Protein AF-0000000080650553 (afdb_homodimer)

Secondary structure (DSSP, 8-state):
-TTHHHHHHHHHHHHHHHHHHH-TT-HHHHHHHHHHHHHHHHHHHHHHTS-S-HHHHHHHHHHHHHHHHHHHHHHHHHHTT----HHHHHHHHHHHHHHHHHHHHTT--GGGHHHHHHHHHHHHHHHHHHHTGGGGGS-HHHHHHHHHHHHHHHHHHHHHHHHHHHSTT--SHHHHHTSHHHHHHHHHHHHHHHHHHHHHHHHHHHHHHHHHHHHHHB-TTT-SB-HHHHHHHHHHHHSS-----EEEEEEEETTHHHHHHHH-HHHHHHHHHHHHHHHHHHHTTTEEEEE-SSSEEEEEEES-HHHHHHHHHHHHHHHHH---TTSPTT----EEEEEEEPPTT--HHHHHHHHHHHHHHHHHTTSSSEEEESTTSHHHHTT------/-TTHHHHHHHHHHHHHHHHHHH-TT-HHHHHHHHHHHHHHHHHHHHHHTS-S-HHHHHHHHHHHHHHHHHHHHHHHHHHTT----HHHHHHHHHHHHHHHHHHHHTT--GGGHHHHHHHHHHHHHHHHHHHTGGGGGS-HHHHHHHHHHHHHHHHHHHHHHHHHHHSTT--SHHHHHTSHHHHHHHHHHHHHHHHHHHHHHHHHHHHHHHHHHHHHHB-TTT-SB-HHHHHHHHHHHHSS-----EEEEEEEETTHHHHHHHH-HHHHHHHHHHHHHHHHHHHTTTEEEEE-SSSEEEEEEES-HHHHHHHHHHHHHHHHH---TTSPTT----EEEEEEEPPTT--HHHHHHHHHHHHHHHHHTTSSSEEEESTTSHHHHTT------

InterPro domains:
  IPR000160 GGDEF domain [PF00990] (218-369)
  IPR000160 GGDEF domain [PS50887] (244-375)
  IPR000160 GGDEF domain [SM00267] (205-373)
  IPR000160 GGDEF domain [TIGR00254] (214-372)
  IPR000160 GGDEF domain [cd01949] (219-371)
  IPR029787 Nucleotide cyclase [SSF55073] (221-372)
  IPR043128 Reverse transcriptase/Diguanylate cyclase domain [G3DSA:3.30.70.270] (206-373)
  IPR050469 Diguanylate cyclase Dgc-like, bacteria [PTHR45138] (188-374)

Sequence (778 aa):
MKFVPPLVILLFAATMLGVWMLDTKRKHLLLFGLSFVGFGLGFLAPVSQLSDSLAITTPIATLFHIAGALTFCEAVMVRMGKHFSRLVGGTLAVVVFGVVIAFICFDGRYAFIAPTVNMGLGLLTAALCVQARALARGSWIERLLVGALAVFSAHFIVQAVLAFFFVGDAAAPSELVHSRYWLGLMVAVSLVGVLVGLLILVVATADVVNELQRERDSDPLTGLLNRRGLERQADLRLHTPQCLSYGVIIADIDHFKAINDAYGHPVGDQVLVEFARILSSASKDHAIVGRVGGEEFVLLVSGTAEECEALGNRLCGLVARHAFSKLPAGQKVTSSFGIAMVRSGETLWETAARADLALMRVKNLGRNRVAVEGLEFPSAMRGTYLLTAMKFVPPLVILLFAATMLGVWMLDTKRKHLLLFGLSFVGFGLGFLAPVSQLSDSLAITTPIATLFHIAGALTFCEAVMVRMGKHFSRLVGGTLAVVVFGVVIAFICFDGRYAFIAPTVNMGLGLLTAALCVQARALARGSWIERLLVGALAVFSAHFIVQAVLAFFFVGDAAAPSELVHSRYWLGLMVAVSLVGVLVGLLILVVATADVVNELQRERDSDPLTGLLNRRGLERQADLRLHTPQCLSYGVIIADIDHFKAINDAYGHPVGDQVLVEFARILSSASKDHAIVGRVGGEEFVLLVSGTAEECEALGNRLCGLVARHAFSKLPAGQKVTSSFGIAMVRSGETLWETAARADLALMRVKNLGRNRVAVEGLEFPSAMRGTYLLTA

pLDDT: mean 89.24, std 9.57, range [29.12, 98.31]

Foldseek 3Di:
DQLVQLVLLLVLLVVLVVVCVVPVVLVLSPLLSLLSVLQSVLSVQLVVCPDFACLPSLLSSLVSNLSSLLSNLQSLQVNVVHGDDCVLSVVLSCVLSVVLNCCCVPPVVVLQNLLSSLLSSLVSLVSSLVVLVVLCVDDPLSVVLSVLSNVVSVLSNVLSVVSNPFQPPDRTSVSNCPGPSNVVNSVSSSVSSVVNSVSVVVVVVVVVVVVVVQVVQADPLQRAGEPVVVQVVQVVVLPPPDPWWKKKKKKFKPPLVVVCVVQNVVLSSLLQNVLSVLLCVLQVPFWGKYDHDSGMIMIMGTDFLAVVQVSQLVSQVCQQPDDRDRDDPPDGIGMEMFMEIDDPPDGNVRNVVQSVVQRVLQSVVPGSYYAYGDCRHPCNVVVVHSDPD/DQLVQLVLLLVLLVVLVVVCVVPVVLVLSPLLSLLSVLQSVLSVQLVVCPDFACLPSLLSSLVSNLSSLLSNLQSLQVNVVHGDDCVLSVVLSCVLSVVLNCCCVPPVVVLQNLLSSLLSSLVSLVSSLVVLVVLCVDDPLSVVLSVLSNVVSVLSNVLSVVSNPFQPPDRTSVSNCPGPSVVVNSVSSSVSSVVNSVSVVVVVVVVVVVVVVQVVQADPLQRAGEPVVVQVVQVVVLPPPDPWWKKKKKKFKPPLVVVCVVQNVVLSSLLQNVLSVLLCVLQVPFWGKYDHDSGMIMIIGTDFLAVVQVSQLVSLVCQQPDDRDRDDPPDGIGMEMFMEIDDPPDGNVRNVVQSVVQRVLQSVVPGSYYGYHDCRHPCNVVVVHSDPD

Radius of gyration: 33.98 Å; Cα contacts (8 Å, |Δi|>4): 1262; chains: 2; bounding box: 56×101×79 Å

Solvent-accessible surface area (backbone atoms only — not comparable to full-atom values): 39047 Å² total; per-residue (Å²): 114,79,60,48,41,27,51,52,35,35,51,48,14,51,50,32,38,51,55,18,71,77,41,67,84,46,54,32,35,44,29,40,13,51,12,27,41,20,40,16,50,20,54,39,40,54,65,63,56,82,52,72,40,44,81,57,35,49,59,55,19,48,52,24,38,49,51,10,50,51,30,36,43,32,16,59,25,39,69,71,75,46,69,52,59,61,63,61,53,49,49,49,48,50,50,41,53,48,52,43,51,46,28,52,73,60,80,56,45,56,39,53,39,59,19,43,51,27,36,42,53,13,51,52,37,43,50,40,49,63,74,50,47,70,35,62,74,53,56,71,70,37,33,50,49,50,51,50,44,50,50,52,16,48,50,26,39,51,48,11,57,48,27,61,72,52,50,51,84,46,77,30,36,72,50,39,67,69,29,72,45,43,49,52,48,46,43,49,48,36,50,50,48,50,52,52,50,52,49,51,52,51,51,52,48,50,51,53,51,51,50,41,49,49,58,46,23,28,29,88,83,61,63,34,22,13,54,64,29,37,49,54,55,44,53,57,57,70,67,41,87,59,93,65,46,38,25,29,40,36,38,35,51,55,66,49,66,57,45,26,72,73,65,32,61,71,45,40,50,51,49,50,34,52,52,46,49,52,56,43,67,76,31,61,89,42,37,50,55,20,43,64,47,87,61,34,32,41,31,46,31,63,37,51,55,56,53,46,50,50,48,47,50,49,50,41,50,53,45,50,68,44,77,55,85,82,50,62,91,85,60,70,48,40,29,30,28,6,25,17,60,59,53,93,92,57,50,71,63,59,29,41,52,48,4,45,57,24,26,55,54,36,60,74,72,72,44,62,45,71,28,57,44,59,70,73,27,64,53,42,61,73,62,63,34,79,58,85,123,114,79,61,46,42,28,50,52,36,34,51,49,14,51,49,32,38,52,55,19,72,77,43,69,84,46,55,33,35,44,29,41,13,51,11,27,42,20,41,16,51,18,54,37,40,53,66,62,56,81,52,72,41,45,81,56,34,48,60,54,18,49,51,24,38,49,51,9,50,52,31,36,43,32,16,58,26,40,69,72,75,46,70,52,58,62,64,63,52,48,50,50,48,48,49,39,53,48,51,43,52,47,27,53,73,60,80,56,46,57,41,53,39,58,18,44,52,26,36,42,53,11,50,53,38,45,50,40,49,62,76,49,46,71,36,62,76,52,55,72,70,36,33,51,50,50,51,49,44,50,51,53,15,49,50,24,39,52,48,10,58,49,26,62,74,51,48,52,84,45,76,30,36,72,49,39,66,69,30,72,45,42,47,53,48,46,42,50,48,38,51,51,49,50,51,52,50,51,49,51,50,50,52,53,50,48,51,53,52,52,52,42,48,48,57,46,22,28,28,87,82,61,64,32,22,13,53,65,30,37,49,54,54,44,53,56,57,71,67,39,87,58,93,66,48,37,26,29,38,35,35,35,53,55,66,49,67,57,46,26,71,73,65,30,59,71,45,39,50,51,49,50,34,52,51,47,48,52,55,43,68,77,32,60,90,43,37,50,55,19,44,66,46,87,62,34,33,41,30,48,30,63,36,50,54,56,54,47,50,51,48,47,49,49,50,40,50,52,45,48,68,44,79,56,84,83,49,61,91,84,59,70,48,42,29,30,27,5,25,18,58,59,52,94,92,58,50,71,64,61,28,41,52,48,4,47,56,22,25,55,55,35,60,75,73,71,43,62,45,69,29,59,45,57,70,74,26,63,54,41,62,72,61,62,37,82,56,86,124

Structure (mmCIF, N/CA/C/O backbone):
data_AF-0000000080650553-model_v1
#
loop_
_entity.id
_entity.type
_entity.pdbx_description
1 polymer 'diguanylate cyclase'
#
loop_
_atom_site.group_PDB
_atom_site.id
_atom_site.type_symbol
_atom_site.label_atom_id
_atom_site.label_alt_id
_atom_site.label_comp_id
_atom_site.label_asym_id
_atom_site.label_entity_id
_atom_site.label_seq_id
_atom_site.pdbx_PDB_ins_code
_atom_site.Cartn_x
_atom_site.Cartn_y
_atom_site.Cartn_z
_atom_site.occupancy
_atom_site.B_iso_or_equiv
_atom_site.auth_seq_id
_atom_site.auth_comp_id
_atom_site.auth_asym_id
_atom_site.auth_atom_id
_atom_site.pdbx_PDB_model_num
ATOM 1 N N . MET A 1 1 ? -0.94 -29.078 -19.016 1 74.56 1 MET A N 1
ATOM 2 C CA . MET A 1 1 ? -0.176 -28.547 -17.891 1 74.56 1 MET A CA 1
ATOM 3 C C . MET A 1 1 ? 0.908 -27.594 -18.359 1 74.56 1 MET A C 1
ATOM 5 O O . MET A 1 1 ? 1.351 -26.734 -17.594 1 74.56 1 MET A O 1
ATOM 9 N N . LYS A 1 2 ? 0.974 -27.641 -19.703 1 78.75 2 LYS A N 1
ATOM 10 C CA . LYS A 1 2 ? 2.121 -26.922 -20.234 1 78.75 2 LYS A CA 1
ATOM 11 C C . LYS A 1 2 ? 1.839 -25.422 -20.312 1 78.75 2 LYS A C 1
ATOM 13 O O . LYS A 1 2 ? 2.766 -24.609 -20.391 1 78.75 2 LYS A O 1
ATOM 18 N N . PHE A 1 3 ? 0.529 -25 -20.094 1 85.06 3 PHE A N 1
ATOM 19 C CA . PHE A 1 3 ? 0.179 -23.594 -20.25 1 85.06 3 PHE A CA 1
ATOM 20 C C . PHE A 1 3 ? 0.145 -22.891 -18.906 1 85.06 3 PHE A C 1
ATOM 22 O O . PHE A 1 3 ? 0.082 -21.656 -18.844 1 85.06 3 PHE A O 1
ATOM 29 N N . VAL A 1 4 ? 0.301 -23.578 -17.812 1 86.81 4 VAL A N 1
ATOM 30 C CA . VAL A 1 4 ? 0.071 -23.031 -16.484 1 86.81 4 VAL A CA 1
ATOM 31 C C . VAL A 1 4 ? 1.168 -22.031 -16.141 1 86.81 4 VAL A C 1
ATOM 33 O O . VAL A 1 4 ? 0.881 -20.875 -15.789 1 86.81 4 VAL A O 1
ATOM 36 N N . PRO A 1 5 ? 2.383 -22.328 -16.375 1 89 5 PRO A N 1
ATOM 37 C CA . PRO A 1 5 ? 3.434 -21.406 -15.969 1 89 5 PRO A CA 1
ATOM 38 C C . PRO A 1 5 ? 3.381 -20.078 -16.719 1 89 5 PRO A C 1
ATOM 40 O O . PRO A 1 5 ? 3.367 -19.016 -16.109 1 89 5 PRO A O 1
ATOM 43 N N . PRO A 1 6 ? 3.211 -20.141 -18.094 1 91.81 6 PRO A N 1
ATOM 44 C CA . PRO A 1 6 ? 3.137 -18.859 -18.781 1 91.81 6 PRO A CA 1
ATOM 45 C C . PRO A 1 6 ? 1.899 -18.047 -18.406 1 91.81 6 PRO A C 1
ATOM 47 O O . PRO A 1 6 ? 1.968 -16.828 -18.297 1 91.81 6 PRO A O 1
ATOM 50 N N . LEU A 1 7 ? 0.859 -18.688 -18.156 1 91.69 7 LEU A N 1
ATOM 51 C CA . LEU A 1 7 ? -0.364 -17.969 -17.812 1 91.69 7 LEU A CA 1
ATOM 52 C C . LEU A 1 7 ? -0.262 -17.344 -16.422 1 91.69 7 LEU A C 1
ATOM 54 O O . LEU A 1 7 ? -0.75 -16.234 -16.203 1 91.69 7 LEU A O 1
ATOM 58 N N . VAL A 1 8 ? 0.353 -18.062 -15.547 1 93.12 8 VAL A N 1
ATOM 59 C CA . VAL A 1 8 ? 0.574 -17.531 -14.195 1 93.12 8 VAL A CA 1
ATOM 60 C C . VAL A 1 8 ? 1.464 -16.297 -14.266 1 93.12 8 VAL A C 1
ATOM 62 O O . VAL A 1 8 ? 1.176 -15.281 -13.625 1 93.12 8 VAL A O 1
ATOM 65 N N . ILE A 1 9 ? 2.463 -16.328 -15.07 1 95.19 9 ILE A N 1
ATOM 66 C CA . ILE A 1 9 ? 3.377 -15.211 -15.25 1 95.19 9 ILE A CA 1
ATOM 67 C C . ILE A 1 9 ? 2.627 -14.023 -15.852 1 95.19 9 ILE A C 1
ATOM 69 O O . ILE A 1 9 ? 2.812 -12.883 -15.422 1 95.19 9 ILE A O 1
ATOM 73 N N . LEU A 1 10 ? 1.724 -14.32 -16.734 1 95.19 10 LEU A N 1
ATOM 74 C CA . LEU A 1 10 ? 0.962 -13.266 -17.391 1 95.19 10 LEU A CA 1
ATOM 75 C C . LEU A 1 10 ? -0.046 -12.648 -16.422 1 95.19 10 LEU A C 1
ATOM 77 O O . LEU A 1 10 ? -0.379 -11.461 -16.547 1 95.19 10 LEU A O 1
ATOM 81 N N . LEU A 1 11 ? -0.495 -13.406 -15.445 1 94.25 11 LEU A N 1
ATOM 82 C CA . LEU A 1 11 ? -1.363 -12.844 -14.414 1 94.25 11 LEU A CA 1
ATOM 83 C C . LEU A 1 11 ? -0.614 -11.828 -13.562 1 94.25 11 LEU A C 1
ATOM 85 O O . LEU A 1 11 ? -1.163 -10.781 -13.211 1 94.25 11 LEU A O 1
ATOM 89 N N . PHE A 1 12 ? 0.563 -12.125 -13.281 1 95.94 12 PHE A N 1
ATOM 90 C CA . PHE A 1 12 ? 1.392 -11.164 -12.562 1 95.94 12 PHE A CA 1
ATOM 91 C C . PHE A 1 12 ? 1.617 -9.914 -13.398 1 95.94 12 PHE A C 1
ATOM 93 O O . PHE A 1 12 ? 1.599 -8.797 -12.867 1 95.94 12 PHE A O 1
ATOM 100 N N . ALA A 1 13 ? 1.843 -10.156 -14.719 1 96.75 13 ALA A N 1
ATOM 101 C CA . ALA A 1 13 ? 1.996 -9.016 -15.625 1 96.75 13 ALA A CA 1
ATOM 102 C C . ALA A 1 13 ? 0.77 -8.109 -15.578 1 96.75 13 ALA A C 1
ATOM 104 O O . ALA A 1 13 ? 0.896 -6.895 -15.438 1 96.75 13 ALA A O 1
ATOM 105 N N . ALA A 1 14 ? -0.327 -8.703 -15.617 1 94.44 14 ALA A N 1
ATOM 106 C CA . ALA A 1 14 ? -1.579 -7.949 -15.594 1 94.44 14 ALA A CA 1
ATOM 107 C C . ALA A 1 14 ? -1.739 -7.184 -14.281 1 94.44 14 ALA A C 1
ATOM 109 O O . ALA A 1 14 ? -2.186 -6.035 -14.281 1 94.44 14 ALA A O 1
ATOM 110 N N . THR A 1 15 ? -1.36 -7.805 -13.258 1 92.19 15 THR A N 1
ATOM 111 C CA . THR A 1 15 ? -1.477 -7.176 -11.945 1 92.19 15 THR A CA 1
ATOM 112 C C . THR A 1 15 ? -0.54 -5.977 -11.836 1 92.19 15 THR A C 1
ATOM 114 O O . THR A 1 15 ? -0.953 -4.898 -11.398 1 92.19 15 THR A O 1
ATOM 117 N N . MET A 1 16 ? 0.662 -6.156 -12.273 1 93.88 16 MET A N 1
ATOM 118 C CA . MET A 1 16 ? 1.636 -5.07 -12.211 1 93.88 16 MET A CA 1
ATOM 119 C C . MET A 1 16 ? 1.219 -3.912 -13.117 1 93.88 16 MET A C 1
ATOM 121 O O . MET A 1 16 ? 1.325 -2.748 -12.727 1 93.88 16 MET A O 1
ATOM 125 N N . LEU A 1 17 ? 0.715 -4.211 -14.227 1 93.25 17 LEU A N 1
ATOM 126 C CA . LEU A 1 17 ? 0.249 -3.182 -15.148 1 93.25 17 LEU A CA 1
ATOM 127 C C . LEU A 1 17 ? -0.995 -2.486 -14.602 1 93.25 17 LEU A C 1
ATOM 129 O O . LEU A 1 17 ? -1.146 -1.271 -14.75 1 93.25 17 LEU A O 1
ATOM 133 N N . GLY A 1 18 ? -1.812 -3.215 -13.961 1 89.19 18 GLY A N 1
ATOM 134 C CA . GLY A 1 18 ? -2.98 -2.631 -13.32 1 89.19 18 GLY A CA 1
ATOM 135 C C . GLY A 1 18 ? -2.629 -1.658 -12.211 1 89.19 18 GLY A C 1
ATOM 136 O O . GLY A 1 18 ? -3.191 -0.564 -12.133 1 89.19 18 GLY A O 1
ATOM 137 N N . VAL A 1 19 ? -1.695 -2.025 -11.391 1 86.81 19 VAL A N 1
ATOM 138 C CA . VAL A 1 19 ? -1.25 -1.164 -10.297 1 86.81 19 VAL A CA 1
ATOM 139 C C . VAL A 1 19 ? -0.602 0.096 -10.867 1 86.81 19 VAL A C 1
ATOM 141 O O . VAL A 1 19 ? -0.823 1.198 -10.359 1 86.81 19 VAL A O 1
ATOM 144 N N . TRP A 1 20 ? 0.145 -0.066 -11.906 1 89.88 20 TRP A N 1
ATOM 145 C CA . TRP A 1 20 ? 0.776 1.077 -12.555 1 89.88 20 TRP A CA 1
ATOM 146 C C . TRP A 1 20 ? -0.273 2.047 -13.094 1 89.88 20 TRP A C 1
ATOM 148 O O . TRP A 1 20 ? -0.097 3.264 -13.016 1 89.88 20 TRP A O 1
ATOM 158 N N . MET A 1 21 ? -1.329 1.57 -13.609 1 88.12 21 MET A N 1
ATOM 159 C CA . MET A 1 21 ? -2.383 2.406 -14.172 1 88.12 21 MET A CA 1
ATOM 160 C C . MET A 1 21 ? -3.014 3.289 -13.102 1 88.12 21 MET A C 1
ATOM 162 O O . MET A 1 21 ? -3.531 4.367 -13.398 1 88.12 21 MET A O 1
ATOM 166 N N . LEU A 1 22 ? -2.973 2.877 -11.82 1 79.69 22 LEU A N 1
ATOM 167 C CA . LEU A 1 22 ? -3.502 3.654 -10.703 1 79.69 22 LEU A CA 1
ATOM 168 C C . LEU A 1 22 ? -2.539 4.77 -10.312 1 79.69 22 LEU A C 1
ATOM 170 O O . LEU A 1 22 ? -2.963 5.816 -9.812 1 79.69 22 LEU A O 1
ATOM 174 N N . ASP A 1 23 ? -1.311 4.492 -10.469 1 82.62 23 ASP A N 1
ATOM 175 C CA . ASP A 1 23 ? -0.274 5.488 -10.227 1 82.62 23 ASP A CA 1
ATOM 176 C C . ASP A 1 23 ? 0.802 5.445 -11.305 1 82.62 23 ASP A C 1
ATOM 178 O O . ASP A 1 23 ? 1.839 4.805 -11.133 1 82.62 23 ASP A O 1
ATOM 182 N N . THR A 1 24 ? 0.655 6.184 -12.281 1 89.25 24 THR A N 1
ATOM 183 C CA . THR A 1 24 ? 1.473 6.109 -13.484 1 89.25 24 THR A CA 1
ATOM 184 C C . THR A 1 24 ? 2.854 6.711 -13.242 1 89.25 24 THR A C 1
ATOM 186 O O . THR A 1 24 ? 3.752 6.57 -14.078 1 89.25 24 THR A O 1
ATOM 189 N N . LYS A 1 25 ? 3.059 7.344 -12.125 1 87.44 25 LYS A N 1
ATOM 190 C CA . LYS A 1 25 ? 4.359 7.926 -11.82 1 87.44 25 LYS A CA 1
ATOM 191 C C . LYS A 1 25 ? 5.391 6.844 -11.508 1 87.44 25 LYS A C 1
ATOM 193 O O . LYS A 1 25 ? 6.598 7.074 -11.617 1 87.44 25 LYS A O 1
ATOM 198 N N . ARG A 1 26 ? 4.906 5.719 -11.148 1 90.12 26 ARG A N 1
ATOM 199 C CA . ARG A 1 26 ? 5.805 4.621 -10.805 1 90.12 26 ARG A CA 1
ATOM 200 C C . ARG A 1 26 ? 6.172 3.812 -12.047 1 90.12 26 ARG A C 1
ATOM 202 O O . ARG A 1 26 ? 5.746 2.666 -12.195 1 90.12 26 ARG A O 1
ATOM 209 N N . LYS A 1 27 ? 7.047 4.273 -12.797 1 93.81 27 LYS A N 1
ATOM 210 C CA . LYS A 1 27 ? 7.422 3.723 -14.102 1 93.81 27 LYS A CA 1
ATOM 211 C C . LYS A 1 27 ? 8.023 2.326 -13.953 1 93.81 27 LYS A C 1
ATOM 213 O O . LYS A 1 27 ? 7.941 1.515 -14.883 1 93.81 27 LYS A O 1
ATOM 218 N N . HIS A 1 28 ? 8.68 2.049 -12.883 1 94.75 28 HIS A N 1
ATOM 219 C CA . HIS A 1 28 ? 9.289 0.737 -12.68 1 94.75 28 HIS A CA 1
ATOM 220 C C . HIS A 1 28 ? 8.234 -0.364 -12.695 1 94.75 28 HIS A C 1
ATOM 222 O O . HIS A 1 28 ? 8.516 -1.494 -13.102 1 94.75 28 HIS A O 1
ATOM 228 N N . LEU A 1 29 ? 6.992 -0.112 -12.289 1 94.5 29 LEU A N 1
ATOM 229 C CA . LEU A 1 29 ? 5.93 -1.112 -12.305 1 94.5 29 LEU A CA 1
ATOM 230 C C . LEU A 1 29 ? 5.512 -1.438 -13.734 1 94.5 29 LEU A C 1
ATOM 232 O O . LEU A 1 29 ? 5.172 -2.584 -14.039 1 94.5 29 LEU A O 1
ATOM 236 N N . LEU A 1 30 ? 5.461 -0.438 -14.57 1 96.56 30 LEU A N 1
ATOM 237 C CA . LEU A 1 30 ? 5.234 -0.675 -15.992 1 96.56 30 LEU A CA 1
ATOM 238 C C . LEU A 1 30 ? 6.289 -1.616 -16.562 1 96.56 30 LEU A C 1
ATOM 240 O O . LEU A 1 30 ? 5.957 -2.58 -17.25 1 96.56 30 LEU A O 1
ATOM 244 N N . LEU A 1 31 ? 7.512 -1.307 -16.234 1 97.88 31 LEU A N 1
ATOM 245 C CA . LEU A 1 31 ? 8.633 -2.088 -16.75 1 97.88 31 LEU A CA 1
ATOM 246 C C . LEU A 1 31 ? 8.594 -3.514 -16.203 1 97.88 31 LEU A C 1
ATOM 248 O O . LEU A 1 31 ? 8.859 -4.469 -16.938 1 97.88 31 LEU A O 1
ATOM 252 N N . PHE A 1 32 ? 8.25 -3.697 -14.953 1 97.31 32 PHE A N 1
ATOM 253 C CA . PHE A 1 32 ? 8.07 -5.035 -14.406 1 97.31 32 PHE A CA 1
ATOM 254 C C . PHE A 1 32 ? 6.957 -5.777 -15.125 1 97.31 32 PHE A C 1
ATOM 256 O O . PHE A 1 32 ? 7.102 -6.953 -15.469 1 97.31 32 PHE A O 1
ATOM 263 N N . GLY A 1 33 ? 5.824 -5.09 -15.328 1 97.56 33 GLY A N 1
ATOM 264 C CA . GLY A 1 33 ? 4.742 -5.691 -16.094 1 97.56 33 GLY A CA 1
ATOM 265 C C . GLY A 1 33 ? 5.168 -6.164 -17.469 1 97.56 33 GLY A C 1
ATOM 266 O O . GLY A 1 33 ? 4.863 -7.289 -17.859 1 97.56 33 GLY A O 1
ATOM 267 N N . LEU A 1 34 ? 5.863 -5.344 -18.141 1 97.75 34 LEU A N 1
ATOM 268 C CA . LEU A 1 34 ? 6.34 -5.676 -19.484 1 97.75 34 LEU A CA 1
ATOM 269 C C . LEU A 1 34 ? 7.336 -6.824 -19.438 1 97.75 34 LEU A C 1
ATOM 271 O O . LEU A 1 34 ? 7.387 -7.648 -20.344 1 97.75 34 LEU A O 1
ATOM 275 N N . SER A 1 35 ? 8.188 -6.84 -18.406 1 98.31 35 SER A N 1
ATOM 276 C CA . SER A 1 35 ? 9.109 -7.953 -18.219 1 98.31 35 SER A CA 1
ATOM 277 C C . SER A 1 35 ? 8.367 -9.281 -18.109 1 98.31 35 SER A C 1
ATOM 279 O O . SER A 1 35 ? 8.703 -10.25 -18.797 1 98.31 35 SER A O 1
ATOM 281 N N . PHE A 1 36 ? 7.324 -9.328 -17.312 1 98 36 PHE A N 1
ATOM 282 C CA . PHE A 1 36 ? 6.543 -10.539 -17.125 1 98 36 PHE A CA 1
ATOM 283 C C . PHE A 1 36 ? 5.801 -10.914 -18.406 1 98 36 PHE A C 1
ATOM 285 O O . PHE A 1 36 ? 5.613 -12.094 -18.703 1 98 36 PHE A O 1
ATOM 292 N N . VAL A 1 37 ? 5.41 -9.906 -19.188 1 97.75 37 VAL A N 1
ATOM 293 C CA . VAL A 1 37 ? 4.82 -10.188 -20.5 1 97.75 37 VAL A CA 1
ATOM 294 C C . VAL A 1 37 ? 5.848 -10.867 -21.391 1 97.75 37 VAL A C 1
ATOM 296 O O . VAL A 1 37 ? 5.543 -11.867 -22.047 1 97.75 37 VAL A O 1
ATOM 299 N N . GLY A 1 38 ? 7.035 -10.336 -21.406 1 97.94 38 GLY A N 1
ATOM 300 C CA . GLY A 1 38 ? 8.102 -10.93 -22.188 1 97.94 38 GLY A CA 1
ATOM 301 C C . GLY A 1 38 ? 8.367 -12.383 -21.828 1 97.94 38 GLY A C 1
ATOM 302 O O . GLY A 1 38 ? 8.383 -13.25 -22.703 1 97.94 38 GLY A O 1
ATOM 303 N N . PHE A 1 39 ? 8.523 -12.648 -20.578 1 96.94 39 PHE A N 1
ATOM 304 C CA . PHE A 1 39 ? 8.781 -14.016 -20.125 1 96.94 39 PHE A CA 1
ATOM 305 C C . PHE A 1 39 ? 7.578 -14.906 -20.406 1 96.94 39 PHE A C 1
ATOM 307 O O . PHE A 1 39 ? 7.734 -16.047 -20.859 1 96.94 39 PHE A O 1
ATOM 314 N N . GLY A 1 40 ? 6.379 -14.391 -20.109 1 96.38 40 GLY A N 1
ATOM 315 C CA . GLY A 1 40 ? 5.18 -15.164 -20.375 1 96.38 40 GLY A CA 1
ATOM 316 C C . GLY A 1 40 ? 5.047 -15.578 -21.828 1 96.38 40 GLY A C 1
ATOM 317 O O . GLY A 1 40 ? 4.797 -16.75 -22.141 1 96.38 40 GLY A O 1
ATOM 318 N N . LEU A 1 41 ? 5.266 -14.68 -22.719 1 95.44 41 LEU A N 1
ATOM 319 C CA . LEU A 1 41 ? 5.172 -14.953 -24.156 1 95.44 41 LEU A CA 1
ATOM 320 C C . LEU A 1 41 ? 6.316 -15.859 -24.609 1 95.44 41 LEU A C 1
ATOM 322 O O . LEU A 1 41 ? 6.145 -16.688 -25.5 1 95.44 41 LEU A O 1
ATOM 326 N N . GLY A 1 42 ? 7.449 -15.672 -23.984 1 95.19 42 GLY A N 1
ATOM 327 C CA . GLY A 1 42 ? 8.57 -16.547 -24.297 1 95.19 42 GLY A CA 1
ATOM 328 C C . GLY A 1 42 ? 8.289 -18 -24 1 95.19 42 GLY A C 1
ATOM 329 O O . GLY A 1 42 ? 8.68 -18.891 -24.781 1 95.19 42 GLY A O 1
ATOM 330 N N . PHE A 1 43 ? 7.625 -18.266 -22.969 1 92.25 43 PHE A N 1
ATOM 331 C CA . PHE A 1 43 ? 7.305 -19.625 -22.609 1 92.25 43 PHE A CA 1
ATOM 332 C C . PHE A 1 43 ? 6.078 -20.125 -23.375 1 92.25 43 PHE A C 1
ATOM 334 O O . PHE A 1 43 ? 5.898 -21.328 -23.562 1 92.25 43 PHE A O 1
ATOM 341 N N . LEU A 1 44 ? 5.27 -19.234 -23.875 1 91.25 44 LEU A N 1
ATOM 342 C CA . LEU A 1 44 ? 4.07 -19.625 -24.609 1 91.25 44 LEU A CA 1
ATOM 343 C C . LEU A 1 44 ? 4.422 -20.031 -26.047 1 91.25 44 LEU A C 1
ATOM 345 O O . LEU A 1 44 ? 3.754 -20.891 -26.625 1 91.25 44 LEU A O 1
ATOM 349 N N . ALA A 1 45 ? 5.492 -19.531 -26.547 1 89.38 45 ALA A N 1
ATOM 350 C CA . ALA A 1 45 ? 5.848 -19.734 -27.938 1 89.38 45 ALA A CA 1
ATOM 351 C C . ALA A 1 45 ? 6.062 -21.219 -28.25 1 89.38 45 ALA A C 1
ATOM 353 O O . ALA A 1 45 ? 5.43 -21.781 -29.141 1 89.38 45 ALA A O 1
ATOM 354 N N . PRO A 1 46 ? 6.883 -21.844 -27.438 1 84.06 46 PRO A N 1
ATOM 355 C CA . PRO A 1 46 ? 7.082 -23.266 -27.734 1 84.06 46 PRO A CA 1
ATOM 356 C C . PRO A 1 46 ? 5.859 -24.125 -27.406 1 84.06 46 PRO A C 1
ATOM 358 O O . PRO A 1 46 ? 5.625 -25.156 -28.031 1 84.06 46 PRO A O 1
ATOM 361 N N . VAL A 1 47 ? 5.086 -23.719 -26.484 1 84.5 47 VAL A N 1
ATOM 362 C CA . VAL A 1 47 ? 3.953 -24.5 -26 1 84.5 47 VAL A CA 1
ATOM 363 C C . VAL A 1 47 ? 2.773 -24.344 -26.953 1 84.5 47 VAL A C 1
ATOM 365 O O . VAL A 1 47 ? 1.96 -25.266 -27.109 1 84.5 47 VAL A O 1
ATOM 368 N N . SER A 1 48 ? 2.66 -23.234 -27.625 1 83.44 48 SER A N 1
ATOM 369 C CA . SER A 1 48 ? 1.54 -22.953 -28.516 1 83.44 48 SER A CA 1
ATOM 370 C C . SER A 1 48 ? 1.601 -23.828 -29.766 1 83.44 48 SER A C 1
ATOM 372 O O . SER A 1 48 ? 0.594 -24 -30.453 1 83.44 48 SER A O 1
ATOM 374 N N . GLN A 1 49 ? 2.635 -24.375 -30.109 1 77.12 49 GLN A N 1
ATOM 375 C CA . GLN A 1 49 ? 2.852 -25.234 -31.266 1 77.12 49 GLN A CA 1
ATOM 376 C C . GLN A 1 49 ? 2.396 -24.531 -32.562 1 77.12 49 GLN A C 1
ATOM 378 O O . GLN A 1 49 ? 1.794 -25.156 -33.438 1 77.12 49 GLN A O 1
ATOM 383 N N . LEU A 1 50 ? 2.58 -23.25 -32.5 1 77.25 50 LEU A N 1
ATOM 384 C CA . LEU A 1 50 ? 2.283 -22.469 -33.688 1 77.25 50 LEU A CA 1
ATOM 385 C C . LEU A 1 50 ? 3.066 -22.984 -34.906 1 77.25 50 LEU A C 1
ATOM 387 O O . LEU A 1 50 ? 2.559 -22.984 -36.031 1 77.25 50 LEU A O 1
ATOM 391 N N . SER A 1 51 ? 4.32 -23.359 -34.656 1 82.5 51 SER A N 1
ATOM 392 C CA . SER A 1 51 ? 5.18 -24 -35.625 1 82.5 51 SER A CA 1
ATOM 393 C C . SER A 1 51 ? 5.855 -25.234 -35.062 1 82.5 51 SER A C 1
ATOM 395 O O . SER A 1 51 ? 6.199 -25.281 -33.875 1 82.5 51 SER A O 1
ATOM 397 N N . ASP A 1 52 ? 5.984 -26.172 -35.969 1 84.88 52 ASP A N 1
ATOM 398 C CA . ASP A 1 52 ? 6.66 -27.391 -35.531 1 84.88 52 ASP A CA 1
ATOM 399 C C . ASP A 1 52 ? 8.156 -27.328 -35.812 1 84.88 52 ASP A C 1
ATOM 401 O O . ASP A 1 52 ? 8.867 -28.328 -35.688 1 84.88 52 ASP A O 1
ATOM 405 N N . SER A 1 53 ? 8.609 -26.172 -36.156 1 87.75 53 SER A N 1
ATOM 406 C CA . SER A 1 53 ? 10.031 -25.969 -36.438 1 87.75 53 SER A CA 1
ATOM 407 C C . SER A 1 53 ? 10.719 -25.234 -35.281 1 87.75 53 SER A C 1
ATOM 409 O O . SER A 1 53 ? 10.336 -24.125 -34.938 1 87.75 53 SER A O 1
ATOM 411 N N . LEU A 1 54 ? 11.703 -25.875 -34.781 1 87.94 54 LEU A N 1
ATOM 412 C CA . LEU A 1 54 ? 12.5 -25.25 -33.75 1 87.94 54 LEU A CA 1
ATOM 413 C C . LEU A 1 54 ? 13.234 -24.031 -34.281 1 87.94 54 LEU A C 1
ATOM 415 O O . LEU A 1 54 ? 13.5 -23.078 -33.531 1 87.94 54 LEU A O 1
ATOM 419 N N . ALA A 1 55 ? 13.469 -24.094 -35.562 1 88.5 55 ALA A N 1
ATOM 420 C CA . ALA A 1 55 ? 14.188 -23 -36.219 1 88.5 55 ALA A CA 1
ATOM 421 C C . ALA A 1 55 ? 13.359 -21.719 -36.219 1 88.5 55 ALA A C 1
ATOM 423 O O . ALA A 1 55 ? 13.906 -20.609 -36.312 1 88.5 55 ALA A O 1
ATOM 424 N N . ILE A 1 56 ? 12.086 -21.828 -36 1 89.25 56 ILE A N 1
ATOM 425 C CA . ILE A 1 56 ? 11.203 -20.672 -35.969 1 89.25 56 ILE A CA 1
ATOM 426 C C . ILE A 1 56 ? 10.836 -20.328 -34.531 1 89.25 56 ILE A C 1
ATOM 428 O O . ILE A 1 56 ? 10.945 -19.172 -34.125 1 89.25 56 ILE A O 1
ATOM 432 N N . THR A 1 57 ? 10.477 -21.25 -33.719 1 90.75 57 THR A N 1
ATOM 433 C CA . THR A 1 57 ? 9.922 -21.031 -32.406 1 90.75 57 THR A CA 1
ATOM 434 C C . THR A 1 57 ? 11.008 -20.562 -31.422 1 90.75 57 THR A C 1
ATOM 436 O O . THR A 1 57 ? 10.758 -19.719 -30.578 1 90.75 57 THR A O 1
ATOM 439 N N . THR A 1 58 ? 12.211 -21.109 -31.594 1 90.44 58 THR A N 1
ATOM 440 C CA . THR A 1 58 ? 13.25 -20.859 -30.609 1 90.44 58 THR A CA 1
ATOM 441 C C . THR A 1 58 ? 13.75 -19.422 -30.703 1 90.44 58 THR A C 1
ATOM 443 O O . THR A 1 58 ? 13.938 -18.75 -29.672 1 90.44 58 THR A O 1
ATOM 446 N N . PRO A 1 59 ? 13.945 -18.906 -31.922 1 92.31 59 PRO A N 1
ATOM 447 C CA . PRO A 1 59 ? 14.352 -17.5 -31.984 1 92.31 59 PRO A CA 1
ATOM 448 C C . PRO A 1 59 ? 13.281 -16.562 -31.438 1 92.31 59 PRO A C 1
ATOM 450 O O . PRO A 1 59 ? 13.609 -15.555 -30.781 1 92.31 59 PRO A O 1
ATOM 453 N N . ILE A 1 60 ? 12.07 -16.844 -31.672 1 94.25 60 ILE A N 1
ATOM 454 C CA . ILE A 1 60 ? 10.969 -16.016 -31.188 1 94.25 60 ILE A CA 1
ATOM 455 C C . ILE A 1 60 ? 10.938 -16.062 -29.656 1 94.25 60 ILE A C 1
ATOM 457 O O . ILE A 1 60 ? 10.867 -15.016 -29 1 94.25 60 ILE A O 1
ATOM 461 N N . ALA A 1 61 ? 11 -17.234 -29.094 1 95.06 61 ALA A N 1
ATOM 462 C CA . ALA A 1 61 ? 11.023 -17.391 -27.641 1 95.06 61 ALA A CA 1
ATOM 463 C C . ALA A 1 61 ? 12.219 -16.672 -27.031 1 95.06 61 ALA A C 1
ATOM 465 O 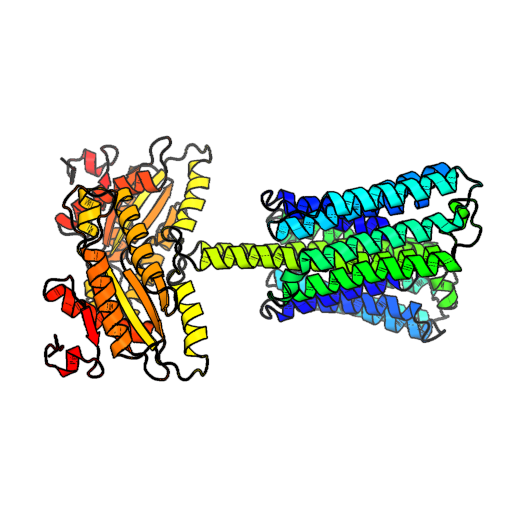O . ALA A 1 61 ? 12.094 -16 -26 1 95.06 61 ALA A O 1
ATOM 466 N N . THR A 1 62 ? 13.352 -16.812 -27.703 1 96.19 62 THR A N 1
ATOM 467 C CA . THR A 1 62 ? 14.586 -16.203 -27.219 1 96.19 62 THR A CA 1
ATOM 468 C C . THR A 1 62 ? 14.461 -14.68 -27.188 1 96.19 62 THR A C 1
ATOM 470 O O . THR A 1 62 ? 14.859 -14.039 -26.219 1 96.19 62 THR A O 1
ATOM 473 N N . LEU A 1 63 ? 13.867 -14.164 -28.203 1 96.94 63 LEU A N 1
ATOM 474 C CA . LEU A 1 63 ? 13.688 -12.719 -28.266 1 96.94 63 LEU A CA 1
ATOM 475 C C . LEU A 1 63 ? 12.812 -12.227 -27.109 1 96.94 63 LEU A C 1
ATOM 477 O O . LEU A 1 63 ? 13.117 -11.211 -26.484 1 96.94 63 LEU A O 1
ATOM 481 N N . PHE A 1 64 ? 11.797 -12.898 -26.797 1 97.69 64 PHE A N 1
ATOM 482 C CA . PHE A 1 64 ? 10.898 -12.531 -25.719 1 97.69 64 PHE A CA 1
ATOM 483 C C . PHE A 1 64 ? 11.602 -12.664 -24.359 1 97.69 64 PHE A C 1
ATOM 485 O O . PHE A 1 64 ? 11.438 -11.812 -23.484 1 97.69 64 PHE A O 1
ATOM 492 N N . HIS A 1 65 ? 12.367 -13.68 -24.219 1 97.69 65 HIS A N 1
ATOM 493 C CA . HIS A 1 65 ? 13.078 -13.883 -22.969 1 97.69 65 HIS A CA 1
ATOM 494 C C . HIS A 1 65 ? 14.117 -12.789 -22.75 1 97.69 65 HIS A C 1
ATOM 496 O O . HIS A 1 65 ? 14.258 -12.266 -21.641 1 97.69 65 HIS A O 1
ATOM 502 N N . ILE A 1 66 ? 14.797 -12.461 -23.797 1 97.69 66 ILE A N 1
ATOM 503 C CA . ILE A 1 66 ? 15.805 -11.406 -23.719 1 97.69 66 ILE A CA 1
ATOM 504 C C . ILE A 1 66 ? 15.125 -10.078 -23.391 1 97.69 66 ILE A C 1
ATOM 506 O O . ILE A 1 66 ? 15.57 -9.344 -22.5 1 97.69 66 ILE A O 1
ATOM 510 N N . ALA A 1 67 ? 14.07 -9.797 -24.094 1 97.88 67 ALA A N 1
ATOM 511 C CA . ALA A 1 67 ? 13.32 -8.57 -23.844 1 97.88 67 ALA A CA 1
ATOM 512 C C . ALA A 1 67 ? 12.812 -8.531 -22.406 1 97.88 67 ALA A C 1
ATOM 514 O O . ALA A 1 67 ? 12.891 -7.492 -21.734 1 97.88 67 ALA A O 1
ATOM 515 N N . GLY A 1 68 ? 12.297 -9.609 -21.938 1 98.12 68 GLY A N 1
ATOM 516 C CA . GLY A 1 68 ? 11.828 -9.703 -20.562 1 98.12 68 GLY A CA 1
ATOM 517 C C . GLY A 1 68 ? 12.93 -9.461 -19.547 1 98.12 68 GLY A C 1
ATOM 518 O O . GLY A 1 68 ? 12.734 -8.727 -18.578 1 98.12 68 GLY A O 1
ATOM 519 N N . ALA A 1 69 ? 14.062 -10.031 -19.797 1 97.75 69 ALA A N 1
ATOM 520 C CA . ALA A 1 69 ? 15.188 -9.898 -18.875 1 97.75 69 ALA A CA 1
ATOM 521 C C . ALA A 1 69 ? 15.719 -8.469 -18.875 1 97.75 69 ALA A C 1
ATOM 523 O O . ALA A 1 69 ? 16 -7.91 -17.797 1 97.75 69 ALA A O 1
ATOM 524 N N . LEU A 1 70 ? 15.812 -7.91 -20.031 1 98 70 LEU A N 1
ATOM 525 C CA . LEU A 1 70 ? 16.312 -6.543 -20.125 1 98 70 LEU A CA 1
ATOM 526 C C . LEU A 1 70 ? 15.367 -5.566 -19.438 1 98 70 LEU A C 1
ATOM 528 O O . LEU A 1 70 ? 15.812 -4.668 -18.719 1 98 70 LEU A O 1
ATOM 532 N N . THR A 1 71 ? 14.102 -5.742 -19.672 1 97.88 71 THR A N 1
ATOM 533 C CA . THR A 1 71 ? 13.125 -4.859 -19.047 1 97.88 71 THR A CA 1
ATOM 534 C C . THR A 1 71 ? 13.094 -5.07 -17.547 1 97.88 71 THR A C 1
ATOM 536 O O . THR A 1 71 ? 12.875 -4.121 -16.781 1 97.88 71 THR A O 1
ATOM 539 N N . PHE A 1 72 ? 13.328 -6.254 -17.109 1 97.94 72 PHE A N 1
ATOM 540 C CA . PHE A 1 72 ? 13.398 -6.547 -15.68 1 97.94 72 PHE A CA 1
ATOM 541 C C . PHE A 1 72 ? 14.562 -5.805 -15.039 1 97.94 72 PHE A C 1
ATOM 543 O O . PHE A 1 72 ? 14.398 -5.168 -13.992 1 97.94 72 PHE A O 1
ATOM 550 N N . CYS A 1 73 ? 15.703 -5.953 -15.664 1 97.81 73 CYS A N 1
ATOM 551 C CA . CYS A 1 73 ? 16.891 -5.262 -15.164 1 97.81 73 CYS A CA 1
ATOM 552 C C . CYS A 1 73 ? 16.656 -3.756 -15.109 1 97.81 73 CYS A C 1
ATOM 554 O O . CYS A 1 73 ? 16.969 -3.111 -14.109 1 97.81 73 CYS A O 1
ATOM 556 N N . GLU A 1 74 ? 16.062 -3.287 -16.156 1 97.88 74 GLU A N 1
ATOM 557 C CA . GLU A 1 74 ? 15.781 -1.856 -16.203 1 97.88 74 GLU A CA 1
ATOM 558 C C . GLU A 1 74 ? 14.805 -1.453 -15.102 1 97.88 74 GLU A C 1
ATOM 560 O O . GLU A 1 74 ? 14.945 -0.391 -14.492 1 97.88 74 GLU A O 1
ATOM 565 N N . ALA A 1 75 ? 13.82 -2.25 -14.852 1 97.62 75 ALA A N 1
ATOM 566 C CA . ALA A 1 75 ? 12.805 -1.96 -13.844 1 97.62 75 ALA A CA 1
ATOM 567 C C . ALA A 1 75 ? 13.43 -1.812 -12.461 1 97.62 75 ALA A C 1
ATOM 569 O O . ALA A 1 75 ? 13.133 -0.859 -11.734 1 97.62 75 ALA A O 1
ATOM 570 N N . VAL A 1 76 ? 14.305 -2.699 -12.133 1 96.56 76 VAL A N 1
ATOM 571 C CA . VAL A 1 76 ? 14.953 -2.68 -10.828 1 96.56 76 VAL A CA 1
ATOM 572 C C . VAL A 1 76 ? 15.812 -1.421 -10.695 1 96.56 76 VAL A C 1
ATOM 574 O O . VAL A 1 76 ? 15.758 -0.732 -9.672 1 96.56 76 VAL A O 1
ATOM 577 N N . MET A 1 77 ? 16.5 -1.106 -11.727 1 97.12 77 MET A N 1
ATOM 578 C CA . MET A 1 77 ? 17.391 0.045 -11.688 1 97.12 77 MET A CA 1
ATOM 579 C C . MET A 1 77 ? 16.609 1.35 -11.672 1 97.12 77 MET A C 1
ATOM 581 O O . MET A 1 77 ? 16.969 2.289 -10.961 1 97.12 77 MET A O 1
ATOM 585 N N . VAL A 1 78 ? 15.531 1.412 -12.391 1 96.06 78 VAL A N 1
ATOM 586 C CA . VAL A 1 78 ? 14.695 2.605 -12.422 1 96.06 78 VAL A CA 1
ATOM 587 C C . VAL A 1 78 ? 14.086 2.842 -11.039 1 96.06 78 VAL A C 1
ATOM 589 O O . VAL A 1 78 ? 13.953 3.986 -10.602 1 96.06 78 VAL A O 1
ATOM 592 N N . ARG A 1 79 ? 13.703 1.809 -10.352 1 93.62 79 ARG A N 1
ATOM 593 C CA . ARG A 1 79 ? 13.203 1.951 -8.992 1 93.62 79 ARG A CA 1
ATOM 594 C C . ARG A 1 79 ? 14.234 2.617 -8.094 1 93.62 79 ARG A C 1
ATOM 596 O O . ARG A 1 79 ? 13.883 3.332 -7.152 1 93.62 79 ARG A O 1
ATOM 603 N N . MET A 1 80 ? 15.477 2.365 -8.43 1 92.88 80 MET A N 1
ATOM 604 C CA . MET A 1 80 ? 16.578 2.916 -7.645 1 92.88 80 MET A CA 1
ATOM 605 C C . MET A 1 80 ? 16.953 4.309 -8.141 1 92.88 80 MET A C 1
ATOM 607 O O . MET A 1 80 ? 17.922 4.902 -7.664 1 92.88 80 MET A O 1
ATOM 611 N N . GLY A 1 81 ? 16.266 4.801 -9.188 1 92.38 81 GLY A N 1
ATOM 612 C CA . GLY A 1 81 ? 16.578 6.102 -9.758 1 92.38 81 GLY A CA 1
ATOM 613 C C . GLY A 1 81 ? 17.75 6.066 -10.719 1 92.38 81 GLY A C 1
ATOM 614 O O . GLY A 1 81 ? 18.375 7.098 -10.984 1 92.38 81 GLY A O 1
ATOM 615 N N . LYS A 1 82 ? 18.078 4.863 -11.133 1 95.94 82 LYS A N 1
ATOM 616 C CA . LYS A 1 82 ? 19.188 4.652 -12.062 1 95.94 82 LYS A CA 1
ATOM 617 C C . LYS A 1 82 ? 18.719 3.963 -13.336 1 95.94 82 LYS A C 1
ATOM 619 O O . LYS A 1 82 ? 17.516 3.939 -13.625 1 95.94 82 LYS A O 1
ATOM 624 N N . HIS A 1 83 ? 19.656 3.549 -14.188 1 96.62 83 HIS A N 1
ATOM 625 C CA . HIS A 1 83 ? 19.375 2.783 -15.398 1 96.62 83 HIS A CA 1
ATOM 626 C C . HIS A 1 83 ? 20.328 1.598 -15.531 1 96.62 83 HIS A C 1
ATOM 628 O O . HIS A 1 83 ? 21.469 1.664 -15.086 1 96.62 83 HIS A O 1
ATOM 634 N N . PHE A 1 84 ? 19.828 0.59 -16.047 1 96.56 84 PHE A N 1
ATOM 635 C CA . PHE A 1 84 ? 20.688 -0.557 -16.312 1 96.56 84 PHE A CA 1
ATOM 636 C C . PHE A 1 84 ? 21.672 -0.238 -17.438 1 96.56 84 PHE A C 1
ATOM 638 O O . PHE A 1 84 ? 21.344 0.463 -18.391 1 96.56 84 PHE A O 1
ATOM 645 N N . SER A 1 85 ? 22.859 -0.75 -17.344 1 96.69 85 SER A N 1
ATOM 646 C CA . SER A 1 85 ? 23.906 -0.492 -18.344 1 96.69 85 SER A CA 1
ATOM 647 C C . SER A 1 85 ? 23.484 -0.963 -19.734 1 96.69 85 SER A C 1
ATOM 649 O O . SER A 1 85 ? 23.344 -2.166 -19.969 1 96.69 85 SER A O 1
ATOM 651 N N . ARG A 1 86 ? 23.359 -0.063 -20.703 1 93.81 86 ARG A N 1
ATOM 652 C CA . ARG A 1 86 ? 22.953 -0.389 -22.062 1 93.81 86 ARG A CA 1
ATOM 653 C C . ARG A 1 86 ? 24.016 -1.222 -22.781 1 93.81 86 ARG A C 1
ATOM 655 O O . ARG A 1 86 ? 23.688 -2.076 -23.609 1 93.81 86 ARG A O 1
ATOM 662 N N . LEU A 1 87 ? 25.141 -0.955 -22.391 1 95.62 87 LEU A N 1
ATOM 663 C CA . LEU A 1 87 ? 26.25 -1.69 -23 1 95.62 87 LEU A CA 1
ATOM 664 C C . LEU A 1 87 ? 26.219 -3.156 -22.578 1 95.62 87 LEU A C 1
ATOM 666 O O . LEU A 1 87 ? 26.312 -4.051 -23.406 1 95.62 87 LEU A O 1
ATOM 670 N N . VAL A 1 88 ? 26.109 -3.373 -21.297 1 96.25 88 VAL A N 1
ATOM 671 C CA . VAL A 1 88 ? 26.078 -4.734 -20.781 1 96.25 88 VAL A CA 1
ATOM 672 C C . VAL A 1 88 ? 24.859 -5.469 -21.312 1 96.25 88 VAL A C 1
ATOM 674 O O . VAL A 1 88 ? 24.969 -6.57 -21.844 1 96.25 88 VAL A O 1
ATOM 677 N N . GLY A 1 89 ? 23.719 -4.859 -21.203 1 97 89 GLY A N 1
ATOM 678 C CA . GLY A 1 89 ? 22.484 -5.453 -21.672 1 97 89 GLY A CA 1
ATOM 679 C C . GLY A 1 89 ? 22.469 -5.707 -23.172 1 97 89 GLY A C 1
ATOM 680 O O . GLY A 1 89 ? 22.141 -6.805 -23.625 1 97 89 GLY A O 1
ATOM 681 N N . GLY A 1 90 ? 22.875 -4.75 -23.922 1 96.75 90 GLY A N 1
ATOM 682 C CA . GLY A 1 90 ? 22.906 -4.867 -25.359 1 96.75 90 GLY A CA 1
ATOM 683 C C . GLY A 1 90 ? 23.891 -5.922 -25.859 1 96.75 90 GLY A C 1
ATOM 684 O O . GLY A 1 90 ? 23.547 -6.723 -26.734 1 96.75 90 GLY A O 1
ATOM 685 N N . THR A 1 91 ? 25.094 -5.941 -25.297 1 97.25 91 THR A N 1
ATOM 686 C CA . THR A 1 91 ? 26.109 -6.902 -25.703 1 97.25 91 THR A CA 1
ATOM 687 C C . THR A 1 91 ? 25.656 -8.328 -25.406 1 97.25 91 THR A C 1
ATOM 689 O O . THR A 1 91 ? 25.734 -9.203 -26.266 1 97.25 91 THR A O 1
ATOM 692 N N . LEU A 1 92 ? 25.188 -8.5 -24.234 1 97.19 92 LEU A N 1
ATOM 693 C CA . LEU A 1 92 ? 24.75 -9.844 -23.859 1 97.19 92 LEU A CA 1
ATOM 694 C C . LEU A 1 92 ? 23.562 -10.273 -24.719 1 97.19 92 LEU A C 1
ATOM 696 O O . LEU A 1 92 ? 23.484 -11.43 -25.141 1 97.19 92 LEU A O 1
ATOM 700 N N . ALA A 1 93 ? 22.672 -9.383 -24.984 1 97.62 93 ALA A N 1
ATOM 701 C CA . ALA A 1 93 ? 21.516 -9.68 -25.828 1 97.62 93 ALA A CA 1
ATOM 702 C C . ALA A 1 93 ? 21.953 -10.094 -27.234 1 97.62 93 ALA A C 1
ATOM 704 O O . ALA A 1 93 ? 21.484 -11.109 -27.75 1 97.62 93 ALA A O 1
ATOM 705 N N . VAL A 1 94 ? 22.891 -9.398 -27.797 1 97.31 94 VAL A N 1
ATOM 706 C CA . VAL A 1 94 ? 23.359 -9.641 -29.156 1 97.31 94 VAL A CA 1
ATOM 707 C C . VAL A 1 94 ? 24.141 -10.961 -29.203 1 97.31 94 VAL A C 1
ATOM 709 O O . VAL A 1 94 ? 23.953 -11.758 -30.125 1 97.31 94 VAL A O 1
ATOM 712 N N . VAL A 1 95 ? 24.938 -11.188 -28.234 1 97.5 95 VAL A N 1
ATOM 713 C CA . VAL A 1 95 ? 25.75 -12.398 -28.188 1 97.5 95 VAL A CA 1
ATOM 714 C C . VAL A 1 95 ? 24.844 -13.617 -28.062 1 97.5 95 VAL A C 1
ATOM 716 O O . VAL A 1 95 ? 24.969 -14.578 -28.828 1 97.5 95 VAL A O 1
ATOM 719 N N . VAL A 1 96 ? 23.922 -13.57 -27.125 1 97.31 96 VAL A N 1
ATOM 720 C CA . VAL A 1 96 ? 23.047 -14.711 -26.891 1 97.31 96 VAL A CA 1
ATOM 721 C C . VAL A 1 96 ? 22.203 -14.977 -28.141 1 97.31 96 VAL A C 1
ATOM 723 O O . VAL A 1 96 ? 22.156 -16.109 -28.641 1 97.31 96 VAL A O 1
ATOM 726 N N . PHE A 1 97 ? 21.594 -13.93 -28.672 1 97.12 97 PHE A N 1
ATOM 727 C CA . PHE A 1 97 ? 20.75 -14.102 -29.844 1 97.12 97 PHE A CA 1
ATOM 728 C C . PHE A 1 97 ? 21.578 -14.539 -31.047 1 97.12 97 PHE A C 1
ATOM 730 O O . PHE A 1 97 ? 21.156 -15.414 -31.797 1 97.12 97 PHE A O 1
ATOM 737 N N . GLY A 1 98 ? 22.781 -13.977 -31.25 1 96.31 98 GLY A N 1
ATOM 738 C CA . GLY A 1 98 ? 23.672 -14.359 -32.344 1 96.31 98 GLY A CA 1
ATOM 739 C C . GLY A 1 98 ? 24.109 -15.812 -32.281 1 96.31 98 GLY A C 1
ATOM 740 O O . GLY A 1 98 ? 24.125 -16.5 -33.281 1 96.31 98 GLY A O 1
ATOM 741 N N . VAL A 1 99 ? 24.453 -16.234 -31.094 1 95.69 99 VAL A N 1
ATOM 742 C CA . VAL A 1 99 ? 24.891 -17.609 -30.906 1 95.69 99 VAL A CA 1
ATOM 743 C C . VAL A 1 99 ? 23.734 -18.562 -31.219 1 95.69 99 VAL A C 1
ATOM 745 O O . VAL A 1 99 ? 23.922 -19.609 -31.828 1 95.69 99 VAL A O 1
ATOM 748 N N . VAL A 1 100 ? 22.531 -18.203 -30.812 1 94.56 100 VAL A N 1
ATOM 749 C CA . VAL A 1 100 ? 21.344 -19 -31.094 1 94.56 100 VAL A CA 1
ATOM 750 C C . VAL A 1 100 ? 21.125 -19.109 -32.594 1 94.56 100 VAL A C 1
ATOM 752 O O . VAL A 1 100 ? 20.922 -20.203 -33.125 1 94.56 100 VAL A O 1
ATOM 755 N N . ILE A 1 101 ? 21.25 -18.031 -33.344 1 94.69 101 ILE A N 1
ATOM 756 C CA . ILE A 1 101 ? 21.094 -18.016 -34.781 1 94.69 101 ILE A CA 1
ATOM 757 C C . ILE A 1 101 ? 22.188 -18.859 -35.438 1 94.69 101 ILE A C 1
ATOM 759 O O . ILE A 1 101 ? 21.938 -19.594 -36.375 1 94.69 101 ILE A O 1
ATOM 763 N N . ALA A 1 102 ? 23.359 -18.781 -34.906 1 94.5 102 ALA A N 1
ATOM 764 C CA . ALA A 1 102 ? 24.484 -19.562 -35.438 1 94.5 102 ALA A CA 1
ATOM 765 C C . ALA A 1 102 ? 24.219 -21.062 -35.312 1 94.5 102 ALA A C 1
ATOM 767 O O . ALA A 1 102 ? 24.5 -21.844 -36.219 1 94.5 102 ALA A O 1
ATOM 768 N N . PHE A 1 103 ? 23.672 -21.453 -34.156 1 91.5 103 PHE A N 1
ATOM 769 C CA . PHE A 1 103 ? 23.359 -22.859 -33.938 1 91.5 103 PHE A CA 1
ATOM 770 C C . PHE A 1 103 ? 22.297 -23.344 -34.906 1 91.5 103 PHE A C 1
ATOM 772 O O . PHE A 1 103 ? 22.344 -24.484 -35.375 1 91.5 103 PHE A O 1
ATOM 779 N N . ILE A 1 104 ? 21.375 -22.484 -35.219 1 89.88 104 ILE A N 1
ATOM 780 C CA . ILE A 1 104 ? 20.297 -22.828 -36.125 1 89.88 104 ILE A CA 1
ATOM 781 C C . ILE A 1 104 ? 20.844 -22.953 -37.531 1 89.88 104 ILE A C 1
ATOM 783 O O . ILE A 1 104 ? 20.516 -23.906 -38.25 1 89.88 104 ILE A O 1
ATOM 787 N N . CYS A 1 105 ? 21.688 -22.094 -37.875 1 90.44 105 CYS A N 1
ATOM 788 C CA . CYS A 1 105 ? 22.188 -22.031 -39.25 1 90.44 105 CYS A CA 1
ATOM 789 C C . CYS A 1 105 ? 23.266 -23.078 -39.5 1 90.44 105 CYS A C 1
ATOM 791 O O . CYS A 1 105 ? 23.422 -23.562 -40.625 1 90.44 105 CYS A O 1
ATOM 793 N N . PHE A 1 106 ? 24.031 -23.359 -38.438 1 85.56 106 PHE A N 1
ATOM 794 C CA . PHE A 1 106 ? 25.156 -24.266 -38.625 1 85.56 106 PHE A CA 1
ATOM 795 C C . PHE A 1 106 ? 24.812 -25.656 -38.094 1 85.56 106 PHE A C 1
ATOM 797 O O . PHE A 1 106 ? 25.234 -26.047 -37 1 85.56 106 PHE A O 1
ATOM 804 N N . ASP A 1 107 ? 24.125 -26.656 -38.719 1 73.81 107 ASP A N 1
ATOM 805 C CA . ASP A 1 107 ? 23.891 -28.078 -38.531 1 73.81 107 ASP A CA 1
ATOM 806 C C . ASP A 1 107 ? 22.719 -28.297 -37.562 1 73.81 107 ASP A C 1
ATOM 808 O O . ASP A 1 107 ? 22.641 -29.344 -36.906 1 73.81 107 ASP A O 1
ATOM 812 N N . GLY A 1 108 ? 22.016 -27.281 -37.344 1 75.62 108 GLY A N 1
ATOM 813 C CA . GLY A 1 108 ? 20.812 -27.5 -36.562 1 75.62 108 GLY A CA 1
ATOM 814 C C . GLY A 1 108 ? 21.109 -28.016 -35.156 1 75.62 108 GLY A C 1
ATOM 815 O O . GLY A 1 108 ? 20.469 -28.984 -34.719 1 75.62 108 GLY A O 1
ATOM 816 N N . ARG A 1 109 ? 22.156 -27.516 -34.469 1 82.25 109 ARG A N 1
ATOM 817 C CA . ARG A 1 109 ? 22.547 -27.906 -33.125 1 82.25 109 ARG A CA 1
ATOM 818 C C . ARG A 1 109 ? 21.578 -27.344 -32.062 1 82.25 109 ARG A C 1
ATOM 820 O O . ARG A 1 109 ? 21.969 -26.562 -31.203 1 82.25 109 ARG A O 1
ATOM 827 N N . TYR A 1 110 ? 20.359 -27.844 -32.062 1 83.75 110 TYR A N 1
ATOM 828 C CA . TYR A 1 110 ? 19.281 -27.281 -31.266 1 83.75 110 TYR A CA 1
ATOM 829 C C . TYR A 1 110 ? 19.484 -27.578 -29.781 1 83.75 110 TYR A C 1
ATOM 831 O O . TYR A 1 110 ? 18.969 -26.844 -28.922 1 83.75 110 TYR A O 1
ATOM 839 N N . ALA A 1 111 ? 20.297 -28.562 -29.5 1 85.5 111 ALA A N 1
ATOM 840 C CA . ALA A 1 111 ? 20.516 -29 -28.125 1 85.5 111 ALA A CA 1
ATOM 841 C C . ALA A 1 111 ? 21.234 -27.922 -27.312 1 85.5 111 ALA A C 1
ATOM 843 O O . ALA A 1 111 ? 21.141 -27.891 -26.078 1 85.5 111 ALA A O 1
ATOM 844 N N . PHE A 1 112 ? 21.891 -27.016 -28.016 1 89.88 112 PHE A N 1
ATOM 845 C CA . PHE A 1 112 ? 22.734 -26.062 -27.312 1 89.88 112 PHE A CA 1
ATOM 846 C C . PHE A 1 112 ? 22.031 -24.719 -27.156 1 89.88 112 PHE A C 1
ATOM 848 O O . PHE A 1 112 ? 22.531 -23.812 -26.484 1 89.88 112 PHE A O 1
ATOM 855 N N . ILE A 1 113 ? 20.859 -24.625 -27.656 1 91.56 113 ILE A N 1
ATOM 856 C CA . ILE A 1 113 ? 20.141 -23.344 -27.641 1 91.56 113 ILE A CA 1
ATOM 857 C C . ILE A 1 113 ? 19.656 -23.062 -26.219 1 91.56 113 ILE A C 1
ATOM 859 O O . ILE A 1 113 ? 19.938 -22 -25.672 1 91.56 113 ILE A O 1
ATOM 863 N N . ALA A 1 114 ? 19.016 -24.062 -25.625 1 92.06 114 ALA A N 1
ATOM 864 C CA . ALA A 1 114 ? 18.469 -23.875 -24.281 1 92.06 114 ALA A CA 1
ATOM 865 C C . ALA A 1 114 ? 19.562 -23.516 -23.281 1 92.06 114 ALA A C 1
ATOM 867 O O . ALA A 1 114 ? 19.453 -22.547 -22.531 1 92.06 114 ALA A O 1
ATOM 868 N N . PRO A 1 115 ? 20.703 -24.234 -23.281 1 94.31 115 PRO A N 1
ATOM 869 C CA . PRO A 1 115 ? 21.781 -23.859 -22.375 1 94.31 115 PRO A CA 1
ATOM 870 C C . PRO A 1 115 ? 22.297 -22.438 -22.625 1 94.31 115 PRO A C 1
ATOM 872 O O . PRO A 1 115 ? 22.594 -21.703 -21.688 1 94.31 115 PRO A O 1
ATOM 875 N N . THR A 1 116 ? 22.359 -22.062 -23.828 1 95.19 116 THR A N 1
ATOM 876 C CA . THR A 1 116 ? 22.875 -20.75 -24.188 1 95.19 116 THR A CA 1
ATOM 877 C C . THR A 1 116 ? 21.953 -19.641 -23.703 1 95.19 116 THR A C 1
ATOM 879 O O . THR A 1 116 ? 22.391 -18.688 -23.094 1 95.19 116 THR A O 1
ATOM 882 N N . VAL A 1 117 ? 20.656 -19.75 -23.953 1 95.88 117 VAL A N 1
ATOM 883 C CA . VAL A 1 117 ? 19.688 -18.734 -23.578 1 95.88 117 VAL A CA 1
ATOM 884 C C . VAL A 1 117 ? 19.641 -18.594 -22.062 1 95.88 117 VAL A C 1
ATOM 886 O O . VAL A 1 117 ? 19.719 -17.469 -21.531 1 95.88 117 VAL A O 1
ATOM 889 N N . ASN A 1 118 ? 19.594 -19.688 -21.344 1 96.75 118 ASN A N 1
ATOM 890 C CA . ASN A 1 118 ? 19.531 -19.656 -19.891 1 96.75 118 ASN A CA 1
ATOM 891 C C . ASN A 1 118 ? 20.812 -19.078 -19.297 1 96.75 118 ASN A C 1
ATOM 893 O O . ASN A 1 118 ? 20.766 -18.312 -18.344 1 96.75 118 ASN A O 1
ATOM 897 N N . MET A 1 119 ? 21.891 -19.484 -19.906 1 96.69 119 MET A N 1
ATOM 898 C CA . MET A 1 119 ? 23.156 -18.922 -19.438 1 96.69 119 MET A CA 1
ATOM 899 C C . MET A 1 119 ? 23.188 -17.406 -19.656 1 96.69 119 MET A C 1
ATOM 901 O O . MET A 1 119 ? 23.625 -16.656 -18.781 1 96.69 119 MET A O 1
ATOM 905 N N . GLY A 1 120 ? 22.766 -17 -20.797 1 97.69 120 GLY A N 1
ATOM 906 C CA . GLY A 1 120 ? 22.703 -15.578 -21.094 1 97.69 120 GLY A CA 1
ATOM 907 C C . GLY A 1 120 ? 21.828 -14.805 -20.125 1 97.69 120 GLY A C 1
ATOM 908 O O . GLY A 1 120 ? 22.219 -13.742 -19.641 1 97.69 120 GLY A O 1
ATOM 909 N N . LEU A 1 121 ? 20.656 -15.328 -19.859 1 97.25 121 LEU A N 1
ATOM 910 C CA . LEU A 1 121 ? 19.734 -14.695 -18.922 1 97.25 121 LEU A CA 1
ATOM 911 C C . LEU A 1 121 ? 20.344 -14.664 -17.516 1 97.25 121 LEU A C 1
ATOM 913 O O . LEU A 1 121 ? 20.188 -13.68 -16.797 1 97.25 121 LEU A O 1
ATOM 917 N N . GLY A 1 122 ? 21.016 -15.758 -17.156 1 97.81 122 GLY A N 1
ATOM 918 C CA . GLY A 1 122 ? 21.703 -15.805 -15.867 1 97.81 122 GLY A CA 1
ATOM 919 C C . GLY A 1 122 ? 22.781 -14.742 -15.727 1 97.81 122 GLY A C 1
ATOM 920 O O . GLY A 1 122 ? 22.875 -14.086 -14.688 1 97.81 122 GLY A O 1
ATOM 921 N N . LEU A 1 123 ? 23.484 -14.617 -16.766 1 97.12 123 LEU A N 1
ATOM 922 C CA . LEU A 1 123 ? 24.562 -13.633 -16.75 1 97.12 123 LEU A CA 1
ATOM 923 C C . LEU A 1 123 ? 24 -12.211 -16.734 1 97.12 123 LEU A C 1
ATOM 925 O O . LEU A 1 123 ? 24.562 -11.328 -16.078 1 97.12 123 LEU A O 1
ATOM 929 N N . LEU A 1 124 ? 22.969 -11.977 -17.453 1 97.31 124 LEU A N 1
ATOM 930 C CA . LEU A 1 124 ? 22.312 -10.672 -17.438 1 97.31 124 LEU A CA 1
ATOM 931 C C . LEU A 1 124 ? 21.844 -10.312 -16.031 1 97.31 124 LEU A C 1
ATOM 933 O O . LEU A 1 124 ? 22.062 -9.195 -15.562 1 97.31 124 LEU A O 1
ATOM 937 N N . THR A 1 125 ? 21.219 -11.234 -15.336 1 96.75 125 THR A N 1
ATOM 938 C CA . THR A 1 125 ? 20.703 -10.984 -13.992 1 96.75 125 THR A CA 1
ATOM 939 C C . THR A 1 125 ? 21.844 -10.906 -12.977 1 96.75 125 THR A C 1
ATOM 941 O O . THR A 1 125 ? 21.75 -10.18 -11.984 1 96.75 125 THR A O 1
ATOM 944 N N . ALA A 1 126 ? 22.875 -11.656 -13.273 1 97.19 126 ALA A N 1
ATOM 945 C CA . ALA A 1 126 ? 24.062 -11.531 -12.43 1 97.19 126 ALA A CA 1
ATOM 946 C C . ALA A 1 126 ? 24.656 -10.133 -12.523 1 97.19 126 ALA A C 1
ATOM 948 O O . ALA A 1 126 ? 25.062 -9.555 -11.516 1 97.19 126 ALA A O 1
ATOM 949 N N . ALA A 1 127 ? 24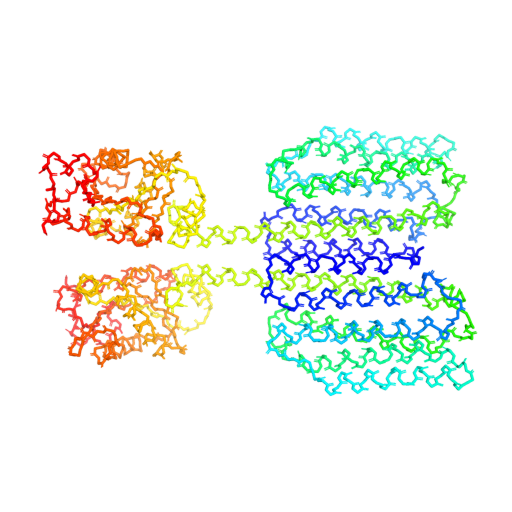.719 -9.641 -13.711 1 97.31 127 ALA A N 1
ATOM 950 C CA . ALA A 1 127 ? 25.188 -8.273 -13.906 1 97.31 127 ALA A CA 1
ATOM 951 C C . ALA A 1 127 ? 24.297 -7.281 -13.164 1 97.31 127 ALA A C 1
ATOM 953 O O . ALA A 1 127 ? 24.781 -6.297 -12.602 1 97.31 127 ALA A O 1
ATOM 954 N N . LEU A 1 128 ? 23.016 -7.527 -13.18 1 97.19 128 LEU A N 1
ATOM 955 C CA . LEU A 1 128 ? 22.078 -6.699 -12.43 1 97.19 128 LEU A CA 1
ATOM 956 C C . LEU A 1 128 ? 22.391 -6.734 -10.938 1 97.19 128 LEU A C 1
ATOM 958 O O . LEU A 1 128 ? 22.359 -5.703 -10.266 1 97.19 128 LEU A O 1
ATOM 962 N N . CYS A 1 129 ? 22.688 -7.906 -10.422 1 96.25 129 CYS A N 1
ATOM 963 C CA . CYS A 1 129 ? 23.031 -8.047 -9.008 1 96.25 129 CYS A CA 1
ATOM 964 C C . CYS A 1 129 ? 24.234 -7.18 -8.648 1 96.25 129 CYS A C 1
ATOM 966 O O . CYS A 1 129 ? 24.25 -6.547 -7.594 1 96.25 129 CYS A O 1
ATOM 968 N N . VAL A 1 130 ? 25.141 -7.148 -9.531 1 96 130 VAL A N 1
ATOM 969 C CA . VAL A 1 130 ? 26.344 -6.355 -9.297 1 96 130 VAL A CA 1
ATOM 970 C C . VAL A 1 130 ? 26 -4.871 -9.336 1 96 130 VAL A C 1
ATOM 972 O O . VAL A 1 130 ? 26.422 -4.105 -8.461 1 96 130 VAL A O 1
ATOM 975 N N . GLN A 1 131 ? 25.234 -4.453 -10.273 1 96.06 131 GLN A N 1
ATOM 976 C CA . GLN A 1 131 ? 24.891 -3.043 -10.445 1 96.06 131 GLN A CA 1
ATOM 977 C C . GLN A 1 131 ? 23.969 -2.564 -9.336 1 96.06 131 GLN A C 1
ATOM 979 O O . GLN A 1 131 ? 23.969 -1.387 -8.977 1 96.06 131 GLN A O 1
ATOM 984 N N . ALA A 1 132 ? 23.172 -3.49 -8.867 1 95.69 132 ALA A N 1
ATOM 985 C CA . ALA A 1 132 ? 22.203 -3.139 -7.836 1 95.69 132 ALA A CA 1
ATOM 986 C C . ALA A 1 132 ? 22.75 -3.471 -6.445 1 95.69 132 ALA A C 1
ATOM 988 O O . ALA A 1 132 ? 21.984 -3.58 -5.484 1 95.69 132 ALA A O 1
ATOM 989 N N . ARG A 1 133 ? 23.969 -3.654 -6.234 1 93.31 133 ARG A N 1
ATOM 990 C CA . ARG A 1 133 ? 24.594 -4.125 -5 1 93.31 133 ARG A CA 1
ATOM 991 C C . ARG A 1 133 ? 24.359 -3.141 -3.859 1 93.31 133 ARG A C 1
ATOM 993 O O . ARG A 1 133 ? 24.375 -3.521 -2.688 1 93.31 133 ARG A O 1
ATOM 1000 N N . ALA A 1 134 ? 24.078 -1.857 -4.141 1 91.75 134 ALA A N 1
ATOM 1001 C CA . ALA A 1 134 ? 23.828 -0.835 -3.131 1 91.75 134 ALA A CA 1
ATOM 1002 C C . ALA A 1 134 ? 22.562 -1.159 -2.332 1 91.75 134 ALA A C 1
ATOM 1004 O O . ALA A 1 134 ? 22.422 -0.728 -1.187 1 91.75 134 ALA A O 1
ATOM 1005 N N . LEU A 1 135 ? 21.688 -1.883 -2.924 1 90.56 135 LEU A N 1
ATOM 1006 C CA . LEU A 1 135 ? 20.453 -2.291 -2.25 1 90.56 135 LEU A CA 1
ATOM 1007 C C . LEU A 1 135 ? 20.766 -3.145 -1.024 1 90.56 135 LEU A C 1
ATOM 1009 O O . LEU A 1 135 ? 19.984 -3.172 -0.07 1 90.56 135 LEU A O 1
ATOM 1013 N N . ALA A 1 136 ? 21.891 -3.861 -1.052 1 91.06 136 ALA A N 1
ATOM 1014 C CA . ALA A 1 136 ? 22.266 -4.766 0.033 1 91.06 136 ALA A CA 1
ATOM 1015 C C . ALA A 1 136 ? 22.547 -3.996 1.317 1 91.06 136 ALA A C 1
ATOM 1017 O O . ALA A 1 136 ? 22.531 -4.57 2.41 1 91.06 136 ALA A O 1
ATOM 1018 N N . ARG A 1 137 ? 22.75 -2.688 1.246 1 89.25 137 ARG A N 1
ATOM 1019 C CA . ARG A 1 137 ? 23.031 -1.838 2.396 1 89.25 137 ARG A CA 1
ATOM 1020 C C . ARG A 1 137 ? 21.781 -1.11 2.871 1 89.25 137 ARG A C 1
ATOM 1022 O O . ARG A 1 137 ? 21.844 -0.302 3.799 1 89.25 137 ARG A O 1
ATOM 1029 N N . GLY A 1 138 ? 20.688 -1.42 2.268 1 88.38 138 GLY A N 1
ATOM 1030 C CA . GLY A 1 138 ? 19.453 -0.714 2.582 1 88.38 138 GLY A CA 1
ATOM 1031 C C . GLY A 1 138 ? 18.594 -1.436 3.607 1 88.38 138 GLY A C 1
ATOM 1032 O O . GLY A 1 138 ? 19.125 -2.105 4.5 1 88.38 138 GLY A O 1
ATOM 1033 N N . SER A 1 139 ? 17.344 -1.23 3.629 1 86.88 139 SER A N 1
ATOM 1034 C CA . SER A 1 139 ? 16.375 -1.831 4.547 1 86.88 139 SER A CA 1
ATOM 1035 C C . SER A 1 139 ? 16.281 -3.338 4.336 1 86.88 139 SER A C 1
ATOM 1037 O O . SER A 1 139 ? 16.875 -3.883 3.41 1 86.88 139 SER A O 1
ATOM 1039 N N . TRP A 1 140 ? 15.617 -3.965 5.199 1 86.06 140 TRP A N 1
ATOM 1040 C CA . TRP A 1 140 ? 15.477 -5.414 5.098 1 86.06 140 TRP A CA 1
ATOM 1041 C C . TRP A 1 140 ? 14.758 -5.801 3.811 1 86.06 140 TRP A C 1
ATOM 1043 O O . TRP A 1 140 ? 15.047 -6.844 3.217 1 86.06 140 TRP A O 1
ATOM 1053 N N . ILE A 1 141 ? 13.805 -5.035 3.342 1 85.69 141 ILE A N 1
ATOM 1054 C CA . ILE A 1 141 ? 13.078 -5.305 2.107 1 85.69 141 ILE A CA 1
ATOM 1055 C C . ILE A 1 141 ? 14.031 -5.234 0.917 1 85.69 141 ILE A C 1
ATOM 1057 O O . ILE A 1 141 ? 13.914 -6.02 -0.026 1 85.69 141 ILE A O 1
ATOM 1061 N N . GLU A 1 142 ? 14.953 -4.258 0.949 1 90.38 142 GLU A N 1
ATOM 1062 C CA . GLU A 1 142 ? 15.953 -4.137 -0.106 1 90.38 142 GLU A CA 1
ATOM 1063 C C . GLU A 1 142 ? 16.891 -5.34 -0.114 1 90.38 142 GLU A C 1
ATOM 1065 O O . GLU A 1 142 ? 17.25 -5.848 -1.179 1 90.38 142 GLU A O 1
ATOM 1070 N N . ARG A 1 143 ? 17.219 -5.82 1.023 1 92 143 ARG A N 1
ATOM 1071 C CA . ARG A 1 143 ? 18.062 -7 1.149 1 92 143 ARG A CA 1
ATOM 1072 C C . ARG A 1 143 ? 17.344 -8.242 0.632 1 92 143 ARG A C 1
ATOM 1074 O O . ARG A 1 143 ? 17.969 -9.102 -0.01 1 92 143 ARG A O 1
ATOM 1081 N N . LEU A 1 144 ? 16.109 -8.336 0.95 1 89.06 144 LEU A N 1
ATOM 1082 C CA . LEU A 1 144 ? 15.305 -9.438 0.433 1 89.06 144 LEU A CA 1
ATOM 1083 C C . LEU A 1 144 ? 15.258 -9.406 -1.091 1 89.06 144 LEU A C 1
ATOM 1085 O O . LEU A 1 144 ? 15.312 -10.453 -1.737 1 89.06 144 LEU A O 1
ATOM 1089 N N . LEU A 1 145 ? 15.133 -8.227 -1.666 1 91.06 145 LEU A N 1
ATOM 1090 C CA . LEU A 1 145 ? 15.094 -8.078 -3.117 1 91.06 145 LEU A CA 1
ATOM 1091 C C . LEU A 1 145 ? 16.406 -8.531 -3.744 1 91.06 145 LEU A C 1
ATOM 1093 O O . LEU A 1 145 ? 16.406 -9.266 -4.73 1 91.06 145 LEU A O 1
ATOM 1097 N N . VAL A 1 146 ? 17.5 -8.141 -3.182 1 92.69 146 VAL A N 1
ATOM 1098 C CA . VAL A 1 146 ? 18.812 -8.547 -3.688 1 92.69 146 VAL A CA 1
ATOM 1099 C C . VAL A 1 146 ? 18.953 -10.062 -3.607 1 92.69 146 VAL A C 1
ATOM 1101 O O . VAL A 1 146 ? 19.453 -10.695 -4.539 1 92.69 146 VAL A O 1
ATOM 1104 N N . GLY A 1 147 ? 18.547 -10.625 -2.479 1 92.44 147 GLY A N 1
ATOM 1105 C CA . GLY A 1 147 ? 18.547 -12.078 -2.346 1 92.44 147 GLY A CA 1
ATOM 1106 C C . GLY A 1 147 ? 17.719 -12.773 -3.4 1 92.44 147 GLY A C 1
ATOM 1107 O O . GLY A 1 147 ? 18.141 -13.773 -3.979 1 92.44 147 GLY A O 1
ATOM 1108 N N . ALA A 1 148 ? 16.609 -12.281 -3.658 1 92 148 ALA A N 1
ATOM 1109 C CA . ALA A 1 148 ? 15.727 -12.852 -4.668 1 92 148 ALA A CA 1
ATOM 1110 C C . ALA A 1 148 ? 16.344 -12.742 -6.062 1 92 148 ALA A C 1
ATOM 1112 O O . ALA A 1 148 ? 16.203 -13.648 -6.883 1 92 148 ALA A O 1
ATOM 1113 N N . LEU A 1 149 ? 16.984 -11.602 -6.363 1 94.56 149 LEU A N 1
ATOM 1114 C CA . LEU A 1 149 ? 17.656 -11.43 -7.645 1 94.56 149 LEU A CA 1
ATOM 1115 C C . LEU A 1 149 ? 18.781 -12.453 -7.816 1 94.56 149 LEU A C 1
ATOM 1117 O O . LEU A 1 149 ? 18.969 -13.008 -8.906 1 94.56 149 LEU A O 1
ATOM 1121 N N . ALA A 1 150 ? 19.469 -12.695 -6.738 1 95.25 150 ALA A N 1
ATOM 1122 C CA . ALA A 1 150 ? 20.531 -13.703 -6.758 1 95.25 150 ALA A CA 1
ATOM 1123 C C . ALA A 1 150 ? 19.953 -15.094 -7.023 1 95.25 150 ALA A C 1
ATOM 1125 O O . ALA A 1 150 ? 20.516 -15.859 -7.812 1 95.25 150 ALA A O 1
ATOM 1126 N N . VAL A 1 151 ? 18.891 -15.367 -6.387 1 93.75 151 VAL A N 1
ATOM 1127 C CA . VAL A 1 151 ? 18.219 -16.641 -6.594 1 93.75 151 VAL A CA 1
ATOM 1128 C C . VAL A 1 151 ? 17.734 -16.75 -8.039 1 93.75 151 VAL A C 1
ATOM 1130 O O . VAL A 1 151 ? 17.844 -17.812 -8.664 1 93.75 151 VAL A O 1
ATOM 1133 N N . PHE A 1 152 ? 17.234 -15.648 -8.523 1 95.31 152 PHE A N 1
ATOM 1134 C CA . PHE A 1 152 ? 16.766 -15.578 -9.906 1 95.31 152 PHE A CA 1
ATOM 1135 C C . PHE A 1 152 ? 17.906 -15.844 -10.883 1 95.31 152 PHE A C 1
ATOM 1137 O O . PHE A 1 152 ? 17.75 -16.609 -11.828 1 95.31 152 PHE A O 1
ATOM 1144 N N . SER A 1 153 ? 19.016 -15.273 -10.648 1 96.56 153 SER A N 1
ATOM 1145 C CA . SER A 1 153 ? 20.219 -15.492 -11.469 1 96.56 153 SER A CA 1
ATOM 1146 C C . SER A 1 153 ? 20.688 -16.938 -11.375 1 96.56 153 SER A C 1
ATOM 1148 O O . SER A 1 153 ? 20.922 -17.578 -12.398 1 96.56 153 SER A O 1
ATOM 1150 N N . ALA A 1 154 ? 20.781 -17.438 -10.188 1 96.56 154 ALA A N 1
ATOM 1151 C CA . ALA A 1 154 ? 21.203 -18.828 -9.969 1 96.56 154 ALA A CA 1
ATOM 1152 C C . ALA A 1 154 ? 20.266 -19.812 -10.664 1 96.56 154 ALA A C 1
ATOM 1154 O O . ALA A 1 154 ? 20.719 -20.812 -11.211 1 96.56 154 ALA A O 1
ATOM 1155 N N . HIS A 1 155 ? 19.016 -19.484 -10.57 1 95.88 155 HIS A N 1
ATOM 1156 C CA . HIS A 1 155 ? 18.031 -20.312 -11.234 1 95.88 155 HIS A CA 1
ATOM 1157 C C . HIS A 1 155 ? 18.328 -20.469 -12.719 1 95.88 155 HIS A C 1
ATOM 1159 O O . HIS A 1 155 ? 18.312 -21.578 -13.25 1 95.88 155 HIS A O 1
ATOM 1165 N N . PHE A 1 156 ? 18.641 -19.422 -13.398 1 97.19 156 PHE A N 1
ATOM 1166 C CA . PHE A 1 156 ? 18.922 -19.469 -14.828 1 97.19 156 PHE A CA 1
ATOM 1167 C C . PHE A 1 156 ? 20.219 -20.219 -15.102 1 97.19 156 PHE A C 1
ATOM 1169 O O . PHE A 1 156 ? 20.281 -21.016 -16.031 1 97.19 156 PHE A O 1
ATOM 1176 N N . ILE A 1 157 ? 21.203 -20.047 -14.281 1 96.88 157 ILE A N 1
ATOM 1177 C CA . ILE A 1 157 ? 22.5 -20.703 -14.469 1 96.88 157 ILE A CA 1
ATOM 1178 C C . ILE A 1 157 ? 22.344 -22.203 -14.25 1 96.88 157 ILE A C 1
ATOM 1180 O O . ILE A 1 157 ? 22.859 -23 -15.039 1 96.88 157 ILE A O 1
ATOM 1184 N N . VAL A 1 158 ? 21.688 -22.516 -13.227 1 96.62 158 VAL A N 1
ATOM 1185 C CA . VAL A 1 158 ? 21.422 -23.922 -12.953 1 96.62 158 VAL A CA 1
ATOM 1186 C C . VAL A 1 158 ? 20.656 -24.547 -14.109 1 96.62 158 VAL A C 1
ATOM 1188 O O . VAL A 1 158 ? 20.969 -25.656 -14.547 1 96.62 158 VAL A O 1
ATOM 1191 N N . GLN A 1 159 ? 19.672 -23.875 -14.633 1 95.44 159 GLN A N 1
ATOM 1192 C CA . GLN A 1 159 ? 18.891 -24.375 -15.758 1 95.44 159 GLN A CA 1
ATOM 1193 C C . GLN A 1 159 ? 19.75 -24.531 -17 1 95.44 159 GLN A C 1
ATOM 1195 O O . GLN A 1 159 ? 19.531 -25.453 -17.797 1 95.44 159 GLN A O 1
ATOM 1200 N N . ALA A 1 160 ? 20.688 -23.656 -17.188 1 95.75 160 ALA A N 1
ATOM 1201 C CA . ALA A 1 160 ? 21.609 -23.766 -18.312 1 95.75 160 ALA A CA 1
ATOM 1202 C C . ALA A 1 160 ? 22.422 -25.047 -18.234 1 95.75 160 ALA A C 1
ATOM 1204 O O . ALA A 1 160 ? 22.547 -25.781 -19.219 1 95.75 160 ALA A O 1
ATOM 1205 N N . VAL A 1 161 ? 22.906 -25.344 -17.094 1 94.88 161 VAL A N 1
ATOM 1206 C CA . VAL A 1 161 ? 23.719 -26.547 -16.859 1 94.88 161 VAL A CA 1
ATOM 1207 C C . VAL A 1 161 ? 22.844 -27.797 -17.062 1 94.88 161 VAL A C 1
ATOM 1209 O O . VAL A 1 161 ? 23.25 -28.719 -17.75 1 94.88 161 VAL A O 1
ATOM 1212 N N . LEU A 1 162 ? 21.641 -27.75 -16.547 1 93.5 162 LEU A N 1
ATOM 1213 C CA . LEU A 1 162 ? 20.734 -28.891 -16.672 1 93.5 162 LEU A CA 1
ATOM 1214 C C . LEU A 1 162 ? 20.328 -29.094 -18.125 1 93.5 162 LEU A C 1
ATOM 1216 O O . LEU A 1 162 ? 20.219 -30.234 -18.578 1 93.5 162 LEU A O 1
ATOM 1220 N N . ALA A 1 163 ? 20.078 -28.016 -18.812 1 92.38 163 ALA A N 1
ATOM 1221 C CA . ALA A 1 163 ? 19.734 -28.125 -20.219 1 92.38 163 ALA A CA 1
ATOM 1222 C C . ALA A 1 163 ? 20.844 -28.766 -21.016 1 92.38 163 ALA A C 1
ATOM 1224 O O . ALA A 1 163 ? 20.594 -29.594 -21.906 1 92.38 163 ALA A O 1
ATOM 1225 N N . PHE A 1 164 ? 22.047 -28.469 -20.75 1 89.31 164 PHE A N 1
ATOM 1226 C CA . PHE A 1 164 ? 23.203 -28.984 -21.453 1 89.31 164 PHE A CA 1
ATOM 1227 C C . PHE A 1 164 ? 23.266 -30.516 -21.344 1 89.31 164 PHE A C 1
ATOM 1229 O O . PHE A 1 164 ? 23.609 -31.203 -22.297 1 89.31 164 PHE A O 1
ATOM 1236 N N . PHE A 1 165 ? 22.781 -31.031 -20.281 1 88.38 165 PHE A N 1
ATOM 1237 C CA . PHE A 1 165 ? 22.953 -32.469 -20.016 1 88.38 165 PHE A CA 1
ATOM 1238 C C . PHE A 1 165 ? 21.672 -33.219 -20.359 1 88.38 165 PHE A C 1
ATOM 1240 O O . PHE A 1 165 ? 21.703 -34.406 -20.703 1 88.38 165 PHE A O 1
ATOM 1247 N N . PHE A 1 166 ? 20.516 -32.531 -20.359 1 85.5 166 PHE A N 1
ATOM 1248 C CA . PHE A 1 166 ? 19.297 -33.312 -20.328 1 85.5 166 PHE A CA 1
ATOM 1249 C C . PHE A 1 166 ? 18.406 -32.969 -21.531 1 85.5 166 PHE A C 1
ATOM 1251 O O . PHE A 1 166 ? 17.406 -33.625 -21.766 1 85.5 166 PHE A O 1
ATOM 1258 N N . VAL A 1 167 ? 18.562 -31.906 -22.312 1 80.62 167 VAL A N 1
ATOM 1259 C CA . VAL A 1 167 ? 17.719 -31.578 -23.453 1 80.62 167 VAL A CA 1
ATOM 1260 C C . VAL A 1 167 ? 17.938 -32.594 -24.562 1 80.62 167 VAL A C 1
ATOM 1262 O O . VAL A 1 167 ? 16.984 -33.031 -25.234 1 80.62 167 VAL A O 1
ATOM 1265 N N . GLY A 1 168 ? 19.094 -33.156 -24.672 1 75.44 168 GLY A N 1
ATOM 1266 C CA . GLY A 1 168 ? 19.391 -34.156 -25.672 1 75.44 168 GLY A CA 1
ATOM 1267 C C . GLY A 1 168 ? 19.125 -33.688 -27.094 1 75.44 168 GLY A C 1
ATOM 1268 O O . GLY A 1 168 ? 19.297 -32.531 -27.406 1 75.44 168 GLY A O 1
ATOM 1269 N N . ASP A 1 169 ? 18.703 -34.656 -28.031 1 74.69 169 ASP A N 1
ATOM 1270 C CA . ASP A 1 169 ? 18.641 -34.406 -29.469 1 74.69 169 ASP A CA 1
ATOM 1271 C C . ASP A 1 169 ? 17.203 -34.094 -29.906 1 74.69 169 ASP A C 1
ATOM 1273 O O . ASP A 1 169 ? 16.75 -34.594 -30.938 1 74.69 169 ASP A O 1
ATOM 1277 N N . ALA A 1 170 ? 16.578 -33.312 -29.062 1 76.25 170 ALA A N 1
ATOM 1278 C CA . ALA A 1 170 ? 15.227 -32.938 -29.469 1 76.25 170 ALA A CA 1
ATOM 1279 C C . ALA A 1 170 ? 15.242 -32.219 -30.812 1 76.25 170 ALA A C 1
ATOM 1281 O O . ALA A 1 170 ? 16 -31.281 -31.016 1 76.25 170 ALA A O 1
ATOM 1282 N N . ALA A 1 171 ? 14.477 -32.781 -31.719 1 76.12 171 ALA A N 1
ATOM 1283 C CA . ALA A 1 171 ? 14.492 -32.25 -33.094 1 76.12 171 ALA A CA 1
ATOM 1284 C C . ALA A 1 171 ? 13.242 -31.438 -33.375 1 76.12 171 ALA A C 1
ATOM 1286 O O . ALA A 1 171 ? 13.18 -30.734 -34.406 1 76.12 171 ALA A O 1
ATOM 1287 N N . ALA A 1 172 ? 12.242 -31.484 -32.562 1 80.5 172 ALA A N 1
ATOM 1288 C CA . ALA A 1 172 ? 10.992 -30.75 -32.719 1 80.5 172 ALA A CA 1
ATOM 1289 C C . ALA A 1 172 ? 10.492 -30.188 -31.391 1 80.5 172 ALA A C 1
ATOM 1291 O O . ALA A 1 172 ? 10.82 -30.703 -30.328 1 80.5 172 ALA A O 1
ATOM 1292 N N . PRO A 1 173 ? 9.742 -29.031 -31.531 1 79.12 173 PRO A N 1
ATOM 1293 C CA . PRO A 1 173 ? 9.164 -28.453 -30.312 1 79.12 173 PRO A CA 1
ATOM 1294 C C . PRO A 1 173 ? 8.344 -29.453 -29.516 1 79.12 173 PRO A C 1
ATOM 1296 O O . PRO A 1 173 ? 8.375 -29.438 -28.281 1 79.12 173 PRO A O 1
ATOM 1299 N N . SER A 1 174 ? 7.68 -30.297 -30.203 1 78.94 174 SER A N 1
ATOM 1300 C CA . SER A 1 174 ? 6.844 -31.297 -29.531 1 78.94 174 SER A CA 1
ATOM 1301 C C . SER A 1 174 ? 7.688 -32.25 -28.703 1 78.94 174 SER A C 1
ATOM 1303 O O . SER A 1 174 ? 7.262 -32.688 -27.625 1 78.94 174 SER A O 1
ATOM 1305 N N . GLU A 1 175 ? 8.875 -32.562 -29.156 1 82.06 175 GLU A N 1
ATOM 1306 C CA . GLU A 1 175 ? 9.781 -33.406 -28.391 1 82.06 175 GLU A CA 1
ATOM 1307 C C . GLU A 1 175 ? 10.352 -32.688 -27.188 1 82.06 175 GLU A C 1
ATOM 1309 O O . GLU A 1 175 ? 10.5 -33.281 -26.109 1 82.06 175 GLU A O 1
ATOM 1314 N N . LEU A 1 176 ? 10.594 -31.516 -27.406 1 81.94 176 LEU A N 1
ATOM 1315 C CA . LEU A 1 176 ? 11.164 -30.703 -26.328 1 81.94 176 LEU A CA 1
ATOM 1316 C C . LEU A 1 176 ? 10.172 -30.531 -25.188 1 81.94 176 LEU A C 1
ATOM 1318 O O . LEU A 1 176 ? 10.523 -30.734 -24.016 1 81.94 176 LEU A O 1
ATOM 1322 N N . VAL A 1 177 ? 8.93 -30.25 -25.547 1 81.31 177 VAL A N 1
ATOM 1323 C CA . VAL A 1 177 ? 7.941 -29.891 -24.531 1 81.31 177 VAL A CA 1
ATOM 1324 C C . VAL A 1 177 ? 7.555 -31.125 -23.719 1 81.31 177 VAL A C 1
ATOM 1326 O O . VAL A 1 177 ? 7.012 -31.016 -22.625 1 81.31 177 VAL A O 1
ATOM 1329 N N . HIS A 1 178 ? 7.887 -32.281 -24.266 1 81.56 178 HIS A N 1
ATOM 1330 C CA . HIS A 1 178 ? 7.559 -33.5 -23.547 1 81.56 178 HIS A CA 1
ATOM 1331 C C . HIS A 1 178 ? 8.797 -34.094 -22.875 1 81.56 178 HIS A C 1
ATOM 1333 O O . HIS A 1 178 ? 8.703 -35.125 -22.188 1 81.56 178 HIS A O 1
ATOM 1339 N N . SER A 1 179 ? 9.898 -33.344 -23 1 83.56 179 SER A N 1
ATOM 1340 C CA . SER A 1 179 ? 11.133 -33.844 -22.375 1 83.56 179 SER A CA 1
ATOM 1341 C C . SER A 1 179 ? 11.109 -33.625 -20.875 1 83.56 179 SER A C 1
ATOM 1343 O O . SER A 1 179 ? 10.391 -32.75 -20.375 1 83.56 179 SER A O 1
ATOM 1345 N N . ARG A 1 180 ? 11.859 -34.469 -20.172 1 83.94 180 ARG A N 1
ATOM 1346 C CA . ARG A 1 180 ? 11.984 -34.344 -18.719 1 83.94 180 ARG A CA 1
ATOM 1347 C C . ARG A 1 180 ? 12.578 -32.969 -18.344 1 83.94 180 ARG A C 1
ATOM 1349 O O . ARG A 1 180 ? 12.203 -32.406 -17.312 1 83.94 180 ARG A O 1
ATOM 1356 N N . TYR A 1 181 ? 13.43 -32.5 -19.094 1 87.19 181 TYR A N 1
ATOM 1357 C CA . TYR A 1 181 ? 14.031 -31.203 -18.828 1 87.19 181 TYR A CA 1
ATOM 1358 C C . TYR A 1 181 ? 12.984 -30.109 -18.844 1 87.19 181 TYR A C 1
ATOM 1360 O O . TYR A 1 181 ? 12.93 -29.266 -17.938 1 87.19 181 TYR A O 1
ATOM 1368 N N . TRP A 1 182 ? 12.227 -30.141 -19.891 1 86.69 182 TRP A N 1
ATOM 1369 C CA . TRP A 1 182 ? 11.227 -29.078 -20.031 1 86.69 182 TRP A CA 1
ATOM 1370 C C . TRP A 1 182 ? 10.227 -29.109 -18.891 1 86.69 182 TRP A C 1
ATOM 1372 O O . TRP A 1 182 ? 9.828 -28.062 -18.375 1 86.69 182 TRP A O 1
ATOM 1382 N N . LEU A 1 183 ? 9.867 -30.297 -18.516 1 84.88 183 LEU A N 1
ATOM 1383 C CA . LEU A 1 183 ? 8.938 -30.406 -17.406 1 84.88 183 LEU A CA 1
ATOM 1384 C C . LEU A 1 183 ? 9.547 -29.844 -16.125 1 84.88 183 LEU A C 1
ATOM 1386 O O . LEU A 1 183 ? 8.883 -29.109 -15.391 1 84.88 183 LEU A O 1
ATOM 1390 N N . GLY A 1 184 ? 10.789 -30.156 -15.852 1 88.19 184 GLY A N 1
ATOM 1391 C CA . GLY A 1 184 ? 11.484 -29.594 -14.703 1 88.19 184 GLY A CA 1
ATOM 1392 C C . GLY A 1 184 ? 11.617 -28.078 -14.773 1 88.19 184 GLY A C 1
ATOM 1393 O O . GLY A 1 184 ? 11.461 -27.391 -13.766 1 88.19 184 GLY A O 1
ATOM 1394 N N . LEU A 1 185 ? 11.875 -27.594 -15.898 1 89.94 185 LEU A N 1
ATOM 1395 C CA . LEU A 1 185 ? 11.992 -26.156 -16.125 1 89.94 185 LEU A CA 1
ATOM 1396 C C . LEU A 1 185 ? 10.68 -25.453 -15.812 1 89.94 185 LEU A C 1
ATOM 1398 O O . LEU A 1 185 ? 10.672 -24.391 -15.172 1 89.94 185 LEU A O 1
ATOM 1402 N N . MET A 1 186 ? 9.617 -26.031 -16.266 1 88.06 186 MET A N 1
ATOM 1403 C CA . MET A 1 186 ? 8.305 -25.422 -16.062 1 88.06 186 MET A CA 1
ATOM 1404 C C . MET A 1 186 ? 7.953 -25.359 -14.586 1 88.06 186 MET A C 1
ATOM 1406 O O . MET A 1 186 ? 7.371 -24.375 -14.125 1 88.06 186 MET A O 1
ATOM 1410 N N . VAL A 1 187 ? 8.32 -26.359 -13.898 1 88.75 187 VAL A N 1
ATOM 1411 C CA . VAL A 1 187 ? 8.109 -26.359 -12.461 1 88.75 187 VAL A CA 1
ATOM 1412 C C . VAL A 1 187 ? 8.93 -25.25 -11.812 1 88.75 187 VAL A C 1
ATOM 1414 O O . VAL A 1 187 ? 8.406 -24.438 -11.047 1 88.75 187 VAL A O 1
ATOM 1417 N N . ALA A 1 188 ? 10.133 -25.203 -12.141 1 91.88 188 ALA A N 1
ATOM 1418 C CA . ALA A 1 188 ? 11.055 -24.234 -11.547 1 91.88 188 ALA A CA 1
ATOM 1419 C C . ALA A 1 188 ? 10.633 -22.812 -11.875 1 91.88 188 ALA A C 1
ATOM 1421 O O . ALA A 1 188 ? 10.633 -21.938 -10.992 1 91.88 188 ALA A O 1
ATOM 1422 N N . VAL A 1 189 ? 10.289 -22.578 -13.086 1 90 189 VAL A N 1
ATOM 1423 C CA . VAL A 1 189 ? 9.922 -21.234 -13.531 1 90 189 VAL A CA 1
ATOM 1424 C C . VAL A 1 189 ? 8.633 -20.797 -12.844 1 90 189 VAL A C 1
ATOM 1426 O O . VAL A 1 189 ? 8.469 -19.625 -12.5 1 90 189 VAL A O 1
ATOM 1429 N N . SER A 1 190 ? 7.711 -21.719 -12.688 1 90.12 190 SER A N 1
ATOM 1430 C CA . SER A 1 190 ? 6.469 -21.391 -11.992 1 90.12 190 SER A CA 1
ATOM 1431 C C . SER A 1 190 ? 6.742 -20.953 -10.562 1 90.12 190 SER A C 1
ATOM 1433 O O . SER A 1 190 ? 6.234 -19.906 -10.125 1 90.12 190 SER A O 1
ATOM 1435 N N . LEU A 1 191 ? 7.543 -21.672 -9.898 1 91.62 191 LEU A N 1
ATOM 1436 C CA . LEU A 1 191 ? 7.812 -21.391 -8.492 1 91.62 191 LEU A CA 1
ATOM 1437 C C . LEU A 1 191 ? 8.641 -20.125 -8.344 1 91.62 191 LEU A C 1
ATOM 1439 O O . LEU A 1 191 ? 8.289 -19.234 -7.57 1 91.62 191 LEU A O 1
ATOM 1443 N N . VAL A 1 192 ? 9.664 -20.016 -9.078 1 92.75 192 VAL A N 1
ATOM 1444 C CA . VAL A 1 192 ? 10.547 -18.859 -8.992 1 92.75 192 VAL A CA 1
ATOM 1445 C C . VAL A 1 192 ? 9.828 -17.625 -9.531 1 92.75 192 VAL A C 1
ATOM 1447 O O . VAL A 1 192 ? 9.961 -16.531 -8.977 1 92.75 192 VAL A O 1
ATOM 1450 N N . GLY A 1 193 ? 9.062 -17.828 -10.648 1 92 193 GLY A N 1
ATOM 1451 C CA . GLY A 1 193 ? 8.289 -16.734 -11.203 1 92 193 GLY A CA 1
ATOM 1452 C C . GLY A 1 193 ? 7.289 -16.156 -10.227 1 92 193 GLY A C 1
ATOM 1453 O O . GLY A 1 193 ? 7.195 -14.93 -10.078 1 92 193 GLY A O 1
ATOM 1454 N N . VAL A 1 194 ? 6.605 -16.984 -9.539 1 93.25 194 VAL A N 1
ATOM 1455 C CA . VAL A 1 194 ? 5.617 -16.547 -8.555 1 93.25 194 VAL A CA 1
ATOM 1456 C C . VAL A 1 194 ? 6.32 -15.883 -7.375 1 93.25 194 VAL A C 1
ATOM 1458 O O . VAL A 1 194 ? 5.891 -14.828 -6.902 1 93.25 194 VAL A O 1
ATOM 1461 N N . LEU A 1 195 ? 7.391 -16.5 -6.949 1 92.5 195 LEU A N 1
ATOM 1462 C CA . LEU A 1 195 ? 8.148 -15.953 -5.832 1 92.5 195 LEU A CA 1
ATOM 1463 C C . LEU A 1 195 ? 8.633 -14.539 -6.152 1 92.5 195 LEU A C 1
ATOM 1465 O O . LEU A 1 195 ? 8.438 -13.617 -5.359 1 92.5 195 LEU A O 1
ATOM 1469 N N . VAL A 1 196 ? 9.203 -14.352 -7.27 1 92.75 196 VAL A N 1
ATOM 1470 C CA . VAL A 1 196 ? 9.719 -13.055 -7.68 1 92.75 196 VAL A CA 1
ATOM 1471 C C . VAL A 1 196 ? 8.57 -12.062 -7.867 1 92.75 196 VAL A C 1
ATOM 1473 O O . VAL A 1 196 ? 8.656 -10.914 -7.434 1 92.75 196 VAL A O 1
ATOM 1476 N N . GLY A 1 197 ? 7.508 -12.562 -8.516 1 93.81 197 GLY A N 1
ATOM 1477 C CA . GLY A 1 197 ? 6.336 -11.719 -8.695 1 93.81 197 GLY A CA 1
ATOM 1478 C C . GLY A 1 197 ? 5.758 -11.227 -7.383 1 93.81 197 GLY A C 1
ATOM 1479 O O . GLY A 1 197 ? 5.461 -10.039 -7.238 1 93.81 197 GLY A O 1
ATOM 1480 N N . LEU A 1 198 ? 5.648 -12.062 -6.418 1 93.94 198 LEU A N 1
ATOM 1481 C CA . LEU A 1 198 ? 5.117 -11.711 -5.105 1 93.94 198 LEU A CA 1
ATOM 1482 C C . LEU A 1 198 ? 6.055 -10.75 -4.383 1 93.94 198 LEU A C 1
ATOM 1484 O O . LEU A 1 198 ? 5.602 -9.781 -3.762 1 93.94 198 LEU A O 1
ATOM 1488 N N . LEU A 1 199 ? 7.293 -10.992 -4.496 1 92.56 199 LEU A N 1
ATOM 1489 C CA . LEU A 1 199 ? 8.266 -10.125 -3.84 1 92.56 199 LEU A CA 1
ATOM 1490 C C . LEU A 1 199 ? 8.219 -8.719 -4.418 1 92.56 199 LEU A C 1
ATOM 1492 O O . LEU A 1 199 ? 8.289 -7.734 -3.68 1 92.56 199 LEU A O 1
ATOM 1496 N N . ILE A 1 200 ? 8.102 -8.617 -5.695 1 92.62 200 ILE A N 1
ATOM 1497 C CA . ILE A 1 200 ? 8.016 -7.316 -6.344 1 92.62 200 ILE A CA 1
ATOM 1498 C C . ILE A 1 200 ? 6.762 -6.582 -5.863 1 92.62 200 ILE A C 1
ATOM 1500 O O . ILE A 1 200 ? 6.805 -5.383 -5.59 1 92.62 200 ILE A O 1
ATOM 1504 N N . LEU A 1 201 ? 5.707 -7.285 -5.727 1 90.56 201 LEU A N 1
ATOM 1505 C CA . LEU A 1 201 ? 4.469 -6.672 -5.262 1 90.56 201 LEU A CA 1
ATOM 1506 C C . LEU A 1 201 ? 4.602 -6.199 -3.818 1 90.56 201 LEU A C 1
ATOM 1508 O O . LEU A 1 201 ? 4.109 -5.129 -3.463 1 90.56 201 LEU A O 1
ATOM 1512 N N . VAL A 1 202 ? 5.305 -6.984 -3.025 1 88.75 202 VAL A N 1
ATOM 1513 C CA . VAL A 1 202 ? 5.547 -6.609 -1.636 1 88.75 202 VAL A CA 1
ATOM 1514 C C . VAL A 1 202 ? 6.395 -5.344 -1.581 1 88.75 202 VAL A C 1
ATOM 1516 O O . VAL A 1 202 ? 6.094 -4.414 -0.827 1 88.75 202 VAL A O 1
ATOM 1519 N N . VAL A 1 203 ? 7.359 -5.277 -2.352 1 89 203 VAL A N 1
ATOM 1520 C CA . VAL A 1 203 ? 8.25 -4.125 -2.396 1 89 203 VAL A CA 1
ATOM 1521 C C . VAL A 1 203 ? 7.484 -2.898 -2.887 1 89 203 VAL A C 1
ATOM 1523 O O . VAL A 1 203 ? 7.633 -1.804 -2.338 1 89 203 VAL A O 1
ATOM 1526 N N . ALA A 1 204 ? 6.676 -3.068 -3.896 1 87.75 204 ALA A N 1
ATOM 1527 C CA . ALA A 1 204 ? 5.867 -1.976 -4.426 1 87.75 204 ALA A CA 1
ATOM 1528 C C . ALA A 1 204 ? 4.91 -1.437 -3.367 1 87.75 204 ALA A C 1
ATOM 1530 O O . ALA A 1 204 ? 4.723 -0.224 -3.25 1 87.75 204 ALA A O 1
ATOM 1531 N N . THR A 1 205 ? 4.312 -2.297 -2.646 1 86.25 205 THR A N 1
ATOM 1532 C CA . THR A 1 205 ? 3.426 -1.897 -1.562 1 86.25 205 THR A CA 1
ATOM 1533 C C . THR A 1 205 ? 4.195 -1.137 -0.485 1 86.25 205 THR A C 1
ATOM 1535 O O . THR A 1 205 ? 3.729 -0.107 0.007 1 86.25 205 THR A O 1
ATOM 1538 N N . ALA A 1 206 ? 5.328 -1.657 -0.153 1 87 206 ALA A N 1
ATOM 1539 C CA . ALA A 1 206 ? 6.168 -1.002 0.847 1 87 206 ALA A CA 1
ATOM 1540 C C . ALA A 1 206 ? 6.535 0.414 0.412 1 87 206 ALA A C 1
ATOM 1542 O O . ALA A 1 206 ? 6.566 1.334 1.232 1 87 206 ALA A O 1
ATOM 1543 N N . ASP A 1 207 ? 6.785 0.553 -0.837 1 87.12 207 ASP A N 1
ATOM 1544 C CA . ASP A 1 207 ? 7.117 1.87 -1.375 1 87.12 207 ASP A CA 1
ATOM 1545 C C . ASP A 1 207 ? 5.953 2.844 -1.191 1 87.12 207 ASP A C 1
ATOM 1547 O O . ASP A 1 207 ? 6.156 3.99 -0.785 1 87.12 207 ASP A O 1
ATOM 1551 N N . VAL A 1 208 ? 4.797 2.434 -1.491 1 83.88 208 VAL A N 1
ATOM 1552 C CA . VAL A 1 208 ? 3.602 3.26 -1.368 1 83.88 208 VAL A CA 1
ATOM 1553 C C . VAL A 1 208 ? 3.359 3.605 0.1 1 83.88 208 VAL A C 1
ATOM 1555 O O . VAL A 1 208 ? 3.084 4.758 0.436 1 83.88 208 VAL A O 1
ATOM 1558 N N . VAL A 1 209 ? 3.473 2.65 0.936 1 83.56 209 VAL A N 1
ATOM 1559 C CA . VAL A 1 209 ? 3.254 2.816 2.369 1 83.56 209 VAL A CA 1
ATOM 1560 C C . VAL A 1 209 ? 4.258 3.82 2.932 1 83.56 209 VAL A C 1
ATOM 1562 O O . VAL A 1 209 ? 3.881 4.738 3.666 1 83.56 209 VAL A O 1
ATOM 1565 N N . ASN A 1 210 ? 5.465 3.674 2.566 1 84.38 210 ASN A N 1
ATOM 1566 C CA . ASN A 1 210 ? 6.508 4.578 3.037 1 84.38 210 ASN A CA 1
ATOM 1567 C C . ASN A 1 210 ? 6.266 6.008 2.564 1 84.38 210 ASN A C 1
ATOM 1569 O O . ASN A 1 210 ? 6.484 6.961 3.314 1 84.38 210 ASN A O 1
ATOM 1573 N N . GLU A 1 211 ? 5.875 6.117 1.37 1 83.94 211 GLU A N 1
ATOM 1574 C CA . GLU A 1 211 ? 5.578 7.434 0.814 1 83.94 211 GLU A CA 1
ATOM 1575 C C . GLU A 1 211 ? 4.414 8.094 1.549 1 83.94 211 GLU A C 1
ATOM 1577 O O . GLU A 1 211 ? 4.484 9.273 1.899 1 83.94 211 GLU A O 1
ATOM 1582 N N . LEU A 1 212 ? 3.408 7.391 1.783 1 82.31 212 LEU A N 1
ATOM 1583 C CA . LEU A 1 212 ? 2.23 7.914 2.467 1 82.31 212 LEU A CA 1
ATOM 1584 C C . LEU A 1 212 ? 2.549 8.242 3.922 1 82.31 212 LEU A C 1
ATOM 1586 O O . LEU A 1 212 ? 2.049 9.234 4.465 1 82.31 212 LEU A O 1
ATOM 1590 N N . GLN A 1 213 ? 3.336 7.445 4.484 1 83.44 213 GLN A N 1
ATOM 1591 C CA . GLN A 1 213 ? 3.764 7.715 5.852 1 83.44 213 GLN A CA 1
ATOM 1592 C C . GLN A 1 213 ? 4.605 8.984 5.926 1 83.44 213 GLN A C 1
ATOM 1594 O O . GLN A 1 213 ? 4.469 9.773 6.863 1 83.44 213 GLN A O 1
ATOM 1599 N N . ARG A 1 214 ? 5.438 9.172 4.965 1 83.38 214 ARG A N 1
ATOM 1600 C CA . ARG A 1 214 ? 6.227 10.398 4.898 1 83.38 214 ARG A CA 1
ATOM 1601 C C . ARG A 1 214 ? 5.328 11.625 4.734 1 83.38 214 ARG A C 1
ATOM 1603 O O . ARG A 1 214 ? 5.547 12.648 5.375 1 83.38 214 ARG A O 1
ATOM 1610 N N . GLU A 1 215 ? 4.41 11.484 3.914 1 81.62 215 GLU A N 1
ATOM 1611 C CA . GLU A 1 215 ? 3.469 12.586 3.709 1 81.62 215 GLU A CA 1
ATOM 1612 C C . GLU A 1 215 ? 2.645 12.844 4.965 1 81.62 215 GLU A C 1
ATOM 1614 O O . GLU A 1 215 ? 2.332 13.992 5.281 1 81.62 215 GLU A O 1
ATOM 1619 N N . ARG A 1 216 ? 2.352 11.82 5.602 1 79.25 216 ARG A N 1
ATOM 1620 C CA . ARG A 1 216 ? 1.592 11.906 6.844 1 79.25 216 ARG A CA 1
ATOM 1621 C C . ARG A 1 216 ? 2.408 12.57 7.945 1 79.25 216 ARG A C 1
ATOM 1623 O O . ARG A 1 216 ? 1.864 13.32 8.766 1 79.25 216 ARG A O 1
ATOM 1630 N N . ASP A 1 217 ? 3.674 12.344 7.863 1 87.69 217 ASP A N 1
ATOM 1631 C CA . ASP A 1 217 ? 4.527 12.727 8.984 1 87.69 217 ASP A CA 1
ATOM 1632 C C . ASP A 1 217 ? 5.289 14.016 8.68 1 87.69 217 ASP A C 1
ATOM 1634 O O . ASP A 1 217 ? 6.141 14.438 9.461 1 87.69 217 ASP A O 1
ATOM 1638 N N . SER A 1 218 ? 5.008 14.68 7.598 1 88.69 218 SER A N 1
ATOM 1639 C CA . SER A 1 218 ? 5.719 15.898 7.234 1 88.69 218 SER A CA 1
ATOM 1640 C C . SER A 1 218 ? 4.754 17.062 7.02 1 88.69 218 SER A C 1
ATOM 1642 O O . SER A 1 218 ? 3.594 16.844 6.66 1 88.69 218 SER A O 1
ATOM 1644 N N . ASP A 1 219 ? 5.281 18.219 7.293 1 86.19 219 ASP A N 1
ATOM 1645 C CA . ASP A 1 219 ? 4.566 19.453 6.977 1 86.19 219 ASP A CA 1
ATOM 1646 C C . ASP A 1 219 ? 4.66 19.781 5.488 1 86.19 219 ASP A C 1
ATOM 1648 O O . ASP A 1 219 ? 5.758 19.922 4.945 1 86.19 219 ASP A O 1
ATOM 1652 N N . PRO A 1 220 ? 3.535 19.891 4.828 1 80.06 220 PRO A N 1
ATOM 1653 C CA . PRO A 1 220 ? 3.564 20.062 3.373 1 80.06 220 PRO A CA 1
ATOM 1654 C C . PRO A 1 220 ? 4.203 21.375 2.939 1 80.06 220 PRO A C 1
ATOM 1656 O O . PRO A 1 220 ? 4.742 21.469 1.835 1 80.06 220 PRO A O 1
ATOM 1659 N N . LEU A 1 221 ? 4.199 22.344 3.779 1 83.56 221 LEU A N 1
ATOM 1660 C CA . LEU A 1 221 ? 4.707 23.656 3.408 1 83.56 221 LEU A CA 1
ATOM 1661 C C . LEU A 1 221 ? 6.227 23.703 3.518 1 83.56 221 LEU A C 1
ATOM 1663 O O . LEU A 1 221 ? 6.902 24.172 2.6 1 83.56 221 LEU A O 1
ATOM 1667 N N . THR A 1 222 ? 6.746 23.172 4.57 1 93.06 222 THR A N 1
ATOM 1668 C CA . THR A 1 222 ? 8.164 23.359 4.867 1 93.06 222 THR A CA 1
ATOM 1669 C C . THR A 1 222 ? 8.953 22.078 4.625 1 93.06 222 THR A C 1
ATOM 1671 O O . THR A 1 222 ? 10.18 22.109 4.535 1 93.06 222 THR A O 1
ATOM 1674 N N . GLY A 1 223 ? 8.219 21 4.602 1 90.69 223 GLY A N 1
ATOM 1675 C CA . GLY A 1 223 ? 8.898 19.719 4.449 1 90.69 223 GLY A CA 1
ATOM 1676 C C . GLY A 1 223 ? 9.414 19.156 5.762 1 90.69 223 GLY A C 1
ATOM 1677 O O . GLY A 1 223 ? 9.836 18 5.824 1 90.69 223 GLY A O 1
ATOM 1678 N N . LEU A 1 224 ? 9.391 19.953 6.816 1 94.56 224 LEU A N 1
ATOM 1679 C CA . LEU A 1 224 ? 9.805 19.484 8.133 1 94.56 224 LEU A CA 1
ATOM 1680 C C . LEU A 1 224 ? 8.812 18.469 8.695 1 94.56 224 LEU A C 1
ATOM 1682 O O . LEU A 1 224 ? 7.75 18.25 8.109 1 94.56 224 LEU A O 1
ATOM 1686 N N . LEU A 1 225 ? 9.258 17.844 9.766 1 93.38 225 LEU A N 1
ATOM 1687 C CA . LEU A 1 225 ? 8.32 16.969 10.438 1 93.38 225 LEU A CA 1
ATOM 1688 C C . LEU A 1 225 ? 7.117 17.734 10.961 1 93.38 225 LEU A C 1
ATOM 1690 O O . LEU A 1 225 ? 7.25 18.891 11.375 1 93.38 225 LEU A O 1
ATOM 1694 N N . ASN A 1 226 ? 6.004 17.141 10.852 1 88.44 226 ASN A N 1
ATOM 1695 C CA . ASN A 1 226 ? 4.852 17.688 11.562 1 88.44 226 ASN A CA 1
ATOM 1696 C C . ASN A 1 226 ? 4.754 17.141 12.984 1 88.44 226 ASN A C 1
ATOM 1698 O O . ASN A 1 226 ? 5.66 16.453 13.453 1 88.44 226 ASN A O 1
ATOM 1702 N N . ARG A 1 227 ? 3.742 17.5 13.633 1 86.12 227 ARG A N 1
ATOM 1703 C CA . ARG A 1 227 ? 3.588 17.141 15.039 1 86.12 227 ARG A CA 1
ATOM 1704 C C . ARG A 1 227 ? 3.684 15.625 15.227 1 86.12 227 ARG A C 1
ATOM 1706 O O . ARG A 1 227 ? 4.426 15.148 16.078 1 86.12 227 ARG A O 1
ATOM 1713 N N . ARG A 1 228 ? 2.998 14.922 14.406 1 83.38 228 ARG A N 1
ATOM 1714 C CA . ARG A 1 228 ? 2.986 13.469 14.484 1 83.38 228 ARG A CA 1
ATOM 1715 C C . ARG A 1 228 ? 4.363 12.891 14.172 1 83.38 228 ARG A C 1
ATOM 1717 O O . ARG A 1 228 ? 4.84 11.992 14.875 1 83.38 228 ARG A O 1
ATOM 1724 N N . GLY A 1 229 ? 4.863 13.344 13.078 1 89.19 229 GLY A N 1
ATOM 1725 C CA . GLY A 1 229 ? 6.188 12.883 12.695 1 89.19 229 GLY A CA 1
ATOM 1726 C C . GLY A 1 229 ? 7.246 13.164 13.75 1 89.19 229 GLY A C 1
ATOM 1727 O O . GLY A 1 229 ? 8.102 12.32 14.008 1 89.19 229 GLY A O 1
ATOM 1728 N N . LEU A 1 230 ? 7.168 14.297 14.289 1 93.06 230 LEU A N 1
ATOM 1729 C CA . LEU A 1 230 ? 8.109 14.672 15.336 1 93.06 230 LEU A CA 1
ATOM 1730 C C . LEU A 1 230 ? 7.957 13.766 16.547 1 93.06 230 LEU A C 1
ATOM 1732 O O . LEU A 1 230 ? 8.953 13.328 17.141 1 93.06 230 LEU A O 1
ATOM 1736 N N . GLU A 1 231 ? 6.801 13.562 16.906 1 90.25 231 GLU A N 1
ATOM 1737 C CA . GLU A 1 231 ? 6.52 12.695 18.047 1 90.25 231 GLU A CA 1
ATOM 1738 C C . GLU A 1 231 ? 7.059 11.289 17.812 1 90.25 231 GLU A C 1
ATOM 1740 O O . GLU A 1 231 ? 7.699 10.711 18.688 1 90.25 231 GLU A O 1
ATOM 1745 N N . ARG A 1 232 ? 6.82 10.734 16.703 1 87.75 232 ARG A N 1
ATOM 1746 C CA . ARG A 1 232 ? 7.266 9.391 16.375 1 87.75 232 ARG A CA 1
ATOM 1747 C C . ARG A 1 232 ? 8.789 9.281 16.422 1 87.75 232 ARG A C 1
ATOM 1749 O O . ARG A 1 232 ? 9.336 8.359 17.016 1 87.75 232 ARG A O 1
ATOM 1756 N N . GLN A 1 233 ? 9.453 10.195 15.797 1 91.19 233 GLN A N 1
ATOM 1757 C CA . GLN A 1 233 ? 10.914 10.172 15.758 1 91.19 233 GLN A CA 1
ATOM 1758 C C . GLN A 1 233 ? 11.5 10.43 17.141 1 91.19 233 GLN A C 1
ATOM 1760 O O . GLN A 1 233 ? 12.531 9.852 17.5 1 91.19 233 GLN A O 1
ATOM 1765 N N . ALA A 1 234 ? 10.82 11.281 17.797 1 93.56 234 ALA A N 1
ATOM 1766 C CA . ALA A 1 234 ? 11.281 11.57 19.156 1 93.56 234 ALA A CA 1
ATOM 1767 C C . ALA A 1 234 ? 11.172 10.336 20.047 1 93.56 234 ALA A C 1
ATOM 1769 O O . ALA A 1 234 ? 12.078 10.055 20.844 1 93.56 234 ALA A O 1
ATOM 1770 N N . ASP A 1 235 ? 10.102 9.664 19.984 1 90.19 235 ASP A N 1
ATOM 1771 C CA . ASP A 1 235 ? 9.891 8.461 20.766 1 90.19 235 ASP A CA 1
ATOM 1772 C C . ASP A 1 235 ? 10.984 7.43 20.5 1 90.19 235 ASP A C 1
ATOM 1774 O O . ASP A 1 235 ? 11.469 6.777 21.438 1 90.19 235 ASP A O 1
ATOM 1778 N N . LEU A 1 236 ? 11.367 7.277 19.266 1 86.06 236 LEU A N 1
ATOM 1779 C CA . LEU A 1 236 ? 12.43 6.348 18.891 1 86.06 236 LEU A CA 1
ATOM 1780 C C . LEU A 1 236 ? 13.758 6.754 19.516 1 86.06 236 LEU A C 1
ATOM 1782 O O . LEU A 1 236 ? 14.508 5.902 20 1 86.06 236 LEU A O 1
ATOM 1786 N N . ARG A 1 237 ? 14.039 7.996 19.516 1 88.44 237 ARG A N 1
ATOM 1787 C CA . ARG A 1 237 ? 15.32 8.5 20.016 1 88.44 237 ARG A CA 1
ATOM 1788 C C . ARG A 1 237 ? 15.367 8.477 21.531 1 88.44 237 ARG A C 1
ATOM 1790 O O . ARG A 1 237 ? 16.406 8.172 22.125 1 88.44 237 ARG A O 1
ATOM 1797 N N . LEU A 1 238 ? 14.297 8.844 22.094 1 90.19 238 LEU A N 1
ATOM 1798 C CA . LEU A 1 238 ? 14.258 8.969 23.547 1 90.19 238 LEU A CA 1
ATOM 1799 C C . LEU A 1 238 ? 14.219 7.598 24.219 1 90.19 238 LEU A C 1
ATOM 1801 O O . LEU A 1 238 ? 14.602 7.461 25.391 1 90.19 238 LEU A O 1
ATOM 1805 N N . HIS A 1 239 ? 13.727 6.672 23.547 1 83.44 239 HIS A N 1
ATOM 1806 C CA . HIS A 1 239 ? 13.625 5.336 24.125 1 83.44 239 HIS A CA 1
ATOM 1807 C C . HIS A 1 239 ? 14.852 4.492 23.781 1 83.44 239 HIS A C 1
ATOM 1809 O O . HIS A 1 239 ? 14.977 3.355 24.234 1 83.44 239 HIS A O 1
ATOM 1815 N N . THR A 1 240 ? 15.672 4.996 22.938 1 74.56 240 THR A N 1
ATOM 1816 C CA . THR A 1 240 ? 16.938 4.305 22.688 1 74.56 240 THR A CA 1
ATOM 1817 C C . THR A 1 240 ? 17.922 4.566 23.812 1 74.56 240 THR A C 1
ATOM 1819 O O . THR A 1 240 ? 18.156 5.719 24.203 1 74.56 240 THR A O 1
ATOM 1822 N N . PRO A 1 241 ? 18.312 3.543 24.531 1 64.5 241 PRO A N 1
ATOM 1823 C CA . PRO A 1 241 ? 19.156 3.643 25.719 1 64.5 241 PRO A CA 1
ATOM 1824 C C . PRO A 1 241 ? 20.469 4.363 25.453 1 64.5 241 PRO A C 1
ATOM 1826 O O . PRO A 1 241 ? 21.375 4.332 26.281 1 64.5 241 PRO A O 1
ATOM 1829 N N . GLN A 1 242 ? 20.453 5.207 24.641 1 63.81 242 GLN A N 1
ATOM 1830 C CA . GLN A 1 242 ? 21.766 5.836 24.484 1 63.81 242 GLN A CA 1
ATOM 1831 C C . GLN A 1 242 ? 21.969 6.93 25.531 1 63.81 242 GLN A C 1
ATOM 1833 O O . GLN A 1 242 ? 21.016 7.523 26.016 1 63.81 242 GLN A O 1
ATOM 1838 N N . CYS A 1 243 ? 23.125 6.965 26.125 1 63.38 243 CYS A N 1
ATOM 1839 C CA . CYS A 1 243 ? 23.609 7.906 27.125 1 63.38 243 CYS A CA 1
ATOM 1840 C C . CYS A 1 243 ? 23.562 9.336 26.609 1 63.38 243 CYS A C 1
ATOM 1842 O O . CYS A 1 243 ? 24.469 10.133 26.875 1 63.38 243 CYS A O 1
ATOM 1844 N N . LEU A 1 244 ? 22.594 9.578 25.781 1 73.44 244 LEU A N 1
ATOM 1845 C CA . LEU A 1 244 ? 22.609 10.93 25.25 1 73.44 244 LEU A CA 1
ATOM 1846 C C . LEU A 1 244 ? 21.562 11.797 25.938 1 73.44 244 LEU A C 1
ATOM 1848 O O . LEU A 1 244 ? 20.484 11.312 26.297 1 73.44 244 LEU A O 1
ATOM 1852 N N . SER A 1 245 ? 22.047 12.961 26.375 1 90.06 245 SER A N 1
ATOM 1853 C CA . SER A 1 245 ? 21.125 13.984 26.875 1 90.06 245 SER A CA 1
ATOM 1854 C C . SER A 1 245 ? 20.422 14.703 25.734 1 90.06 245 SER A C 1
ATOM 1856 O O . SER A 1 245 ? 21.016 14.945 24.688 1 90.06 245 SER A O 1
ATOM 1858 N N . TYR A 1 246 ? 19.141 14.883 25.969 1 94.56 246 TYR A N 1
ATOM 1859 C CA . TYR A 1 246 ? 18.359 15.578 24.953 1 94.56 246 TYR A CA 1
ATOM 1860 C C . TYR A 1 246 ? 17.75 16.859 25.516 1 94.56 246 TYR A C 1
ATOM 1862 O O . TYR A 1 246 ? 17.406 16.922 26.703 1 94.56 246 TYR A O 1
ATOM 1870 N N . GLY A 1 247 ? 17.719 17.844 24.672 1 95.88 247 GLY A N 1
ATOM 1871 C CA . GLY A 1 247 ? 16.969 19.078 24.938 1 95.88 247 GLY A CA 1
ATOM 1872 C C . GLY A 1 247 ? 15.914 19.375 23.891 1 95.88 247 GLY A C 1
ATOM 1873 O O . GLY A 1 247 ? 16.016 18.922 22.75 1 95.88 247 GLY A O 1
ATOM 1874 N N . VAL A 1 248 ? 14.898 20.031 24.344 1 96.81 248 VAL A N 1
ATOM 1875 C CA . VAL A 1 248 ? 13.852 20.484 23.438 1 96.81 248 VAL A CA 1
ATOM 1876 C C . VAL A 1 248 ? 13.906 22.016 23.297 1 96.81 248 VAL A C 1
ATOM 1878 O O . VAL A 1 248 ? 14.016 22.734 24.297 1 96.81 248 VAL A O 1
ATOM 1881 N N . ILE A 1 249 ? 13.898 22.5 22.062 1 96.94 249 ILE A N 1
ATOM 1882 C CA . ILE A 1 249 ? 13.844 23.922 21.75 1 96.94 249 ILE A CA 1
ATOM 1883 C C . ILE A 1 249 ? 12.531 24.25 21.031 1 96.94 249 ILE A C 1
ATOM 1885 O O . ILE A 1 249 ? 12.195 23.609 20.031 1 96.94 249 ILE A O 1
ATOM 1889 N N . ILE A 1 250 ? 11.789 25.109 21.562 1 95.81 250 ILE A N 1
ATOM 1890 C CA . ILE A 1 250 ? 10.609 25.609 20.875 1 95.81 250 ILE A CA 1
ATOM 1891 C C . ILE A 1 250 ? 10.914 26.984 20.281 1 95.81 250 ILE A C 1
ATOM 1893 O O . ILE A 1 250 ? 11.57 27.812 20.906 1 95.81 250 ILE A O 1
ATOM 1897 N N . ALA A 1 251 ? 10.523 27.156 19.062 1 95.5 251 ALA A N 1
ATOM 1898 C CA . ALA A 1 251 ? 10.781 28.406 18.359 1 95.5 251 ALA A CA 1
ATOM 1899 C C . ALA A 1 251 ? 9.492 29 17.797 1 95.5 251 ALA A C 1
ATOM 1901 O O . ALA A 1 251 ? 8.625 28.266 17.312 1 95.5 251 ALA A O 1
ATOM 1902 N N . ASP A 1 252 ? 9.391 30.219 17.906 1 92.06 252 ASP A N 1
ATOM 1903 C CA . ASP A 1 252 ? 8.25 30.969 17.375 1 92.06 252 ASP A CA 1
ATOM 1904 C C . ASP A 1 252 ? 8.695 32.219 16.625 1 92.06 252 ASP A C 1
ATOM 1906 O O . ASP A 1 252 ? 9.594 32.938 17.078 1 92.06 252 ASP A O 1
ATOM 1910 N N . ILE A 1 253 ? 8.07 32.469 15.516 1 93.56 253 ILE A N 1
ATOM 1911 C CA . ILE A 1 253 ? 8.367 33.688 14.766 1 93.56 253 ILE A CA 1
ATOM 1912 C C . ILE A 1 253 ? 7.637 34.875 15.383 1 93.56 253 ILE A C 1
ATOM 1914 O O . ILE A 1 253 ? 6.41 34.844 15.5 1 93.56 253 ILE A O 1
ATOM 1918 N N . ASP A 1 254 ? 8.422 35.875 15.695 1 91.12 254 ASP A N 1
ATOM 1919 C CA . ASP A 1 254 ? 7.848 37.062 16.344 1 91.12 254 ASP A CA 1
ATOM 1920 C C . ASP A 1 254 ? 6.957 37.844 15.391 1 91.12 254 ASP A C 1
ATOM 1922 O O . ASP A 1 254 ? 7.363 38.156 14.266 1 91.12 254 ASP A O 1
ATOM 1926 N N . HIS A 1 255 ? 5.746 38.125 15.805 1 88.25 255 HIS A N 1
ATOM 1927 C CA . HIS A 1 255 ? 4.797 38.969 15.086 1 88.25 255 HIS A CA 1
ATOM 1928 C C . HIS A 1 255 ? 4.512 38.406 13.688 1 88.25 255 HIS A C 1
ATOM 1930 O O . HIS A 1 255 ? 4.473 39.156 12.711 1 88.25 255 HIS A O 1
ATOM 1936 N N . PHE A 1 256 ? 4.363 37.188 13.602 1 89.56 256 PHE A N 1
ATOM 1937 C CA . PHE A 1 256 ? 4.141 36.531 12.305 1 89.56 256 PHE A CA 1
ATOM 1938 C C . PHE A 1 256 ? 2.799 36.969 11.719 1 89.56 256 PHE A C 1
ATOM 1940 O O . PHE A 1 256 ? 2.672 37.125 10.508 1 89.56 256 PHE A O 1
ATOM 1947 N N . LYS A 1 257 ? 1.842 37.031 12.594 1 77.94 257 LYS A N 1
ATOM 1948 C CA . LYS A 1 257 ? 0.527 37.469 12.125 1 77.94 257 LYS A CA 1
ATOM 1949 C C . LYS A 1 257 ? 0.604 38.844 11.461 1 77.94 257 LYS A C 1
ATOM 1951 O O . LYS A 1 257 ? -0.088 39.094 10.469 1 77.94 257 LYS A O 1
ATOM 1956 N N . ALA A 1 258 ? 1.38 39.688 12.031 1 83.12 258 ALA A N 1
ATOM 1957 C CA . ALA A 1 258 ? 1.559 41 11.469 1 83.12 258 ALA A CA 1
ATOM 1958 C C . ALA A 1 258 ? 2.152 40.938 10.062 1 83.12 258 ALA A C 1
ATOM 1960 O O . ALA A 1 258 ? 1.824 41.75 9.195 1 83.12 258 ALA A O 1
ATOM 1961 N N . ILE A 1 259 ? 2.979 40.062 9.859 1 88.56 259 ILE A N 1
ATOM 1962 C CA . ILE A 1 259 ? 3.58 39.844 8.547 1 88.56 259 ILE A CA 1
ATOM 1963 C C . ILE A 1 259 ? 2.512 39.375 7.555 1 88.56 259 ILE A C 1
ATOM 1965 O O . ILE A 1 259 ? 2.422 39.906 6.441 1 88.56 259 ILE A O 1
ATOM 1969 N N . ASN A 1 260 ? 1.707 38.469 7.969 1 81.56 260 ASN A N 1
ATOM 1970 C CA . ASN A 1 260 ? 0.626 38 7.117 1 81.56 260 ASN A CA 1
ATOM 1971 C C . ASN A 1 260 ? -0.363 39.094 6.777 1 81.56 260 ASN A C 1
ATOM 1973 O O . ASN A 1 260 ? -0.843 39.188 5.645 1 81.56 260 ASN A O 1
ATOM 1977 N N . ASP A 1 261 ? -0.621 39.844 7.758 1 74.38 261 ASP A N 1
ATOM 1978 C CA . ASP A 1 261 ? -1.587 40.938 7.59 1 74.38 261 ASP A CA 1
ATOM 1979 C C . ASP A 1 261 ? -1.06 42 6.625 1 74.38 261 ASP A C 1
ATOM 1981 O O . ASP A 1 261 ? -1.819 42.562 5.832 1 74.38 261 ASP A O 1
ATOM 1985 N N . ALA A 1 262 ? 0.178 42.25 6.754 1 82.88 262 ALA A N 1
ATOM 1986 C CA . ALA A 1 262 ? 0.792 43.344 5.988 1 82.88 262 ALA A CA 1
ATOM 1987 C C . ALA A 1 262 ? 1.095 42.906 4.559 1 82.88 262 ALA A C 1
ATOM 1989 O O . ALA A 1 262 ? 0.947 43.688 3.615 1 82.88 262 ALA A O 1
ATOM 1990 N N . TYR A 1 263 ? 1.508 41.688 4.434 1 86.94 263 TYR A N 1
ATOM 1991 C CA . TYR A 1 263 ? 2.061 41.312 3.135 1 86.94 263 TYR A CA 1
ATOM 1992 C C . TYR A 1 263 ? 1.289 40.156 2.529 1 86.94 263 TYR A C 1
ATOM 1994 O O . TYR A 1 263 ? 1.529 39.781 1.381 1 86.94 263 TYR A O 1
ATOM 2002 N N . GLY A 1 264 ? 0.437 39.594 3.256 1 79.19 264 GLY A N 1
ATOM 2003 C CA . GLY A 1 264 ? -0.371 38.5 2.76 1 79.19 264 GLY A CA 1
ATOM 2004 C C . GLY A 1 264 ? 0.165 37.156 3.166 1 79.19 264 GLY A C 1
ATOM 2005 O O . GLY A 1 264 ? 1.356 37 3.447 1 79.19 264 GLY A O 1
ATOM 2006 N N . HIS A 1 265 ? -0.636 36.094 3.029 1 77.12 265 HIS A N 1
ATOM 2007 C CA . HIS A 1 265 ? -0.317 34.719 3.471 1 77.12 265 HIS A CA 1
ATOM 2008 C C . HIS A 1 265 ? 0.763 34.094 2.594 1 77.12 265 HIS A C 1
ATOM 2010 O O . HIS A 1 265 ? 1.613 33.344 3.086 1 77.12 265 HIS A O 1
ATOM 2016 N N . PRO A 1 266 ? 0.717 34.312 1.328 1 80.88 266 PRO A N 1
ATOM 2017 C CA . PRO A 1 266 ? 1.781 33.75 0.511 1 80.88 266 PRO A CA 1
ATOM 2018 C C . PRO A 1 266 ? 3.174 34.188 0.94 1 80.88 266 PRO A C 1
ATOM 2020 O O . PRO A 1 266 ? 4.117 33.406 0.929 1 80.88 266 PRO A O 1
ATOM 2023 N N . VAL A 1 267 ? 3.244 35.406 1.295 1 87.94 267 VAL A N 1
ATOM 2024 C CA . VAL A 1 267 ? 4.516 35.938 1.785 1 87.94 267 VAL A CA 1
ATOM 2025 C C . VAL A 1 267 ? 4.855 35.312 3.131 1 87.94 267 VAL A C 1
ATOM 2027 O O . VAL A 1 267 ? 6.004 34.938 3.381 1 87.94 267 VAL A O 1
ATOM 2030 N N . GLY A 1 268 ? 3.879 35.188 3.949 1 90.56 268 GLY A N 1
ATOM 2031 C CA . GLY A 1 268 ? 4.066 34.469 5.211 1 90.56 268 GLY A CA 1
ATOM 2032 C C . GLY A 1 268 ? 4.539 33.031 5.035 1 90.56 268 GLY A C 1
ATOM 2033 O O . GLY A 1 268 ? 5.422 32.594 5.762 1 90.56 268 GLY A O 1
ATOM 2034 N N . ASP A 1 269 ? 4.012 32.438 4.062 1 88 269 ASP A N 1
ATOM 2035 C CA . ASP A 1 269 ? 4.414 31.078 3.758 1 88 269 ASP A CA 1
ATOM 2036 C C . ASP A 1 269 ? 5.895 31 3.383 1 88 269 ASP A C 1
ATOM 2038 O O . ASP A 1 269 ? 6.602 30.078 3.789 1 88 269 ASP A O 1
ATOM 2042 N N . GLN A 1 270 ? 6.262 31.922 2.641 1 93.25 270 GLN A N 1
ATOM 2043 C CA . GLN A 1 270 ? 7.66 31.953 2.236 1 93.25 270 GLN A CA 1
ATOM 2044 C C . GLN A 1 270 ? 8.578 32.219 3.43 1 93.25 270 GLN A C 1
ATOM 2046 O O . GLN A 1 270 ? 9.68 31.672 3.5 1 93.25 270 GLN A O 1
ATOM 2051 N N . VAL A 1 271 ? 8.133 33.031 4.312 1 95.25 271 VAL A N 1
ATOM 2052 C CA . VAL A 1 271 ? 8.875 33.281 5.539 1 95.25 271 VAL A CA 1
ATOM 2053 C C . VAL A 1 271 ? 9.008 31.984 6.34 1 95.25 271 VAL A C 1
ATOM 2055 O O . VAL A 1 271 ? 10.094 31.672 6.848 1 95.25 271 VAL A O 1
ATOM 2058 N N . LEU A 1 272 ? 7.965 31.281 6.422 1 95.25 272 LEU A N 1
ATOM 2059 C CA . LEU A 1 272 ? 7.969 30.016 7.145 1 95.25 272 LEU A CA 1
ATOM 2060 C C . LEU A 1 272 ? 8.953 29.031 6.52 1 95.25 272 LEU A C 1
ATOM 2062 O O . LEU A 1 272 ? 9.688 28.344 7.234 1 95.25 272 LEU A O 1
ATOM 2066 N N . VAL A 1 273 ? 8.984 28.953 5.211 1 96.12 273 VAL A N 1
ATOM 2067 C CA . VAL A 1 273 ? 9.852 28.047 4.477 1 96.12 273 VAL A CA 1
ATOM 2068 C C . VAL A 1 273 ? 11.312 28.391 4.742 1 96.12 273 VAL A C 1
ATOM 2070 O O . VAL A 1 273 ? 12.133 27.516 5.008 1 96.12 273 VAL A O 1
ATOM 2073 N N . GLU A 1 274 ? 11.586 29.641 4.664 1 96.75 274 GLU A N 1
ATOM 2074 C CA . GLU A 1 274 ? 12.961 30.078 4.887 1 96.75 274 GLU A CA 1
ATOM 2075 C C . GLU A 1 274 ? 13.375 29.891 6.344 1 96.75 274 GLU A C 1
ATOM 2077 O O . GLU A 1 274 ? 14.516 29.516 6.625 1 96.75 274 GLU A O 1
ATOM 2082 N N . PHE A 1 275 ? 12.492 30.172 7.242 1 96.88 275 PHE A N 1
ATOM 2083 C CA . PHE A 1 275 ? 12.742 29.922 8.656 1 96.88 275 PHE A CA 1
ATOM 2084 C C . PHE A 1 275 ? 13.047 28.453 8.906 1 96.88 275 PHE A C 1
ATOM 2086 O O . PHE A 1 275 ? 14.016 28.125 9.602 1 96.88 275 PHE A O 1
ATOM 2093 N N . ALA A 1 276 ? 12.25 27.609 8.352 1 97.31 276 ALA A N 1
ATOM 2094 C CA . ALA A 1 276 ? 12.43 26.172 8.469 1 97.31 276 ALA A CA 1
ATOM 2095 C C . ALA A 1 276 ? 13.805 25.75 7.949 1 97.31 276 ALA A C 1
ATOM 2097 O O . ALA A 1 276 ? 14.461 24.891 8.547 1 97.31 276 ALA A O 1
ATOM 2098 N N . ARG A 1 277 ? 14.219 26.312 6.871 1 96.69 277 ARG A N 1
ATOM 2099 C CA . ARG A 1 277 ? 15.516 26 6.277 1 96.69 277 ARG A CA 1
ATOM 2100 C C . ARG A 1 277 ? 16.656 26.391 7.215 1 96.69 277 ARG A C 1
ATOM 2102 O O . ARG A 1 277 ? 17.641 25.672 7.336 1 96.69 277 ARG A O 1
ATOM 2109 N N . ILE A 1 278 ? 16.516 27.531 7.797 1 96.81 278 ILE A N 1
ATOM 2110 C CA . ILE A 1 278 ? 17.516 27.984 8.75 1 96.81 278 ILE A CA 1
ATOM 2111 C C . ILE A 1 278 ? 17.625 27 9.906 1 96.81 278 ILE A C 1
ATOM 2113 O O . ILE A 1 278 ? 18.734 26.578 10.258 1 96.81 278 ILE A O 1
ATOM 2117 N N . LEU A 1 279 ? 16.516 26.641 10.469 1 97.12 279 LEU A N 1
ATOM 2118 C CA . LEU A 1 279 ? 16.5 25.734 11.609 1 97.12 279 LEU A CA 1
ATOM 2119 C C . LEU A 1 279 ? 17.109 24.391 11.234 1 97.12 279 LEU A C 1
ATOM 2121 O O . LEU A 1 279 ? 17.938 23.844 11.977 1 97.12 279 LEU A O 1
ATOM 2125 N N . SER A 1 280 ? 16.688 23.875 10.117 1 96.38 280 SER A N 1
ATOM 2126 C CA . SER A 1 280 ? 17.109 22.531 9.688 1 96.38 280 SER A CA 1
ATOM 2127 C C . SER A 1 280 ? 18.594 22.516 9.336 1 96.38 280 SER A C 1
ATOM 2129 O O . SER A 1 280 ? 19.297 21.547 9.672 1 96.38 280 SER A O 1
ATOM 2131 N N . SER A 1 281 ? 19.062 23.516 8.609 1 95.62 281 SER A N 1
ATOM 2132 C CA . SER A 1 281 ? 20.453 23.547 8.172 1 95.62 281 SER A CA 1
ATOM 2133 C C . SER A 1 281 ? 21.391 23.703 9.359 1 95.62 281 SER A C 1
ATOM 2135 O O . SER A 1 281 ? 22.453 23.062 9.406 1 95.62 281 SER A O 1
ATOM 2137 N N . ALA A 1 282 ? 21 24.453 10.289 1 94.38 282 ALA A N 1
ATOM 2138 C CA . ALA A 1 282 ? 21.859 24.766 11.43 1 94.38 282 ALA A CA 1
ATOM 2139 C C . ALA A 1 282 ? 21.875 23.625 12.438 1 94.38 282 ALA A C 1
ATOM 2141 O O . ALA A 1 282 ? 22.781 23.516 13.258 1 94.38 282 ALA A O 1
ATOM 2142 N N . SER A 1 283 ? 20.891 22.75 12.344 1 92.44 283 SER A N 1
ATOM 2143 C CA . SER A 1 283 ? 20.766 21.703 13.367 1 92.44 283 SER A CA 1
ATOM 2144 C C . SER A 1 283 ? 20.859 20.312 12.758 1 92.44 283 SER A C 1
ATOM 2146 O O . SER A 1 283 ? 20.609 19.312 13.438 1 92.44 283 SER A O 1
ATOM 2148 N N . LYS A 1 284 ? 21.172 20.094 11.547 1 85.75 284 LYS A N 1
ATOM 2149 C CA . LYS A 1 284 ? 21.094 18.891 10.719 1 85.75 284 LYS A CA 1
ATOM 2150 C C . LYS A 1 284 ? 21.75 17.703 11.414 1 85.75 284 LYS A C 1
ATOM 2152 O O . LYS A 1 284 ? 21.203 16.594 11.398 1 85.75 284 LYS A O 1
ATOM 2157 N N . ASP A 1 285 ? 22.75 17.844 12.117 1 85.12 285 ASP A N 1
ATOM 2158 C CA . ASP A 1 285 ? 23.516 16.703 12.625 1 85.12 285 ASP A CA 1
ATOM 2159 C C . ASP A 1 285 ? 23.078 16.328 14.039 1 85.12 285 ASP A C 1
ATOM 2161 O O . ASP A 1 285 ? 23.328 15.211 14.492 1 85.12 285 ASP A O 1
ATOM 2165 N N . HIS A 1 286 ? 22.25 17.156 14.664 1 88.81 286 HIS A N 1
ATOM 2166 C CA . HIS A 1 286 ? 22.094 16.875 16.094 1 88.81 286 HIS A CA 1
ATOM 2167 C C . HIS A 1 286 ? 20.641 17.094 16.531 1 88.81 286 HIS A C 1
ATOM 2169 O O . HIS A 1 286 ? 20.344 17.047 17.719 1 88.81 286 HIS A O 1
ATOM 2175 N N . ALA A 1 287 ? 19.812 17.359 15.531 1 95.19 287 ALA A N 1
ATOM 2176 C CA . ALA A 1 287 ? 18.453 17.672 15.953 1 95.19 287 ALA A CA 1
ATOM 2177 C C . ALA A 1 287 ? 17.422 17.219 14.914 1 95.19 287 ALA A C 1
ATOM 2179 O O . ALA A 1 287 ? 17.766 17.078 13.734 1 95.19 287 ALA A O 1
ATOM 2180 N N . ILE A 1 288 ? 16.344 16.859 15.398 1 95.81 288 ILE A N 1
ATOM 2181 C CA . ILE A 1 288 ? 15.188 16.766 14.516 1 95.81 288 ILE A CA 1
ATOM 2182 C C . ILE A 1 288 ? 14.297 18 14.695 1 95.81 288 ILE A C 1
ATOM 2184 O O . ILE A 1 288 ? 14.148 18.5 15.805 1 95.81 288 ILE A O 1
ATOM 2188 N N . VAL A 1 289 ? 13.805 18.484 13.586 1 97.31 289 VAL A N 1
ATOM 2189 C CA . VAL A 1 289 ? 13.039 19.734 13.586 1 97.31 289 VAL A CA 1
ATOM 2190 C C . VAL A 1 289 ? 11.633 19.469 13.047 1 97.31 289 VAL A C 1
ATOM 2192 O O . VAL A 1 289 ? 11.461 18.719 12.086 1 97.31 289 VAL A O 1
ATOM 2195 N N . GLY A 1 290 ? 10.672 20.016 13.695 1 96.19 290 GLY A N 1
ATOM 2196 C CA . GLY A 1 290 ? 9.297 19.891 13.234 1 96.19 290 GLY A CA 1
ATOM 2197 C C . GLY A 1 290 ? 8.516 21.188 13.328 1 96.19 290 GLY A C 1
ATOM 2198 O O . GLY A 1 290 ? 8.812 22.031 14.172 1 96.19 290 GLY A O 1
ATOM 2199 N N . ARG A 1 291 ? 7.574 21.375 12.422 1 92.94 291 ARG A N 1
ATOM 2200 C CA . ARG A 1 291 ? 6.586 22.453 12.5 1 92.94 291 ARG A CA 1
ATOM 2201 C C . ARG A 1 291 ? 5.27 21.938 13.086 1 92.94 291 ARG A C 1
ATOM 2203 O O . ARG A 1 291 ? 4.59 21.125 12.469 1 92.94 291 ARG A O 1
ATOM 2210 N N . VAL A 1 292 ? 4.902 22.422 14.234 1 85.38 292 VAL A N 1
ATOM 2211 C CA . VAL A 1 292 ? 3.803 21.812 14.977 1 85.38 292 VAL A CA 1
ATOM 2212 C C . VAL A 1 292 ? 2.578 22.719 14.93 1 85.38 292 VAL A C 1
ATOM 2214 O O . VAL A 1 292 ? 1.462 22.281 15.227 1 85.38 292 VAL A O 1
ATOM 2217 N N . GLY A 1 293 ? 2.689 23.906 14.578 1 76.19 293 GLY A N 1
ATOM 2218 C CA . GLY A 1 293 ? 1.634 24.906 14.453 1 76.19 293 GLY A CA 1
ATOM 2219 C C . GLY A 1 293 ? 1.859 25.875 13.305 1 76.19 293 GLY A C 1
ATOM 2220 O O . GLY A 1 293 ? 2.658 25.609 12.406 1 76.19 293 GLY A O 1
ATOM 2221 N N . GLY A 1 294 ? 1.062 26.844 13.258 1 77.94 294 GLY A N 1
ATOM 2222 C CA . GLY A 1 294 ? 1.223 27.844 12.211 1 77.94 294 GLY A CA 1
ATOM 2223 C C . GLY A 1 294 ? 2.621 28.422 12.148 1 77.94 294 GLY A C 1
ATOM 2224 O O . GLY A 1 294 ? 3.326 28.266 11.148 1 77.94 294 GLY A O 1
ATOM 2225 N N . GLU A 1 295 ? 3.025 29 13.25 1 87.62 295 GLU A N 1
ATOM 2226 C CA . GLU A 1 295 ? 4.34 29.625 13.297 1 87.62 295 GLU A CA 1
ATOM 2227 C C . GLU A 1 295 ? 5.223 29 14.367 1 87.62 295 GLU A C 1
ATOM 2229 O O . GLU A 1 295 ? 6.25 29.562 14.742 1 87.62 295 GLU A O 1
ATOM 2234 N N . GLU A 1 296 ? 4.855 27.844 14.859 1 89.31 296 GLU A N 1
ATOM 2235 C CA . GLU A 1 296 ? 5.551 27.188 15.969 1 89.31 296 GLU A CA 1
ATOM 2236 C C . GLU A 1 296 ? 6.391 26.016 15.477 1 89.31 296 GLU A C 1
ATOM 2238 O O . GLU A 1 296 ? 5.891 25.156 14.758 1 89.31 296 GLU A O 1
ATOM 2243 N N . PHE A 1 297 ? 7.668 26 15.867 1 96.12 297 PHE A N 1
ATOM 2244 C CA . PHE A 1 297 ? 8.617 24.953 15.523 1 96.12 297 PHE A CA 1
ATOM 2245 C C . PHE A 1 297 ? 9.203 24.312 16.781 1 96.12 297 PHE A C 1
ATOM 2247 O O . PHE A 1 297 ? 9.375 25 17.797 1 96.12 297 PHE A O 1
ATOM 2254 N N . VAL A 1 298 ? 9.43 23.094 16.719 1 96.38 298 VAL A N 1
ATOM 2255 C CA . VAL A 1 298 ? 10 22.359 17.844 1 96.38 298 VAL A CA 1
ATOM 2256 C C . VAL A 1 298 ? 11.203 21.547 17.375 1 96.38 298 VAL A C 1
ATOM 2258 O O . VAL A 1 298 ? 11.164 20.922 16.312 1 96.38 298 VAL A O 1
ATOM 2261 N N . LEU A 1 299 ? 12.242 21.594 18.109 1 97.69 299 LEU A N 1
ATOM 2262 C CA . LEU A 1 299 ? 13.445 20.812 17.844 1 97.69 299 LEU A CA 1
ATOM 2263 C C . LEU A 1 299 ? 13.742 19.875 19.016 1 97.69 299 LEU A C 1
ATOM 2265 O O . LEU A 1 299 ? 13.594 20.25 20.172 1 97.69 299 LEU A O 1
ATOM 2269 N N . LEU A 1 300 ? 14.055 18.703 18.703 1 97.31 300 LEU A N 1
ATOM 2270 C CA . LEU A 1 300 ? 14.695 17.797 19.641 1 97.31 300 LEU A CA 1
ATOM 2271 C C . LEU A 1 300 ? 16.188 17.688 19.375 1 97.31 300 LEU A C 1
ATOM 2273 O O . LEU A 1 300 ? 16.594 17.219 18.297 1 97.31 300 LEU A O 1
ATOM 2277 N N . VAL A 1 301 ? 16.984 18.094 20.328 1 96.38 301 VAL A N 1
ATOM 2278 C CA . VAL A 1 301 ? 18.422 18.234 20.125 1 96.38 301 VAL A CA 1
ATOM 2279 C C . VAL A 1 301 ? 19.156 17.25 21.031 1 96.38 301 VAL A C 1
ATOM 2281 O O . VAL A 1 301 ? 18.891 17.172 22.234 1 96.38 301 VAL A O 1
ATOM 2284 N N . SER A 1 302 ? 20.031 16.531 20.406 1 94.94 302 SER A N 1
ATOM 2285 C CA . SER A 1 302 ? 20.938 15.711 21.203 1 94.94 302 SER A CA 1
ATOM 2286 C C . SER A 1 302 ? 22.125 16.516 21.703 1 94.94 302 SER A C 1
ATOM 2288 O O . SER A 1 302 ? 22.891 17.062 20.891 1 94.94 302 SER A O 1
ATOM 2290 N N . GLY A 1 303 ? 22.234 16.688 23 1 92.81 303 GLY A N 1
ATOM 2291 C CA . GLY A 1 303 ? 23.328 17.453 23.578 1 92.81 303 GLY A CA 1
ATOM 2292 C C . GLY A 1 303 ? 23.062 17.891 25 1 92.81 303 GLY A C 1
ATOM 2293 O O . GLY A 1 303 ? 22 17.625 25.547 1 92.81 303 GLY A O 1
ATOM 2294 N N . THR A 1 304 ? 24.094 18.484 25.562 1 92.56 304 THR A N 1
ATOM 2295 C CA . THR A 1 304 ? 24.016 19 26.922 1 92.56 304 THR A CA 1
ATOM 2296 C C . THR A 1 304 ? 23.219 20.312 26.953 1 92.56 304 THR A C 1
ATOM 2298 O O . THR A 1 304 ? 22.906 20.875 25.922 1 92.56 304 THR A O 1
ATOM 2301 N N . ALA A 1 305 ? 22.906 20.703 28.188 1 93.81 305 ALA A N 1
ATOM 2302 C CA . ALA A 1 305 ? 22.188 21.969 28.375 1 93.81 305 ALA A CA 1
ATOM 2303 C C . ALA A 1 305 ? 22.953 23.125 27.734 1 93.81 305 ALA A C 1
ATOM 2305 O O . ALA A 1 305 ? 22.344 24.016 27.125 1 93.81 305 ALA A O 1
ATOM 2306 N N . GLU A 1 306 ? 24.219 23.078 27.859 1 93.19 306 GLU A N 1
ATOM 2307 C CA . GLU A 1 306 ? 25.047 24.125 27.281 1 93.19 306 GLU A CA 1
ATOM 2308 C C . GLU A 1 306 ? 24.969 24.125 25.766 1 93.19 306 GLU A C 1
ATOM 2310 O O . GLU A 1 306 ? 24.875 25.188 25.141 1 93.19 306 GLU A O 1
ATOM 2315 N N . GLU A 1 307 ? 25.016 23.016 25.234 1 94.19 307 GLU A N 1
ATOM 2316 C CA . GLU A 1 307 ? 24.969 22.891 23.781 1 94.19 307 GLU A CA 1
ATOM 2317 C C . GLU A 1 307 ? 23.609 23.312 23.219 1 94.19 307 GLU A C 1
ATOM 2319 O O . GLU A 1 307 ? 23.531 23.938 22.172 1 94.19 307 GLU A O 1
ATOM 2324 N N . CYS A 1 308 ? 22.578 22.969 23.922 1 95.25 308 CYS A N 1
ATOM 2325 C CA . CYS A 1 308 ? 21.234 23.344 23.5 1 95.25 308 CYS A CA 1
ATOM 2326 C C . CYS A 1 308 ? 21.047 24.844 23.547 1 95.25 308 CYS A C 1
ATOM 2328 O O . CYS A 1 308 ? 20.453 25.438 22.641 1 95.25 308 CYS A O 1
ATOM 2330 N N . GLU A 1 309 ? 21.531 25.406 24.609 1 94.44 309 GLU A N 1
ATOM 2331 C CA . GLU A 1 309 ? 21.438 26.844 24.734 1 94.44 309 GLU A CA 1
ATOM 2332 C C . GLU A 1 309 ? 22.25 27.562 23.656 1 94.44 309 GLU A C 1
ATOM 2334 O O . GLU A 1 309 ? 21.812 28.562 23.094 1 94.44 309 GLU A O 1
ATOM 2339 N N . ALA A 1 310 ? 23.391 27.078 23.422 1 94.69 310 ALA A N 1
ATOM 2340 C CA . ALA A 1 310 ? 24.234 27.641 22.375 1 94.69 310 ALA A CA 1
ATOM 2341 C C . ALA A 1 310 ? 23.547 27.578 21.016 1 94.69 310 ALA A C 1
ATOM 2343 O O . ALA A 1 310 ? 23.625 28.531 20.234 1 94.69 310 ALA A O 1
ATOM 2344 N N . LEU A 1 311 ? 22.938 26.5 20.781 1 95.44 311 LEU A N 1
ATOM 2345 C CA . LEU A 1 311 ? 22.219 26.344 19.516 1 95.44 311 LEU A CA 1
ATOM 2346 C C . LEU A 1 311 ? 21.062 27.328 19.438 1 95.44 311 LEU A C 1
ATOM 2348 O O . LEU A 1 311 ? 20.844 27.938 18.391 1 95.44 311 LEU A O 1
ATOM 2352 N N . GLY A 1 312 ? 20.328 27.438 20.5 1 95.31 312 GLY A N 1
ATOM 2353 C CA . GLY A 1 312 ? 19.25 28.422 20.531 1 95.31 312 GLY A CA 1
ATOM 2354 C C . GLY A 1 312 ? 19.703 29.828 20.219 1 95.31 312 GLY A C 1
ATOM 2355 O O . GLY A 1 312 ? 19.078 30.516 19.406 1 95.31 312 GLY A O 1
ATOM 2356 N N . ASN A 1 313 ? 20.766 30.172 20.828 1 94.81 313 ASN A N 1
ATOM 2357 C CA . ASN A 1 313 ? 21.328 31.5 20.609 1 94.81 313 ASN A CA 1
ATOM 2358 C C . ASN A 1 313 ? 21.797 31.672 19.172 1 94.81 313 ASN A C 1
ATOM 2360 O O . ASN A 1 313 ? 21.594 32.719 18.562 1 94.81 313 ASN A O 1
ATOM 2364 N N . ARG A 1 314 ? 22.406 30.703 18.734 1 95.88 314 ARG A N 1
ATOM 2365 C CA . ARG A 1 314 ? 22.875 30.734 17.359 1 95.88 314 ARG A CA 1
ATOM 2366 C C . ARG A 1 314 ? 21.719 30.891 16.391 1 95.88 314 ARG A C 1
ATOM 2368 O O . ARG A 1 314 ? 21.781 31.703 15.453 1 95.88 314 ARG A O 1
ATOM 2375 N N . LEU A 1 315 ? 20.719 30.156 16.578 1 96.38 315 LEU A N 1
ATOM 2376 C CA . LEU A 1 315 ? 19.547 30.219 15.719 1 96.38 315 LEU A CA 1
ATOM 2377 C C . LEU A 1 315 ? 18.891 31.578 15.781 1 96.38 315 LEU A C 1
ATOM 2379 O O . LEU A 1 315 ? 18.5 32.125 14.75 1 96.38 315 LEU A O 1
ATOM 2383 N N . CYS A 1 316 ? 18.734 32.062 16.953 1 95.44 316 CYS A N 1
ATOM 2384 C CA . CYS A 1 316 ? 18.156 33.375 17.156 1 95.44 316 CYS A CA 1
ATOM 2385 C C . CYS A 1 316 ? 18.922 34.438 16.344 1 95.44 316 CYS A C 1
ATOM 2387 O O . CYS A 1 316 ? 18.312 35.25 15.656 1 95.44 316 CYS A O 1
ATOM 2389 N N . GLY A 1 317 ? 20.172 34.344 16.391 1 95.25 317 GLY A N 1
ATOM 2390 C CA . GLY A 1 317 ? 21.016 35.25 15.641 1 95.25 317 GLY A CA 1
ATOM 2391 C C . GLY A 1 317 ? 20.906 35.094 14.141 1 95.25 317 GLY A C 1
ATOM 2392 O O . GLY A 1 317 ? 20.859 36.062 13.391 1 95.25 317 GLY A O 1
ATOM 2393 N N . LEU A 1 318 ? 20.906 33.906 13.672 1 96.19 318 LEU A N 1
ATOM 2394 C CA . LEU A 1 318 ? 20.812 33.594 12.242 1 96.19 318 LEU A CA 1
ATOM 2395 C C . LEU A 1 318 ? 19.516 34.156 11.648 1 96.19 318 LEU A C 1
ATOM 2397 O O . LEU A 1 318 ? 19.531 34.688 10.547 1 96.19 318 LEU A O 1
ATOM 2401 N N . VAL A 1 319 ? 18.469 34 12.391 1 96.06 319 VAL A N 1
ATOM 2402 C CA . VAL A 1 319 ? 17.188 34.469 11.914 1 96.06 319 VAL A CA 1
ATOM 2403 C C . VAL A 1 319 ? 17.188 36 11.844 1 96.06 319 VAL A C 1
ATOM 2405 O O . VAL A 1 319 ? 16.734 36.594 10.859 1 96.06 319 VAL A O 1
ATOM 2408 N N . ALA A 1 320 ? 17.688 36.594 12.867 1 94 320 ALA A N 1
ATOM 2409 C CA . ALA A 1 320 ? 17.703 38.062 12.953 1 94 320 ALA A CA 1
ATOM 2410 C C . ALA A 1 320 ? 18.547 38.688 11.836 1 94 320 ALA A C 1
ATOM 2412 O O . ALA A 1 320 ? 18.266 39.781 11.375 1 94 320 ALA A O 1
ATOM 2413 N N . ARG A 1 321 ? 19.484 37.969 11.352 1 94 321 ARG A N 1
ATOM 2414 C CA . ARG A 1 321 ? 20.391 38.469 10.344 1 94 321 ARG A CA 1
ATOM 2415 C C . ARG A 1 321 ? 19.938 38.094 8.945 1 94 321 ARG A C 1
ATOM 2417 O O . ARG A 1 321 ? 20.422 38.656 7.949 1 94 321 ARG A O 1
ATOM 2424 N N . HIS A 1 322 ? 19.062 37.188 8.859 1 95 322 HIS A N 1
ATOM 2425 C CA . HIS A 1 322 ? 18.641 36.656 7.574 1 95 322 HIS A CA 1
ATOM 2426 C C . HIS A 1 322 ? 17.75 37.625 6.832 1 95 322 HIS A C 1
ATOM 2428 O O . HIS A 1 322 ? 16.844 38.219 7.426 1 95 322 HIS A O 1
ATOM 2434 N N . ALA A 1 323 ? 18.016 37.844 5.555 1 94.19 323 ALA A N 1
ATOM 2435 C CA . ALA A 1 323 ? 17.141 38.656 4.688 1 94.19 323 ALA A CA 1
ATOM 2436 C C . ALA A 1 323 ? 16.094 37.75 4.004 1 94.19 323 ALA A C 1
ATOM 2438 O O . ALA A 1 323 ? 16.422 37.031 3.066 1 94.19 323 ALA A O 1
ATOM 2439 N N . PHE A 1 324 ? 14.906 37.875 4.414 1 94.94 324 PHE A N 1
ATOM 2440 C CA . PHE A 1 324 ? 13.836 37.062 3.85 1 94.94 324 PHE A CA 1
ATOM 2441 C C . PHE A 1 324 ? 13.438 37.594 2.473 1 94.94 324 PHE A C 1
ATOM 2443 O O . PHE A 1 324 ? 13.148 38.781 2.307 1 94.94 324 PHE A O 1
ATOM 2450 N N . SER A 1 325 ? 13.375 36.781 1.548 1 92.62 325 SER A N 1
ATOM 2451 C CA . SER A 1 325 ? 13.383 37.094 0.123 1 92.62 325 SER A CA 1
ATOM 2452 C C . SER A 1 325 ? 12.117 37.844 -0.285 1 92.62 325 SER A C 1
ATOM 2454 O O . SER A 1 325 ? 12.156 38.688 -1.186 1 92.62 325 SER A O 1
ATOM 2456 N N . LYS A 1 326 ? 11.016 37.625 0.313 1 90.31 326 LYS A N 1
ATOM 2457 C CA . LYS A 1 326 ? 9.766 38.219 -0.16 1 90.31 326 LYS A CA 1
ATOM 2458 C C . LYS A 1 326 ? 9.359 39.406 0.697 1 90.31 326 LYS A C 1
ATOM 2460 O O . LYS A 1 326 ? 8.305 40.031 0.475 1 90.31 326 LYS A O 1
ATOM 2465 N N . LEU A 1 327 ? 10.188 39.719 1.608 1 92.75 327 LEU A N 1
ATOM 2466 C CA . LEU A 1 327 ? 9.93 40.906 2.436 1 92.75 327 LEU A CA 1
ATOM 2467 C C . LEU A 1 327 ? 10.727 42.094 1.933 1 92.75 327 LEU A C 1
ATOM 2469 O O . LEU A 1 327 ? 11.781 41.938 1.312 1 92.75 327 LEU A O 1
ATOM 2473 N N . PRO A 1 328 ? 10.07 43.281 2.119 1 91.44 328 PRO A N 1
ATOM 2474 C CA . PRO A 1 328 ? 10.805 44.5 1.702 1 91.44 328 PRO A CA 1
ATOM 2475 C C . PRO A 1 328 ? 12.188 44.594 2.346 1 91.44 328 PRO A C 1
ATOM 2477 O O . PRO A 1 328 ? 12.406 44.062 3.434 1 91.44 328 PRO A O 1
ATOM 2480 N N . ALA A 1 329 ? 12.992 45.438 1.609 1 85.31 329 ALA A N 1
ATOM 2481 C CA . ALA A 1 329 ? 14.352 45.625 2.109 1 85.31 329 ALA A CA 1
ATOM 2482 C C . ALA A 1 329 ? 14.344 46.312 3.467 1 85.31 329 ALA A C 1
ATOM 2484 O O . ALA A 1 329 ? 13.641 47.312 3.658 1 85.31 329 ALA A O 1
ATOM 2485 N N . GLY A 1 330 ? 14.922 45.781 4.434 1 83.88 330 GLY A N 1
ATOM 2486 C CA . GLY A 1 330 ? 15 46.375 5.746 1 83.88 330 GLY A CA 1
ATOM 2487 C C . GLY A 1 330 ? 14.086 45.75 6.766 1 83.88 330 GLY A C 1
ATOM 2488 O O . GLY A 1 330 ? 14.25 45.938 7.973 1 83.88 330 GLY A O 1
ATOM 2489 N N . GLN A 1 331 ? 13.094 45 6.23 1 88.19 331 GLN A N 1
ATOM 2490 C CA . GLN A 1 331 ? 12.195 44.344 7.172 1 88.19 331 GLN A CA 1
ATOM 2491 C C . GLN A 1 331 ? 12.875 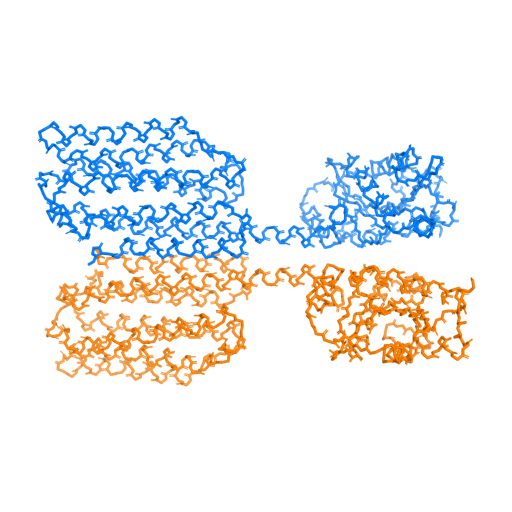43.156 7.836 1 88.19 331 GLN A C 1
ATOM 2493 O O . GLN A 1 331 ? 13.352 42.25 7.152 1 88.19 331 GLN A O 1
ATOM 2498 N N . LYS A 1 332 ? 12.945 43.25 9.148 1 90.19 332 LYS A N 1
ATOM 2499 C CA . LYS A 1 332 ? 13.586 42.188 9.898 1 90.19 332 LYS A CA 1
ATOM 2500 C C . LYS A 1 332 ? 12.555 41.25 10.508 1 90.19 332 LYS A C 1
ATOM 2502 O O . LYS A 1 332 ? 11.492 41.688 10.945 1 90.19 332 LYS A O 1
ATOM 2507 N N . VAL A 1 333 ? 12.844 40.062 10.469 1 94.38 333 VAL A N 1
ATOM 2508 C CA . VAL A 1 333 ? 12.07 39.031 11.148 1 94.38 333 VAL A CA 1
ATOM 2509 C C . VAL A 1 333 ? 12.875 38.469 12.32 1 94.38 333 VAL A C 1
ATOM 2511 O O . VAL A 1 333 ? 14.07 38.219 12.195 1 94.38 333 VAL A O 1
ATOM 2514 N N . THR A 1 334 ? 12.273 38.5 13.469 1 94.06 334 THR A N 1
ATOM 2515 C CA . THR A 1 334 ? 12.922 37.906 14.641 1 94.06 334 THR A CA 1
ATOM 2516 C C . THR A 1 334 ? 12.141 36.719 15.156 1 94.06 334 THR A C 1
ATOM 2518 O O . THR A 1 334 ? 11.023 36.438 14.695 1 94.06 334 THR A O 1
ATOM 2521 N N . SER A 1 335 ? 12.828 36 16 1 95 335 SER A N 1
ATOM 2522 C CA . SER A 1 335 ? 12.219 34.812 16.594 1 95 335 SER A CA 1
ATOM 2523 C C . SER A 1 335 ? 12.609 34.656 18.062 1 95 335 SER A C 1
ATOM 2525 O O . SER A 1 335 ? 13.617 35.219 18.5 1 95 335 SER A O 1
ATOM 2527 N N . SER A 1 336 ? 11.75 34 18.766 1 94.31 336 SER A N 1
ATOM 2528 C CA . SER A 1 336 ? 11.977 33.719 20.172 1 94.31 336 SER A CA 1
ATOM 2529 C C . SER A 1 336 ? 12.055 32.219 20.438 1 94.31 336 SER A C 1
ATOM 2531 O O . SER A 1 336 ? 11.398 31.438 19.75 1 94.31 336 SER A O 1
ATOM 2533 N N . PHE A 1 337 ? 12.914 31.875 21.438 1 94.62 337 PHE A N 1
ATOM 2534 C CA . PHE A 1 337 ? 13.18 30.453 21.688 1 94.62 337 PHE A CA 1
ATOM 2535 C C . PHE A 1 337 ? 13.023 30.125 23.156 1 94.62 337 PHE A C 1
ATOM 2537 O O . PHE A 1 337 ? 13.383 30.938 24.016 1 94.62 337 PHE A O 1
ATOM 2544 N N . GLY A 1 338 ? 12.422 29.016 23.391 1 94.44 338 GLY A N 1
ATOM 2545 C CA . GLY A 1 338 ? 12.383 28.391 24.703 1 94.44 338 GLY A CA 1
ATOM 2546 C C . GLY A 1 338 ? 13.047 27.031 24.734 1 94.44 338 GLY A C 1
ATOM 2547 O O . GLY A 1 338 ? 12.898 26.234 23.797 1 94.44 338 GLY A O 1
ATOM 2548 N N . ILE A 1 339 ? 13.82 26.75 25.875 1 95.5 339 ILE A N 1
ATOM 2549 C CA . ILE A 1 339 ? 14.586 25.516 25.906 1 95.5 339 ILE A CA 1
ATOM 2550 C C . ILE A 1 339 ? 14.344 24.797 27.25 1 95.5 339 ILE A C 1
ATOM 2552 O O . ILE A 1 339 ? 14.266 25.453 28.297 1 95.5 339 ILE A O 1
ATOM 2556 N N . ALA A 1 340 ? 14.211 23.5 27.141 1 95.44 340 ALA A N 1
ATOM 2557 C CA . ALA A 1 340 ? 14.148 22.641 28.328 1 95.44 340 ALA A CA 1
ATOM 2558 C C . ALA A 1 340 ? 14.844 21.312 28.062 1 95.44 340 ALA A C 1
ATOM 2560 O O . ALA A 1 340 ? 14.789 20.781 26.953 1 95.44 340 ALA A O 1
ATOM 2561 N N . MET A 1 341 ? 15.469 20.781 29.094 1 95.44 341 MET A N 1
ATOM 2562 C CA . MET A 1 341 ? 16.109 19.484 28.953 1 95.44 341 MET A CA 1
ATOM 2563 C C . MET A 1 341 ? 15.102 18.359 29.234 1 95.44 341 MET A C 1
ATOM 2565 O O . MET A 1 341 ? 14.227 18.5 30.094 1 95.44 341 MET A O 1
ATOM 2569 N N . VAL A 1 342 ? 15.352 17.266 28.516 1 94.44 342 VAL A N 1
ATOM 2570 C CA . VAL A 1 342 ? 14.492 16.109 28.719 1 94.44 342 VAL A CA 1
ATOM 2571 C C . VAL A 1 342 ? 14.852 15.414 30.031 1 94.44 342 VAL A C 1
ATOM 2573 O O . VAL A 1 342 ? 16.016 15.109 30.266 1 94.44 342 VAL A O 1
ATOM 2576 N N . ARG A 1 343 ? 13.867 15.273 30.828 1 90.56 343 ARG A N 1
ATOM 2577 C CA . ARG A 1 343 ? 14.039 14.531 32.062 1 90.56 343 ARG A CA 1
ATOM 2578 C C . ARG A 1 343 ? 13.68 13.062 31.891 1 90.56 343 ARG A C 1
ATOM 2580 O O . ARG A 1 343 ? 13.016 12.695 30.906 1 90.56 343 ARG A O 1
ATOM 2587 N N . SER A 1 344 ? 14.141 12.258 32.844 1 87.12 344 SER A N 1
ATOM 2588 C CA . SER A 1 344 ? 13.922 10.82 32.75 1 87.12 344 SER A CA 1
ATOM 2589 C C . SER A 1 344 ? 12.438 10.492 32.656 1 87.12 344 SER A C 1
ATOM 2591 O O . SER A 1 344 ? 11.641 10.938 33.5 1 87.12 344 SER A O 1
ATOM 2593 N N . GLY A 1 345 ? 12.062 9.758 31.594 1 85.5 345 GLY A N 1
ATOM 2594 C CA . GLY A 1 345 ? 10.703 9.266 31.453 1 85.5 345 GLY A CA 1
ATOM 2595 C C . GLY A 1 345 ? 9.766 10.258 30.797 1 85.5 345 GLY A C 1
ATOM 2596 O O . GLY A 1 345 ? 8.594 9.953 30.562 1 85.5 345 GLY A O 1
ATOM 2597 N N . GLU A 1 346 ? 10.281 11.43 30.469 1 89.5 346 GLU A N 1
ATOM 2598 C CA . GLU A 1 346 ? 9.422 12.445 29.859 1 89.5 346 GLU A CA 1
ATOM 2599 C C . GLU A 1 346 ? 9.25 12.188 28.375 1 89.5 346 GLU A C 1
ATOM 2601 O O . GLU A 1 346 ? 10.172 11.719 27.703 1 89.5 346 GLU A O 1
ATOM 2606 N N . THR A 1 347 ? 8.078 12.594 27.953 1 89.62 347 THR A N 1
ATOM 2607 C CA . THR A 1 347 ? 7.828 12.609 26.516 1 89.62 347 THR A CA 1
ATOM 2608 C C . THR A 1 347 ? 8.289 13.93 25.891 1 89.62 347 THR A C 1
ATOM 2610 O O . THR A 1 347 ? 8.578 14.883 26.625 1 89.62 347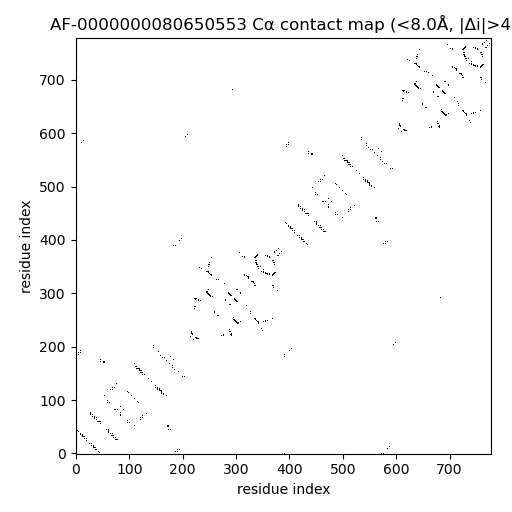 THR A O 1
ATOM 2613 N N . LEU A 1 348 ? 8.336 13.938 24.609 1 92.94 348 LEU A N 1
ATOM 2614 C CA . LEU A 1 348 ? 8.68 15.148 23.875 1 92.94 348 LEU A CA 1
ATOM 2615 C C . LEU A 1 348 ? 7.75 16.297 24.25 1 92.94 348 LEU A C 1
ATOM 2617 O O . LEU A 1 348 ? 8.203 17.406 24.5 1 92.94 348 LEU A O 1
ATOM 2621 N N . TRP A 1 349 ? 6.52 16.047 24.375 1 88.25 349 TRP A N 1
ATOM 2622 C CA . TRP A 1 349 ? 5.527 17.109 24.547 1 88.25 349 TRP A CA 1
ATOM 2623 C C . TRP A 1 349 ? 5.488 17.609 25.984 1 88.25 349 TRP A C 1
ATOM 2625 O O . TRP A 1 349 ? 5.223 18.781 26.234 1 88.25 349 TRP A O 1
ATOM 2635 N N . GLU A 1 350 ? 5.797 16.672 26.859 1 87.38 350 GLU A N 1
ATOM 2636 C CA . GLU A 1 350 ? 5.934 17.125 28.234 1 87.38 350 GLU A CA 1
ATOM 2637 C C . GLU A 1 350 ? 7.102 18.094 28.391 1 87.38 350 GLU A C 1
ATOM 2639 O O . GLU A 1 350 ? 6.973 19.125 29.062 1 87.38 350 GLU A O 1
ATOM 2644 N N . THR A 1 351 ? 8.172 17.781 27.797 1 92.81 351 THR A N 1
ATOM 2645 C CA . THR A 1 351 ? 9.328 18.672 27.828 1 92.81 351 THR A CA 1
ATOM 2646 C C . THR A 1 351 ? 9.039 19.953 27.031 1 92.81 351 THR A C 1
ATOM 2648 O O . THR A 1 351 ? 9.453 21.047 27.438 1 92.81 351 THR A O 1
ATOM 2651 N N . ALA A 1 352 ? 8.391 19.797 25.938 1 92.5 352 ALA A N 1
ATOM 2652 C CA . ALA A 1 352 ? 8.023 20.953 25.125 1 92.5 352 ALA A CA 1
ATOM 2653 C C . ALA A 1 352 ? 7.145 21.922 25.906 1 92.5 352 ALA A C 1
ATOM 2655 O O . ALA A 1 352 ? 7.238 23.125 25.734 1 92.5 352 ALA A O 1
ATOM 2656 N N . ALA A 1 353 ? 6.289 21.406 26.719 1 85.12 353 ALA A N 1
ATOM 2657 C CA . ALA A 1 353 ? 5.426 22.234 27.547 1 85.12 353 ALA A CA 1
ATOM 2658 C C . ALA A 1 353 ? 6.25 23.078 28.516 1 85.12 353 ALA A C 1
ATOM 2660 O O . ALA A 1 353 ? 5.938 24.25 28.734 1 85.12 353 ALA A O 1
ATOM 2661 N N . ARG A 1 354 ? 7.238 22.5 29.016 1 88.38 354 ARG A N 1
ATOM 2662 C CA . ARG A 1 354 ? 8.125 23.25 29.906 1 88.38 354 ARG A CA 1
ATOM 2663 C C . ARG A 1 354 ? 8.922 24.297 29.141 1 88.38 354 ARG A C 1
ATOM 2665 O O . ARG A 1 354 ? 9.109 25.422 29.625 1 88.38 354 ARG A O 1
ATOM 2672 N N . ALA A 1 355 ? 9.359 23.969 28.016 1 92.31 355 ALA A N 1
ATOM 2673 C CA . ALA A 1 355 ? 10.07 24.922 27.172 1 92.31 355 ALA A CA 1
ATOM 2674 C C . ALA A 1 355 ? 9.164 26.078 26.766 1 92.31 355 ALA A C 1
ATOM 2676 O O . ALA A 1 355 ? 9.617 27.219 26.641 1 92.31 355 ALA A O 1
ATOM 2677 N N . ASP A 1 356 ? 7.938 25.734 26.562 1 85.75 356 ASP A N 1
ATOM 2678 C CA . ASP A 1 356 ? 6.957 26.734 26.156 1 85.75 356 ASP A CA 1
ATOM 2679 C C . ASP A 1 356 ? 6.727 27.75 27.281 1 85.75 356 ASP A C 1
ATOM 2681 O O . ASP A 1 356 ? 6.484 28.938 27.016 1 85.75 356 ASP A O 1
ATOM 2685 N N . LEU A 1 357 ? 6.734 27.281 28.438 1 82 357 LEU A N 1
ATOM 2686 C CA . LEU A 1 357 ? 6.609 28.172 29.578 1 82 357 LEU A CA 1
ATOM 2687 C C . LEU A 1 357 ? 7.77 29.172 29.625 1 82 357 LEU A C 1
ATOM 2689 O O . LEU A 1 357 ? 7.574 30.344 29.938 1 82 357 LEU A O 1
ATOM 2693 N N . ALA A 1 358 ? 8.898 28.656 29.312 1 87.12 358 ALA A N 1
ATOM 2694 C CA . ALA A 1 358 ? 10.062 29.547 29.219 1 87.12 358 ALA A CA 1
ATOM 2695 C C . ALA A 1 358 ? 9.906 30.547 28.094 1 87.12 358 ALA A C 1
ATOM 2697 O O . ALA A 1 358 ? 10.234 31.734 28.25 1 87.12 358 ALA A O 1
ATOM 2698 N N . LEU A 1 359 ? 9.414 30.141 27.016 1 87.88 359 LEU A N 1
ATOM 2699 C CA . LEU A 1 359 ? 9.195 30.984 25.844 1 87.88 359 LEU A CA 1
ATOM 2700 C C . LEU A 1 359 ? 8.211 32.125 26.156 1 87.88 359 LEU A C 1
ATOM 2702 O O . LEU A 1 359 ? 8.375 33.25 25.688 1 87.88 359 LEU A O 1
ATOM 2706 N N . MET A 1 360 ? 7.137 31.781 26.859 1 81.12 360 MET A N 1
ATOM 2707 C CA . MET A 1 360 ? 6.117 32.75 27.203 1 81.12 360 MET A CA 1
ATOM 2708 C C . MET A 1 360 ? 6.727 33.906 28 1 81.12 360 MET A C 1
ATOM 2710 O O . MET A 1 360 ? 6.297 35.062 27.859 1 81.12 360 MET A O 1
ATOM 2714 N N . ARG A 1 361 ? 7.688 33.594 28.672 1 76.5 361 ARG A N 1
ATOM 2715 C CA . ARG A 1 361 ? 8.367 34.625 29.453 1 76.5 361 ARG A CA 1
ATOM 2716 C C . ARG A 1 361 ? 9.141 35.594 28.547 1 76.5 361 ARG A C 1
ATOM 2718 O O . ARG A 1 361 ? 9.188 36.781 28.797 1 76.5 361 ARG A O 1
ATOM 2725 N N . VAL A 1 362 ? 9.633 35.094 27.5 1 76.38 362 VAL A N 1
ATOM 2726 C CA . VAL A 1 362 ? 10.414 35.875 26.547 1 76.38 362 VAL A CA 1
ATOM 2727 C C . VAL A 1 362 ? 9.484 36.781 25.75 1 76.38 362 VAL A C 1
ATOM 2729 O O . VAL A 1 362 ? 9.836 37.938 25.469 1 76.38 362 VAL A O 1
ATOM 2732 N N . LYS A 1 363 ? 8.398 36.281 25.391 1 77.94 363 LYS A N 1
ATOM 2733 C CA . LYS A 1 363 ? 7.461 37.062 24.594 1 77.94 363 LYS A CA 1
ATOM 2734 C C . LYS A 1 363 ? 6.961 38.281 25.375 1 77.94 363 LYS A C 1
ATOM 2736 O O . LYS A 1 363 ? 6.734 39.344 24.781 1 77.94 363 LYS A O 1
ATOM 2741 N N . ASN A 1 364 ? 6.953 38.188 26.625 1 73.75 364 ASN A N 1
ATOM 2742 C CA . ASN A 1 364 ? 6.512 39.281 27.484 1 73.75 364 ASN A CA 1
ATOM 2743 C C . ASN A 1 364 ? 7.629 40.312 27.734 1 73.75 364 ASN A C 1
ATOM 2745 O O . ASN A 1 364 ? 7.371 41.438 28.109 1 73.75 364 ASN A O 1
ATOM 2749 N N . LEU A 1 365 ? 8.867 39.906 27.516 1 75.69 365 LEU A N 1
ATOM 2750 C CA . LEU A 1 365 ? 10.016 40.75 27.828 1 75.69 365 LEU A CA 1
ATOM 2751 C C . LEU A 1 365 ? 10.586 41.375 26.562 1 75.69 365 LEU A C 1
ATOM 2753 O O . LEU A 1 365 ? 11.695 41.906 26.578 1 75.69 365 LEU A O 1
ATOM 2757 N N . GLY A 1 366 ? 9.891 41.344 25.453 1 80.06 366 GLY A N 1
ATOM 2758 C CA . GLY A 1 366 ? 10.359 42.062 24.297 1 80.06 366 GLY A CA 1
ATOM 2759 C C . GLY A 1 366 ? 10.656 41.188 23.109 1 80.06 366 GLY A C 1
ATOM 2760 O O . GLY A 1 366 ? 10.906 41.656 22 1 80.06 366 GLY A O 1
ATOM 2761 N N . ARG A 1 367 ? 10.719 39.906 23.219 1 87.25 367 ARG A N 1
ATOM 2762 C CA . ARG A 1 367 ? 10.852 38.969 22.125 1 87.25 367 ARG A CA 1
ATOM 2763 C C . ARG A 1 367 ? 12.273 38.969 21.562 1 87.25 367 ARG A C 1
ATOM 2765 O O . ARG A 1 367 ? 13.188 39.531 22.188 1 87.25 367 ARG A O 1
ATOM 2772 N N . ASN A 1 368 ? 12.656 38.125 20.641 1 90.81 368 ASN A N 1
ATOM 2773 C CA . ASN A 1 368 ? 13.953 38.031 20 1 90.81 368 ASN A CA 1
ATOM 2774 C C . ASN A 1 368 ? 15.039 37.594 20.969 1 90.81 368 ASN A C 1
ATOM 2776 O O . ASN A 1 368 ? 16.078 38.25 21.094 1 90.81 368 ASN A O 1
ATOM 2780 N N . ARG A 1 369 ? 14.75 36.594 21.672 1 91.38 369 ARG A N 1
ATOM 2781 C CA . ARG A 1 369 ? 15.711 36.094 22.656 1 91.38 369 ARG A CA 1
ATOM 2782 C C . ARG A 1 369 ? 15.461 34.625 22.953 1 91.38 369 ARG A C 1
ATOM 2784 O O . ARG A 1 369 ? 14.469 34.031 22.5 1 91.38 369 ARG A O 1
ATOM 2791 N N . VAL A 1 370 ? 16.406 34.094 23.734 1 93.06 370 VAL A N 1
ATOM 2792 C CA . VAL A 1 370 ? 16.344 32.688 24.156 1 93.06 370 VAL A CA 1
ATOM 2793 C C . VAL A 1 370 ? 16.094 32.625 25.656 1 93.06 370 VAL A C 1
ATOM 2795 O O . VAL A 1 370 ? 16.688 33.375 26.438 1 93.06 370 VAL A O 1
ATOM 2798 N N . ALA A 1 371 ? 15.141 31.797 25.969 1 92.19 371 ALA A N 1
ATOM 2799 C CA . ALA A 1 371 ? 14.859 31.547 27.375 1 92.19 371 ALA A CA 1
ATOM 2800 C C . ALA A 1 371 ? 15.023 30.062 27.703 1 92.19 371 ALA A C 1
ATOM 2802 O O . ALA A 1 371 ? 14.766 29.203 26.859 1 92.19 371 ALA A O 1
ATOM 2803 N N . VAL A 1 372 ? 15.43 29.766 28.938 1 91.25 372 VAL A N 1
ATOM 2804 C CA . VAL A 1 372 ? 15.68 28.375 29.328 1 91.25 372 VAL A CA 1
ATOM 2805 C C . VAL A 1 372 ? 14.859 28.031 30.562 1 91.25 372 VAL A C 1
ATOM 2807 O O . VAL A 1 372 ? 14.492 28.922 31.344 1 91.25 372 VAL A O 1
ATOM 2810 N N . GLU A 1 373 ? 14.547 26.75 30.594 1 86.5 373 GLU A N 1
ATOM 2811 C CA . GLU A 1 373 ? 13.859 26.219 31.766 1 86.5 373 GLU A CA 1
ATOM 2812 C C . GLU A 1 373 ? 14.789 25.375 32.625 1 86.5 373 GLU A C 1
ATOM 2814 O O . GLU A 1 373 ? 15.133 24.25 32.219 1 86.5 373 GLU A O 1
ATOM 2819 N N . GLY A 1 374 ? 15.133 25.938 33.781 1 78.5 374 GLY A N 1
ATOM 2820 C CA . GLY A 1 374 ? 15.953 25.141 34.688 1 78.5 374 GLY A CA 1
ATOM 2821 C C . GLY A 1 374 ? 17.312 25.766 34.938 1 78.5 374 GLY A C 1
ATOM 2822 O O . GLY A 1 374 ? 17.812 26.547 34.125 1 78.5 374 GLY A O 1
ATOM 2823 N N . LEU A 1 375 ? 17.938 25.375 36 1 73.31 375 LEU A N 1
ATOM 2824 C CA . LEU A 1 375 ? 19.203 25.922 36.469 1 73.31 375 LEU A CA 1
ATOM 2825 C C . LEU A 1 375 ? 20.375 25.219 35.781 1 73.31 375 LEU A C 1
ATOM 2827 O O . LEU A 1 375 ? 21.531 25.609 36 1 73.31 375 LEU A O 1
ATOM 2831 N N . GLU A 1 376 ? 20.078 24.359 35 1 79.12 376 GLU A N 1
ATOM 2832 C CA . GLU A 1 376 ? 21.141 23.594 34.375 1 79.12 376 GLU A CA 1
ATOM 2833 C C . GLU A 1 376 ? 21.734 24.375 33.188 1 79.12 376 GLU A C 1
ATOM 2835 O O . GLU A 1 376 ? 22.797 24 32.688 1 79.12 376 GLU A O 1
ATOM 2840 N N . PHE A 1 377 ? 21.141 25.406 32.906 1 82.56 377 PHE A N 1
ATOM 2841 C CA . PHE A 1 377 ? 21.609 26.188 31.797 1 82.56 377 PHE A CA 1
ATOM 2842 C C . PHE A 1 377 ? 22.547 27.297 32.25 1 82.56 377 PHE A C 1
ATOM 2844 O O . PHE A 1 377 ? 22.312 27.922 33.312 1 82.56 377 PHE A O 1
ATOM 2851 N N . PRO A 1 378 ? 23.625 27.562 31.547 1 74.69 378 PRO A N 1
ATOM 2852 C CA . PRO A 1 378 ? 24.609 28.578 31.953 1 74.69 378 PRO A CA 1
ATOM 2853 C C . PRO A 1 378 ? 23.984 29.938 32.188 1 74.69 378 PRO A C 1
ATOM 2855 O O . PRO A 1 378 ? 24.375 30.641 33.156 1 74.69 378 PRO A O 1
ATOM 2858 N N . SER A 1 379 ? 23.078 30.328 31.297 1 75.88 379 SER A N 1
ATOM 2859 C CA . SER A 1 379 ? 22.469 31.641 31.453 1 75.88 379 SER A CA 1
ATOM 2860 C C . SER A 1 379 ? 21.672 31.734 32.75 1 75.88 379 SER A C 1
ATOM 2862 O O . SER A 1 379 ? 21.641 32.781 33.406 1 75.88 379 SER A O 1
ATOM 2864 N N . ALA A 1 380 ? 21.016 30.656 33.062 1 72.5 380 ALA A N 1
ATOM 2865 C CA . ALA A 1 380 ? 20.234 30.625 34.312 1 72.5 380 ALA A CA 1
ATOM 2866 C C . ALA A 1 380 ? 21.141 30.703 35.531 1 72.5 380 ALA A C 1
ATOM 2868 O O . ALA A 1 380 ? 20.781 31.297 36.531 1 72.5 380 ALA A O 1
ATOM 2869 N N . MET A 1 381 ? 22.281 30.125 35.375 1 67.06 381 MET A N 1
ATOM 2870 C CA . MET A 1 381 ? 23.234 30.141 36.469 1 67.06 381 MET A CA 1
ATOM 2871 C C . MET A 1 381 ? 23.797 31.531 36.688 1 67.06 381 MET A C 1
ATOM 2873 O O . MET A 1 381 ? 24.094 31.922 37.812 1 67.06 381 MET A O 1
ATOM 2877 N N . ARG A 1 382 ? 24.141 32.344 35.594 1 64.12 382 ARG A N 1
ATOM 2878 C CA . ARG A 1 382 ? 24.766 33.656 35.719 1 64.12 382 ARG A CA 1
ATOM 2879 C C . ARG A 1 382 ? 23.734 34.719 36.094 1 64.12 382 ARG A C 1
ATOM 2881 O O . ARG A 1 382 ? 24.094 35.875 36.312 1 64.12 382 ARG A O 1
ATOM 2888 N N . GLY A 1 383 ? 22.594 34.344 36.562 1 55.38 383 GLY A N 1
ATOM 2889 C CA . GLY A 1 383 ? 21.609 35.281 37.031 1 55.38 383 GLY A CA 1
ATOM 2890 C C . GLY A 1 383 ? 20.859 35.969 35.906 1 55.38 383 GLY A C 1
ATOM 2891 O O . GLY A 1 383 ? 20.031 36.875 36.156 1 55.38 383 GLY A O 1
ATOM 2892 N N . THR A 1 384 ? 21.422 35.938 34.812 1 46.81 384 THR A N 1
ATOM 2893 C CA . THR A 1 384 ? 20.688 36.562 33.719 1 46.81 384 THR A CA 1
ATOM 2894 C C . THR A 1 384 ? 19.391 35.812 33.438 1 46.81 384 THR A C 1
ATOM 2896 O O . THR A 1 384 ? 19.344 34.969 32.531 1 46.81 384 THR A O 1
ATOM 2899 N N . TYR A 1 385 ? 18.938 35.219 34.375 1 43.38 385 TYR A N 1
ATOM 2900 C CA . TYR A 1 385 ? 17.75 34.344 34.406 1 43.38 385 TYR A CA 1
ATOM 2901 C C . TYR A 1 385 ? 16.531 35.094 33.875 1 43.38 385 TYR A C 1
ATOM 2903 O O . TYR A 1 385 ? 16.141 36.125 34.406 1 43.38 385 TYR A O 1
ATOM 2911 N N . LEU A 1 386 ? 16.266 35.281 32.844 1 41.62 386 LEU A N 1
ATOM 2912 C CA . LEU A 1 386 ? 14.82 35.531 32.812 1 41.62 386 LEU A CA 1
ATOM 2913 C C . LEU A 1 386 ? 14.078 34.438 33.562 1 41.62 386 LEU A C 1
ATOM 2915 O O . LEU A 1 386 ? 13.898 33.344 33.062 1 41.62 386 LEU A O 1
ATOM 2919 N N . LEU A 1 387 ? 14.508 34.062 34.844 1 35.97 387 LEU A N 1
ATOM 2920 C CA . LEU A 1 387 ? 13.969 33.156 35.844 1 35.97 387 LEU A CA 1
ATOM 2921 C C . LEU A 1 387 ? 12.445 33.188 35.875 1 35.97 387 LEU A C 1
ATOM 2923 O O . LEU A 1 387 ? 11.852 34.25 35.688 1 35.97 387 LEU A O 1
ATOM 2927 N N . THR A 1 388 ? 11.727 32.219 35.438 1 33.81 388 THR A N 1
ATOM 2928 C CA . THR A 1 388 ? 10.414 32.094 36.094 1 33.81 388 THR A CA 1
ATOM 2929 C C . THR A 1 388 ? 10.539 32.188 37.594 1 33.81 388 THR A C 1
ATOM 2931 O O . THR A 1 388 ? 11.352 31.469 38.188 1 33.81 388 THR A O 1
ATOM 2934 N N . ALA A 1 389 ? 10.594 33.406 38.344 1 29.12 389 ALA A N 1
ATOM 2935 C CA . ALA A 1 389 ? 10.023 33.344 39.656 1 29.12 389 ALA A CA 1
ATOM 2936 C C . ALA A 1 389 ? 8.594 32.812 39.625 1 29.12 389 ALA A C 1
ATOM 2938 O O . ALA A 1 389 ? 7.875 33.031 38.656 1 29.12 389 ALA A O 1
ATOM 2939 N N . MET B 1 1 ? 5.207 -32.312 -12.016 1 74.75 1 MET B N 1
ATOM 2940 C CA . MET B 1 1 ? 4.32 -31.172 -12.289 1 74.75 1 MET B CA 1
ATOM 2941 C C . MET B 1 1 ? 3.174 -31.125 -11.289 1 74.75 1 MET B C 1
ATOM 2943 O O . MET B 1 1 ? 2.602 -30.047 -11.047 1 74.75 1 MET B O 1
ATOM 2947 N N . LYS B 1 2 ? 3.182 -32.25 -10.555 1 78.62 2 LYS B N 1
ATOM 2948 C CA . LYS B 1 2 ? 1.997 -32.406 -9.711 1 78.62 2 LYS B CA 1
ATOM 2949 C C . LYS B 1 2 ? 2.131 -31.562 -8.438 1 78.62 2 LYS B C 1
ATOM 2951 O O . LYS B 1 2 ? 1.132 -31.266 -7.777 1 78.62 2 LYS B O 1
ATOM 2956 N N . PHE B 1 3 ? 3.373 -31.031 -8.148 1 85 3 PHE B N 1
ATOM 2957 C CA . PHE B 1 3 ? 3.588 -30.312 -6.895 1 85 3 PHE B CA 1
ATOM 2958 C C . PHE B 1 3 ? 3.479 -28.812 -7.098 1 85 3 PHE B C 1
ATOM 2960 O O . PHE B 1 3 ? 3.416 -28.047 -6.129 1 85 3 PHE B O 1
ATOM 2967 N N . VAL B 1 4 ? 3.34 -28.344 -8.305 1 86.88 4 VAL B N 1
ATOM 2968 C CA . VAL B 1 4 ? 3.441 -26.922 -8.609 1 86.88 4 VAL B CA 1
ATOM 2969 C C . VAL B 1 4 ? 2.23 -26.172 -8.047 1 86.88 4 VAL B C 1
ATOM 2971 O O . VAL B 1 4 ? 2.381 -25.203 -7.301 1 86.88 4 VAL B O 1
ATOM 2974 N N . PRO B 1 5 ? 1.07 -26.672 -8.227 1 89.06 5 PRO B N 1
ATOM 2975 C CA . PRO B 1 5 ? -0.091 -25.906 -7.766 1 89.06 5 PRO B CA 1
ATOM 2976 C C . PRO B 1 5 ? -0.134 -25.75 -6.246 1 89.06 5 PRO B C 1
ATOM 2978 O O . PRO B 1 5 ? -0.26 -24.641 -5.73 1 89.06 5 PRO B O 1
ATOM 2981 N N . PRO B 1 6 ? 0.111 -26.875 -5.496 1 91.81 6 PRO B N 1
ATOM 2982 C CA . PRO B 1 6 ? 0.089 -26.703 -4.043 1 91.81 6 PRO B CA 1
ATOM 2983 C C . PRO B 1 6 ? 1.217 -25.812 -3.541 1 91.81 6 PRO B C 1
ATOM 2985 O O . PRO B 1 6 ? 1.021 -25.031 -2.6 1 91.81 6 PRO B O 1
ATOM 2988 N N . LEU B 1 7 ? 2.303 -25.875 -4.145 1 91.62 7 LEU B N 1
ATOM 2989 C CA . LEU B 1 7 ? 3.43 -25.062 -3.693 1 91.62 7 LEU B CA 1
ATOM 2990 C C . LEU B 1 7 ? 3.191 -23.594 -3.992 1 91.62 7 LEU B C 1
ATOM 2992 O O . LEU B 1 7 ? 3.553 -22.719 -3.193 1 91.62 7 LEU B O 1
ATOM 2996 N N . VAL B 1 8 ? 2.602 -23.328 -5.109 1 93.19 8 VAL B N 1
ATOM 2997 C CA . VAL B 1 8 ? 2.258 -21.969 -5.473 1 93.19 8 VAL B CA 1
ATOM 2998 C C . VAL B 1 8 ? 1.252 -21.406 -4.473 1 93.19 8 VAL B C 1
ATOM 3000 O O . VAL B 1 8 ? 1.402 -20.266 -3.998 1 93.19 8 VAL B O 1
ATOM 3003 N N . ILE B 1 9 ? 0.307 -22.172 -4.09 1 95.25 9 ILE B N 1
ATOM 3004 C CA . ILE B 1 9 ? -0.706 -21.781 -3.119 1 95.25 9 ILE B CA 1
ATOM 3005 C C . ILE B 1 9 ? -0.048 -21.5 -1.767 1 95.25 9 ILE B C 1
ATOM 3007 O O . ILE B 1 9 ? -0.372 -20.531 -1.095 1 95.25 9 ILE B O 1
ATOM 3011 N N . LEU B 1 10 ? 0.922 -22.312 -1.462 1 95.19 10 LEU B N 1
ATOM 3012 C CA . LEU B 1 10 ? 1.605 -22.156 -0.182 1 95.19 10 LEU B CA 1
ATOM 3013 C C . LEU B 1 10 ? 2.494 -20.922 -0.181 1 95.19 10 LEU B C 1
ATOM 3015 O O . LEU B 1 10 ? 2.713 -20.312 0.868 1 95.19 10 LEU B O 1
ATOM 3019 N N . LEU B 1 11 ? 2.969 -20.516 -1.337 1 94.19 11 LEU B N 1
ATOM 3020 C CA . LEU B 1 11 ? 3.721 -19.266 -1.434 1 94.19 11 LEU B CA 1
ATOM 3021 C C . LEU B 1 11 ? 2.828 -18.062 -1.131 1 94.19 11 LEU B C 1
ATOM 3023 O O . LEU B 1 11 ? 3.25 -17.125 -0.45 1 94.19 11 LEU B O 1
ATOM 3027 N N . PHE B 1 12 ? 1.671 -18.125 -1.597 1 95.94 12 PHE B N 1
ATOM 3028 C CA . PHE B 1 12 ? 0.713 -17.078 -1.271 1 95.94 12 PHE B CA 1
ATOM 3029 C C . PHE B 1 12 ? 0.409 -17.062 0.223 1 95.94 12 PHE B C 1
ATOM 3031 O O . PHE B 1 12 ? 0.286 -16 0.829 1 95.94 12 PHE B O 1
ATOM 3038 N N . ALA B 1 13 ? 0.282 -18.297 0.779 1 96.75 13 ALA B N 1
ATOM 3039 C CA . ALA B 1 13 ? 0.062 -18.406 2.219 1 96.75 13 ALA B CA 1
ATOM 3040 C C . ALA B 1 13 ? 1.185 -17.719 2.996 1 96.75 13 ALA B C 1
ATOM 3042 O O . ALA B 1 13 ? 0.927 -16.922 3.9 1 96.75 13 ALA B O 1
ATOM 3043 N N . ALA B 1 14 ? 2.34 -17.969 2.592 1 94.5 14 ALA B N 1
ATOM 3044 C CA . ALA B 1 14 ? 3.506 -17.406 3.262 1 94.5 14 ALA B CA 1
ATOM 3045 C C . ALA B 1 14 ? 3.516 -15.883 3.137 1 94.5 14 ALA B C 1
ATOM 3047 O O . ALA B 1 14 ? 3.84 -15.172 4.094 1 94.5 14 ALA B O 1
ATOM 3048 N N . THR B 1 15 ? 3.145 -15.445 2.02 1 92.25 15 THR B N 1
ATOM 3049 C CA . THR B 1 15 ? 3.127 -14 1.777 1 92.25 15 THR B CA 1
ATOM 3050 C C . THR B 1 15 ? 2.068 -13.32 2.641 1 92.25 15 THR B C 1
ATOM 3052 O O . THR B 1 15 ? 2.346 -12.312 3.295 1 92.25 15 THR B O 1
ATOM 3055 N N . MET B 1 16 ? 0.916 -13.906 2.695 1 93.88 16 MET B N 1
ATOM 3056 C CA . MET B 1 16 ? -0.166 -13.336 3.492 1 93.88 16 MET B CA 1
ATOM 3057 C C . MET B 1 16 ? 0.177 -13.367 4.977 1 93.88 16 MET B C 1
ATOM 3059 O O . MET B 1 16 ? -0.067 -12.398 5.695 1 93.88 16 MET B O 1
ATOM 3063 N N . LEU B 1 17 ? 0.768 -14.383 5.402 1 93.25 17 LEU B N 1
ATOM 3064 C CA . LEU B 1 17 ? 1.174 -14.5 6.801 1 93.25 17 LEU B CA 1
ATOM 3065 C C . LEU B 1 17 ? 2.311 -13.531 7.117 1 93.25 17 LEU B C 1
ATOM 3067 O O . LEU B 1 17 ? 2.344 -12.945 8.203 1 93.25 17 LEU B O 1
ATOM 3071 N N . GLY B 1 18 ? 3.17 -13.344 6.199 1 89.06 18 GLY B N 1
ATOM 3072 C CA . GLY B 1 18 ? 4.238 -12.375 6.367 1 89.06 18 GLY B CA 1
ATOM 3073 C C . GLY B 1 18 ? 3.73 -10.945 6.5 1 89.06 18 GLY B C 1
ATOM 3074 O O . GLY B 1 18 ? 4.172 -10.203 7.375 1 89.06 18 GLY B O 1
ATOM 3075 N N . VAL B 1 19 ? 2.791 -10.586 5.668 1 86.69 19 VAL B N 1
ATOM 3076 C CA . VAL B 1 19 ? 2.203 -9.25 5.715 1 86.69 19 VAL B CA 1
ATOM 3077 C C . VAL B 1 19 ? 1.462 -9.062 7.035 1 86.69 19 VAL B C 1
ATOM 3079 O O . VAL B 1 19 ? 1.542 -7.996 7.652 1 86.69 19 VAL B O 1
ATOM 3082 N N . TRP B 1 20 ? 0.793 -10.07 7.461 1 89.81 20 TRP B N 1
ATOM 3083 C CA . TRP B 1 20 ? 0.087 -10.016 8.734 1 89.81 20 TRP B CA 1
ATOM 3084 C C . TRP B 1 20 ? 1.061 -9.789 9.891 1 89.81 20 TRP B C 1
ATOM 3086 O O . TRP B 1 20 ? 0.761 -9.047 10.828 1 89.81 20 TRP B O 1
ATOM 3096 N N . MET B 1 21 ? 2.182 -10.375 9.852 1 88.12 21 MET B N 1
ATOM 3097 C CA . MET B 1 21 ? 3.176 -10.25 10.914 1 88.12 21 MET B CA 1
ATOM 3098 C C . MET B 1 21 ? 3.656 -8.812 11.047 1 88.12 21 MET B C 1
ATOM 3100 O O . MET B 1 21 ? 4.078 -8.383 12.125 1 88.12 21 MET B O 1
ATOM 3104 N N . LEU B 1 22 ? 3.594 -8.008 9.977 1 79.69 22 LEU B N 1
ATOM 3105 C CA . LEU B 1 22 ? 3.984 -6.598 9.992 1 79.69 22 LEU B CA 1
ATOM 3106 C C . LEU B 1 22 ? 2.893 -5.738 10.625 1 79.69 22 LEU B C 1
ATOM 3108 O O . LEU B 1 22 ? 3.182 -4.691 11.211 1 79.69 22 LEU B O 1
ATOM 3112 N N . ASP B 1 23 ? 1.71 -6.148 10.414 1 82.62 23 ASP B N 1
ATOM 3113 C CA . ASP B 1 23 ? 0.567 -5.484 11.031 1 82.62 23 ASP B CA 1
ATOM 3114 C C . ASP B 1 23 ? -0.439 -6.5 11.562 1 82.62 23 ASP B C 1
ATOM 3116 O O . ASP B 1 23 ? -1.408 -6.84 10.883 1 82.62 23 ASP B O 1
ATOM 3120 N N . THR B 1 24 ? -0.328 -6.863 12.734 1 89.38 24 THR B N 1
ATOM 3121 C CA . THR B 1 24 ? -1.066 -7.973 13.328 1 89.38 24 THR B CA 1
ATOM 3122 C C . THR B 1 24 ? -2.514 -7.574 13.602 1 89.38 24 THR B C 1
ATOM 3124 O O . THR B 1 24 ? -3.348 -8.422 13.922 1 89.38 24 THR B O 1
ATOM 3127 N N . LYS B 1 25 ? -2.842 -6.32 13.453 1 87.5 25 LYS B N 1
ATOM 3128 C CA . LYS B 1 25 ? -4.211 -5.871 13.68 1 87.5 25 LYS B CA 1
ATOM 3129 C C . LYS B 1 25 ? -5.141 -6.344 12.562 1 87.5 25 LYS B C 1
ATOM 3131 O O . LYS B 1 25 ? -6.355 -6.422 12.758 1 87.5 25 LYS B O 1
ATOM 3136 N N . ARG B 1 26 ? -4.57 -6.641 11.469 1 90.25 26 ARG B N 1
ATOM 3137 C CA . ARG B 1 26 ? -5.367 -7.082 10.328 1 90.25 26 ARG B CA 1
ATOM 3138 C C . ARG B 1 26 ? -5.59 -8.594 10.375 1 90.25 26 ARG B C 1
ATOM 3140 O O . ARG B 1 26 ? -5.047 -9.328 9.547 1 90.25 26 ARG B O 1
ATOM 3147 N N . LYS B 1 27 ? -6.465 -9.031 11.133 1 93.81 27 LYS B N 1
ATOM 3148 C CA . LYS B 1 27 ? -6.719 -10.445 11.422 1 93.81 27 LYS B CA 1
ATOM 3149 C C . LYS B 1 27 ? -7.18 -11.18 10.172 1 93.81 27 LYS B C 1
ATOM 3151 O O . LYS B 1 27 ? -6.977 -12.391 10.047 1 93.81 27 LYS B O 1
ATOM 3156 N N . HIS B 1 28 ? -7.855 -10.539 9.289 1 94.81 28 HIS B N 1
ATOM 3157 C CA . HIS B 1 28 ? -8.336 -11.18 8.07 1 94.81 28 HIS B CA 1
ATOM 3158 C C . HIS B 1 28 ? -7.172 -11.719 7.242 1 94.81 28 HIS B C 1
ATOM 3160 O O . HIS B 1 28 ? -7.316 -12.719 6.539 1 94.81 28 HIS B O 1
ATOM 3166 N N . LEU B 1 29 ? -5.984 -11.117 7.281 1 94.62 29 LEU B N 1
ATOM 3167 C CA . LEU B 1 29 ? -4.824 -11.594 6.531 1 94.62 29 LEU B CA 1
ATOM 3168 C C . LEU B 1 29 ? -4.305 -12.906 7.117 1 94.62 29 LEU B C 1
ATOM 3170 O O . LEU B 1 29 ? -3.838 -13.773 6.379 1 94.62 29 LEU B O 1
ATOM 3174 N N . LEU B 1 30 ? -4.309 -13.016 8.414 1 96.56 30 LEU B N 1
ATOM 3175 C CA . LEU B 1 30 ? -3.984 -14.281 9.055 1 96.56 30 LEU B CA 1
ATOM 3176 C C . LEU B 1 30 ? -4.91 -15.391 8.562 1 96.56 30 LEU B C 1
ATOM 3178 O O . LEU B 1 30 ? -4.445 -16.469 8.195 1 96.56 30 LEU B O 1
ATOM 3182 N N . LEU B 1 31 ? -6.168 -15.07 8.562 1 97.88 31 LEU B N 1
ATOM 3183 C CA . LEU B 1 31 ? -7.172 -16.047 8.164 1 97.88 31 LEU B CA 1
ATOM 3184 C C . LEU B 1 31 ? -7.02 -16.422 6.691 1 97.88 31 LEU B C 1
ATOM 3186 O O . LEU B 1 31 ? -7.145 -17.594 6.32 1 97.88 31 LEU B O 1
ATOM 3190 N N . PHE B 1 32 ? -6.734 -15.461 5.836 1 97.31 32 PHE B N 1
ATOM 3191 C CA . PHE B 1 32 ? -6.453 -15.766 4.438 1 97.31 32 PHE B CA 1
ATOM 3192 C C . PHE B 1 32 ? -5.227 -16.656 4.312 1 97.31 32 PHE B C 1
ATOM 3194 O O . PHE B 1 32 ? -5.234 -17.625 3.543 1 97.31 32 PHE B O 1
ATOM 3201 N N . GLY B 1 33 ? -4.156 -16.312 5.055 1 97.62 33 GLY B N 1
ATOM 3202 C CA . GLY B 1 33 ? -2.98 -17.172 5.059 1 97.62 33 GLY B CA 1
ATOM 3203 C C . GLY B 1 33 ? -3.281 -18.609 5.449 1 97.62 33 GLY B C 1
ATOM 3204 O O . GLY B 1 33 ? -2.846 -19.531 4.777 1 97.62 33 GLY B O 1
ATOM 3205 N N . LEU B 1 34 ? -4.027 -18.75 6.465 1 97.75 34 LEU B N 1
ATOM 3206 C CA . LEU B 1 34 ? -4.391 -20.078 6.941 1 97.75 34 LEU B CA 1
ATOM 3207 C C . LEU B 1 34 ? -5.27 -20.797 5.922 1 97.75 34 LEU B C 1
ATOM 3209 O O . LEU B 1 34 ? -5.184 -22.031 5.777 1 97.75 34 LEU B O 1
ATOM 3213 N N . SER B 1 35 ? -6.152 -20.062 5.277 1 98.31 35 SER B N 1
ATOM 3214 C CA . SER B 1 35 ? -6.969 -20.641 4.211 1 98.31 35 SER B CA 1
ATOM 3215 C C . SER B 1 35 ? -6.098 -21.234 3.107 1 98.31 35 SER B C 1
ATOM 3217 O O . SER B 1 35 ? -6.297 -22.375 2.697 1 98.31 35 SER B O 1
ATOM 3219 N N . PHE B 1 36 ? -5.117 -20.5 2.664 1 98 36 PHE B N 1
ATOM 3220 C CA . PHE B 1 36 ? -4.227 -20.953 1.606 1 98 36 PHE B CA 1
ATOM 3221 C C . PHE B 1 36 ? -3.383 -22.141 2.084 1 98 36 PHE B C 1
ATOM 3223 O O . PHE B 1 36 ? -3.057 -23.031 1.302 1 98 36 PHE B O 1
ATOM 3230 N N . VAL B 1 37 ? -3.035 -22.156 3.371 1 97.81 37 VAL B N 1
ATOM 3231 C CA . VAL B 1 37 ? -2.352 -23.328 3.934 1 97.81 37 VAL B CA 1
ATOM 3232 C C . VAL B 1 37 ? -3.256 -24.547 3.84 1 97.81 37 VAL B C 1
ATOM 3234 O O . VAL B 1 37 ? -2.816 -25.625 3.42 1 97.81 37 VAL B O 1
ATOM 3237 N N . GLY B 1 38 ? -4.496 -24.375 4.203 1 97.94 38 GLY B N 1
ATOM 3238 C CA . GLY B 1 38 ? -5.449 -25.469 4.121 1 97.94 38 GLY B CA 1
ATOM 3239 C C . GLY B 1 38 ? -5.59 -26.031 2.719 1 97.94 38 GLY B C 1
ATOM 3240 O O . GLY B 1 38 ? -5.465 -27.25 2.516 1 97.94 38 GLY B O 1
ATOM 3241 N N . PHE B 1 39 ? -5.793 -25.172 1.769 1 96.88 39 PHE B N 1
ATOM 3242 C CA . PHE B 1 39 ? -5.934 -25.625 0.386 1 96.88 39 PHE B CA 1
ATOM 3243 C C . PHE B 1 39 ? -4.633 -26.234 -0.12 1 96.88 39 PHE B C 1
ATOM 3245 O O . PHE B 1 39 ? -4.645 -27.266 -0.792 1 96.88 39 PHE B O 1
ATOM 3252 N N . GLY B 1 40 ? -3.514 -25.562 0.196 1 96.38 40 GLY B N 1
ATOM 3253 C CA . GLY B 1 40 ? -2.227 -26.109 -0.215 1 96.38 40 GLY B CA 1
ATOM 3254 C C . GLY B 1 40 ? -1.978 -27.516 0.296 1 96.38 40 GLY B C 1
ATOM 3255 O O . GLY B 1 40 ? -1.594 -28.406 -0.471 1 96.38 40 GLY B O 1
ATOM 3256 N N . LEU B 1 41 ? -2.236 -27.75 1.531 1 95.5 41 LEU B N 1
ATOM 3257 C CA . LEU B 1 41 ? -2.039 -29.062 2.133 1 95.5 41 LEU B CA 1
ATOM 3258 C C . LEU B 1 41 ? -3.059 -30.062 1.601 1 95.5 41 LEU B C 1
ATOM 3260 O O . LEU B 1 41 ? -2.754 -31.25 1.454 1 95.5 41 LEU B O 1
ATOM 3264 N N . GLY B 1 42 ? -4.238 -29.578 1.334 1 95.25 42 GLY B N 1
ATOM 3265 C CA . GLY B 1 42 ? -5.25 -30.438 0.744 1 95.25 42 GLY B CA 1
ATOM 3266 C C . GLY B 1 42 ? -4.836 -31.016 -0.6 1 95.25 42 GLY B C 1
ATOM 3267 O O . GLY B 1 42 ? -5.09 -32.188 -0.886 1 95.25 42 GLY B O 1
ATOM 3268 N N . PHE B 1 43 ? -4.211 -30.25 -1.365 1 92.25 43 PHE B N 1
ATOM 3269 C CA . PHE B 1 43 ? -3.771 -30.703 -2.68 1 92.25 43 PHE B CA 1
ATOM 3270 C C . PHE B 1 43 ? -2.463 -31.469 -2.576 1 92.25 43 PHE B C 1
ATOM 3272 O O . PHE B 1 43 ? -2.156 -32.312 -3.436 1 92.25 43 PHE B O 1
ATOM 3279 N N . LEU B 1 44 ? -1.712 -31.281 -1.519 1 91.31 44 LEU B N 1
ATOM 3280 C CA . LEU B 1 44 ? -0.443 -31.984 -1.341 1 91.31 44 LEU B CA 1
ATOM 3281 C C . LEU B 1 44 ? -0.672 -33.406 -0.872 1 91.31 44 LEU B C 1
ATOM 3283 O O . LEU B 1 44 ? 0.113 -34.312 -1.19 1 91.31 44 LEU B O 1
ATOM 3287 N N . ALA B 1 45 ? -1.761 -33.656 -0.236 1 89.56 45 ALA B N 1
ATOM 3288 C CA . ALA B 1 45 ? -2.014 -34.938 0.388 1 89.56 45 ALA B CA 1
ATOM 3289 C C . ALA B 1 45 ? -2.061 -36.062 -0.656 1 89.56 45 ALA B C 1
ATOM 3291 O O . ALA B 1 45 ? -1.324 -37.031 -0.557 1 89.56 45 ALA B O 1
ATOM 3292 N N . PRO B 1 46 ? -2.865 -35.844 -1.673 1 84.25 46 PRO B N 1
ATOM 3293 C CA . PRO B 1 46 ? -2.9 -36.938 -2.666 1 84.25 46 PRO B CA 1
ATOM 3294 C C . PRO B 1 46 ? -1.619 -37 -3.49 1 84.25 46 PRO B C 1
ATOM 3296 O O . PRO B 1 46 ? -1.248 -38.094 -3.951 1 84.25 46 PRO B O 1
ATOM 3299 N N . VAL B 1 47 ? -0.949 -35.969 -3.656 1 84.69 47 VAL B N 1
ATOM 3300 C CA . VAL B 1 47 ? 0.229 -35.906 -4.516 1 84.69 47 VAL B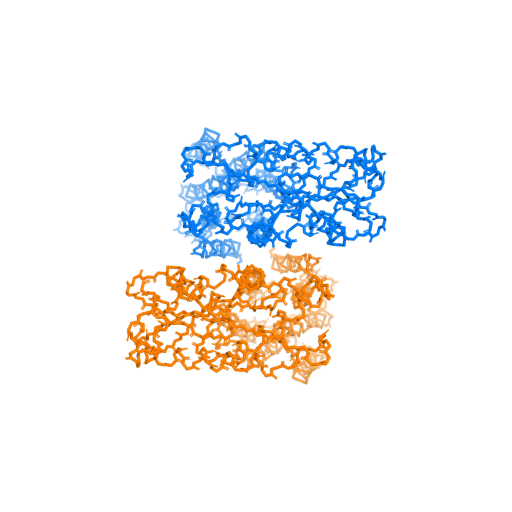 CA 1
ATOM 3301 C C . VAL B 1 47 ? 1.438 -36.469 -3.777 1 84.69 47 VAL B C 1
ATOM 3303 O O . VAL B 1 47 ? 2.346 -37.031 -4.398 1 84.69 47 VAL B O 1
ATOM 3306 N N . SER B 1 48 ? 1.472 -36.344 -2.479 1 83.75 48 SER B N 1
ATOM 3307 C CA . SER B 1 48 ? 2.604 -36.812 -1.679 1 83.75 48 SER B CA 1
ATOM 3308 C C . SER B 1 48 ? 2.695 -38.312 -1.67 1 83.75 48 SER B C 1
ATOM 3310 O O . SER B 1 48 ? 3.75 -38.875 -1.368 1 83.75 48 SER B O 1
ATOM 3312 N N . GLN B 1 49 ? 1.744 -39.031 -1.978 1 77.31 49 GLN B N 1
ATOM 3313 C CA . GLN B 1 49 ? 1.671 -40.5 -2.006 1 77.31 49 GLN B CA 1
ATOM 3314 C C . GLN B 1 49 ? 2.129 -41.094 -0.679 1 77.31 49 GLN B C 1
ATOM 3316 O O . GLN B 1 49 ? 2.832 -42.094 -0.659 1 77.31 49 GLN B O 1
ATOM 3321 N N . LEU B 1 50 ? 1.824 -40.344 0.338 1 77.38 50 LEU B N 1
ATOM 3322 C CA . LEU B 1 50 ? 2.113 -40.844 1.679 1 77.38 50 LEU B CA 1
ATOM 3323 C C . LEU B 1 50 ? 1.445 -42.188 1.913 1 77.38 50 LEU B C 1
ATOM 3325 O O . LEU B 1 50 ? 2.014 -43.062 2.574 1 77.38 50 LEU B O 1
ATOM 3329 N N . SER B 1 51 ? 0.226 -42.312 1.406 1 82.44 51 SER B N 1
ATOM 3330 C CA . SER B 1 51 ? -0.516 -43.562 1.423 1 82.44 51 SER B CA 1
ATOM 3331 C C . SER B 1 51 ? -1.094 -43.875 0.047 1 82.44 51 SER B C 1
ATOM 3333 O O . SER B 1 51 ? -1.498 -42.969 -0.687 1 82.44 51 SER B O 1
ATOM 3335 N N . ASP B 1 52 ? -1.074 -45.156 -0.213 1 84.75 52 ASP B N 1
ATOM 3336 C CA . ASP B 1 52 ? -1.644 -45.562 -1.491 1 84.75 52 ASP B CA 1
ATOM 3337 C C . ASP B 1 52 ? -3.121 -45.938 -1.345 1 84.75 52 ASP B C 1
ATOM 3339 O O . ASP B 1 52 ? -3.729 -46.469 -2.268 1 84.75 52 ASP B O 1
ATOM 3343 N N . SER B 1 53 ? -3.672 -45.594 -0.237 1 87.81 53 SER B N 1
ATOM 3344 C CA . SER B 1 53 ? -5.09 -45.844 0.005 1 87.81 53 SER B CA 1
ATOM 3345 C C . SER B 1 53 ? -5.91 -44.562 -0.099 1 87.81 53 SER B C 1
ATOM 3347 O O . SER B 1 53 ? -5.652 -43.594 0.62 1 87.81 53 SER B O 1
ATOM 3349 N N . LEU B 1 54 ? -6.844 -44.656 -0.955 1 88 54 LEU B N 1
ATOM 3350 C CA . LEU B 1 54 ? -7.754 -43.5 -1.091 1 88 54 LEU B CA 1
ATOM 3351 C C . LEU B 1 54 ? -8.578 -43.312 0.177 1 88 54 LEU B C 1
ATOM 3353 O O . LEU B 1 54 ? -8.969 -42.188 0.507 1 88 54 LEU B O 1
ATOM 3357 N N . ALA B 1 55 ? -8.742 -44.438 0.853 1 88.44 55 ALA B N 1
ATOM 3358 C CA . ALA B 1 55 ? -9.539 -44.406 2.076 1 88.44 55 ALA B CA 1
ATOM 3359 C C . ALA B 1 55 ? -8.844 -43.594 3.162 1 88.44 55 ALA B C 1
ATOM 3361 O O . ALA B 1 55 ? -9.492 -43.094 4.094 1 88.44 55 ALA B O 1
ATOM 3362 N N . ILE B 1 56 ? -7.582 -43.344 3.012 1 89.25 56 ILE B N 1
ATOM 3363 C CA . ILE B 1 56 ? -6.82 -42.594 3.994 1 89.25 56 ILE B CA 1
ATOM 3364 C C . ILE B 1 56 ? -6.566 -41.156 3.467 1 89.25 56 ILE B C 1
ATOM 3366 O O . ILE B 1 56 ? -6.82 -40.188 4.164 1 89.25 56 ILE B O 1
ATOM 3370 N N . THR B 1 57 ? -6.16 -41 2.266 1 90.94 57 THR B N 1
ATOM 3371 C CA . THR B 1 57 ? -5.703 -39.719 1.703 1 90.94 57 THR B CA 1
ATOM 3372 C C . THR B 1 57 ? -6.883 -38.781 1.46 1 90.94 57 THR B C 1
ATOM 3374 O O . THR B 1 57 ? -6.77 -37.594 1.668 1 90.94 57 THR B O 1
ATOM 3377 N N . THR B 1 58 ? -8.016 -39.375 1.053 1 90.44 58 THR B N 1
ATOM 3378 C CA . THR B 1 58 ? -9.125 -38.531 0.631 1 90.44 58 THR B CA 1
ATOM 3379 C C . THR B 1 58 ? -9.766 -37.812 1.832 1 90.44 58 THR B C 1
ATOM 3381 O O . THR B 1 58 ? -10.07 -36.625 1.777 1 90.44 58 THR B O 1
ATOM 3384 N N . PRO B 1 59 ? -9.938 -38.562 2.945 1 92.31 59 PRO B N 1
ATOM 3385 C CA . PRO B 1 59 ? -10.484 -37.844 4.098 1 92.31 59 PRO B CA 1
ATOM 3386 C C . PRO B 1 59 ? -9.547 -36.75 4.613 1 92.31 59 PRO B C 1
ATOM 3388 O O . PRO B 1 59 ? -10.008 -35.688 5.031 1 92.31 59 PRO B O 1
ATOM 3391 N N . ILE B 1 60 ? -8.297 -36.969 4.578 1 94.25 60 ILE B N 1
ATOM 3392 C CA . ILE B 1 60 ? -7.312 -36 5.02 1 94.25 60 ILE B CA 1
ATOM 3393 C C . ILE B 1 60 ? -7.359 -34.781 4.109 1 94.25 60 ILE B C 1
ATOM 3395 O O . ILE B 1 60 ? -7.434 -33.625 4.586 1 94.25 60 ILE B O 1
ATOM 3399 N N . ALA B 1 61 ? -7.336 -35 2.824 1 95.06 61 ALA B N 1
ATOM 3400 C CA . ALA B 1 61 ? -7.422 -33.906 1.855 1 95.06 61 ALA B CA 1
ATOM 3401 C C . ALA B 1 61 ? -8.719 -33.125 2.025 1 95.06 61 ALA B C 1
ATOM 3403 O O . ALA B 1 61 ? -8.711 -31.875 1.993 1 95.06 61 ALA B O 1
ATOM 3404 N N . THR B 1 62 ? -9.781 -33.844 2.24 1 96.19 62 THR B N 1
ATOM 3405 C CA . THR B 1 62 ? -11.094 -33.25 2.396 1 96.19 62 THR B CA 1
ATOM 3406 C C . THR B 1 62 ? -11.125 -32.344 3.627 1 96.19 62 THR B C 1
ATOM 3408 O O . THR B 1 62 ? -11.633 -31.219 3.568 1 96.19 62 THR B O 1
ATOM 3411 N N . LEU B 1 63 ? -10.547 -32.781 4.66 1 96.94 63 LEU B N 1
ATOM 3412 C CA . LEU B 1 63 ? -10.5 -32 5.887 1 96.94 63 LEU B CA 1
ATOM 3413 C C . LEU B 1 63 ? -9.75 -30.703 5.668 1 96.94 63 LEU B C 1
ATOM 3415 O O . LEU B 1 63 ? -10.195 -29.641 6.113 1 96.94 63 LEU B O 1
ATOM 3419 N N . PHE B 1 64 ? -8.68 -30.719 5 1 97.69 64 PHE B N 1
ATOM 3420 C CA . PHE B 1 64 ? -7.887 -29.531 4.719 1 97.69 64 PHE B CA 1
ATOM 3421 C C . PHE B 1 64 ? -8.641 -28.578 3.801 1 97.69 64 PHE B C 1
ATOM 3423 O O . PHE B 1 64 ? -8.617 -27.375 4 1 97.69 64 PHE B O 1
ATOM 3430 N N . HIS B 1 65 ? -9.312 -29.141 2.838 1 97.69 65 HIS B N 1
ATOM 3431 C CA . HIS B 1 65 ? -10.07 -28.297 1.915 1 97.69 65 HIS B CA 1
ATOM 3432 C C . HIS B 1 65 ? -11.227 -27.594 2.625 1 97.69 65 HIS B C 1
ATOM 3434 O O . HIS B 1 65 ? -11.477 -26.422 2.396 1 97.69 65 HIS B O 1
ATOM 3440 N N . ILE B 1 66 ? -11.867 -28.344 3.467 1 97.69 66 ILE B N 1
ATOM 3441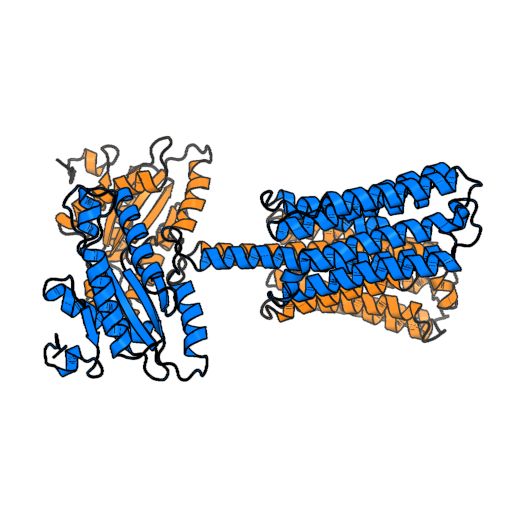 C CA . ILE B 1 66 ? -12.977 -27.766 4.223 1 97.69 66 ILE B CA 1
ATOM 3442 C C . ILE B 1 66 ? -12.461 -26.672 5.156 1 97.69 66 ILE B C 1
ATOM 3444 O O . ILE B 1 66 ? -13.023 -25.578 5.215 1 97.69 66 ILE B O 1
ATOM 3448 N N . ALA B 1 67 ? -11.398 -26.984 5.844 1 97.88 67 ALA B N 1
ATOM 3449 C CA . ALA B 1 67 ? -10.797 -26 6.734 1 97.88 67 ALA B CA 1
ATOM 3450 C C . ALA B 1 67 ? -10.375 -24.75 5.961 1 97.88 67 ALA B C 1
ATOM 3452 O O . ALA B 1 67 ? -10.594 -23.625 6.418 1 97.88 67 ALA B O 1
ATOM 3453 N N . GLY B 1 68 ? -9.773 -24.938 4.844 1 98.12 68 GLY B N 1
ATOM 3454 C CA . GLY B 1 68 ? -9.375 -23.828 3.996 1 98.12 68 GLY B CA 1
ATOM 3455 C C . GLY B 1 68 ? -10.547 -22.969 3.543 1 98.12 68 GLY B C 1
ATOM 3456 O O . GLY B 1 68 ? -10.484 -21.734 3.596 1 98.12 68 GLY B O 1
ATOM 3457 N N . ALA B 1 69 ? -11.602 -23.625 3.176 1 97.75 69 ALA B N 1
ATOM 3458 C CA . ALA B 1 69 ? -12.781 -22.906 2.693 1 97.75 69 ALA B CA 1
ATOM 3459 C C . ALA B 1 69 ? -13.453 -22.125 3.824 1 97.75 69 ALA B C 1
ATOM 3461 O O . ALA B 1 69 ? -13.852 -20.984 3.646 1 97.75 69 ALA B O 1
ATOM 3462 N N . LEU B 1 70 ? -13.539 -22.766 4.945 1 98 70 LEU B N 1
ATOM 3463 C CA . LEU B 1 70 ? -14.172 -22.125 6.086 1 98 70 LEU B CA 1
ATOM 3464 C C . LEU B 1 70 ? -13.367 -20.906 6.535 1 98 70 LEU B C 1
ATOM 3466 O O . LEU B 1 70 ? -13.938 -19.844 6.824 1 98 70 LEU B O 1
ATOM 3470 N N . THR B 1 71 ? -12.086 -21.062 6.598 1 97.88 71 THR B N 1
ATOM 3471 C CA . THR B 1 71 ? -11.227 -19.953 7.008 1 97.88 71 THR B CA 1
ATOM 3472 C C . THR B 1 71 ? -11.258 -18.844 5.965 1 97.88 71 THR B C 1
ATOM 3474 O O . THR B 1 71 ? -11.188 -17.656 6.309 1 97.88 71 THR B O 1
ATOM 3477 N N . PHE B 1 72 ? -11.391 -19.188 4.734 1 97.94 72 PHE B N 1
ATOM 3478 C CA . PHE B 1 72 ? -11.508 -18.203 3.668 1 97.94 72 PHE B CA 1
ATOM 3479 C C . PHE B 1 72 ? -12.781 -17.375 3.834 1 97.94 72 PHE B C 1
ATOM 3481 O O . PHE B 1 72 ? -12.734 -16.141 3.764 1 97.94 72 PHE B O 1
ATOM 3488 N N . CYS B 1 73 ? -13.859 -18.078 4.023 1 97.81 73 CYS B N 1
ATOM 3489 C CA . CYS B 1 73 ? -15.133 -17.406 4.23 1 97.81 73 CYS B CA 1
ATOM 3490 C C . CYS B 1 73 ? -15.062 -16.469 5.438 1 97.81 73 CYS B C 1
ATOM 3492 O O . CYS B 1 73 ? -15.5 -15.328 5.367 1 97.81 73 CYS B O 1
ATOM 3494 N N . GLU B 1 74 ? -14.461 -17 6.449 1 97.88 74 GLU B N 1
ATOM 3495 C CA . GLU B 1 74 ? -14.328 -16.188 7.656 1 97.88 74 GLU B CA 1
ATOM 3496 C C . GLU B 1 74 ? -13.453 -14.961 7.402 1 97.88 74 GLU B C 1
ATOM 3498 O O . GLU B 1 74 ? -13.734 -13.875 7.91 1 97.88 74 GLU B O 1
ATOM 3503 N N . ALA B 1 75 ? -12.414 -15.117 6.66 1 97.69 75 ALA B N 1
ATOM 3504 C CA . ALA B 1 75 ? -11.492 -14.031 6.367 1 97.69 75 ALA B CA 1
ATOM 3505 C C . ALA B 1 75 ? -12.195 -12.883 5.656 1 97.69 75 ALA B C 1
ATOM 3507 O O . ALA B 1 75 ? -12.039 -11.719 6.035 1 97.69 75 ALA B O 1
ATOM 3508 N N . VAL B 1 76 ? -13 -13.203 4.703 1 96.56 76 VAL B N 1
ATOM 3509 C CA . VAL B 1 76 ? -13.719 -12.195 3.934 1 96.56 76 VAL B CA 1
ATOM 3510 C C . VAL B 1 76 ? -14.703 -11.461 4.84 1 96.56 76 VAL B C 1
ATOM 3512 O O . VAL B 1 76 ? -14.773 -10.227 4.812 1 96.56 76 VAL B O 1
ATOM 3515 N N . MET B 1 77 ? -15.359 -12.188 5.66 1 97.12 77 MET B N 1
ATOM 3516 C CA . MET B 1 77 ? -16.375 -11.594 6.531 1 97.12 77 MET B CA 1
ATOM 3517 C C . MET B 1 77 ? -15.727 -10.75 7.621 1 97.12 77 MET B C 1
ATOM 3519 O O . MET B 1 77 ? -16.219 -9.672 7.953 1 97.12 77 MET B O 1
ATOM 3523 N N . VAL B 1 78 ? -14.633 -11.188 8.141 1 96.12 78 VAL B N 1
ATOM 3524 C CA . VAL B 1 78 ? -13.914 -10.445 9.172 1 96.12 78 VAL B CA 1
ATOM 3525 C C . VAL B 1 78 ? -13.406 -9.125 8.602 1 96.12 78 VAL B C 1
ATOM 3527 O O . VAL B 1 78 ? -13.422 -8.094 9.281 1 96.12 78 VAL B O 1
ATOM 3530 N N . ARG B 1 79 ? -12.953 -9.117 7.379 1 93.69 79 ARG B N 1
ATOM 3531 C CA . ARG B 1 79 ? -12.539 -7.871 6.734 1 93.69 79 ARG B CA 1
ATOM 3532 C C . ARG B 1 79 ? -13.688 -6.867 6.703 1 93.69 79 ARG B C 1
ATOM 3534 O O . ARG B 1 79 ? -13.469 -5.66 6.766 1 93.69 79 ARG B O 1
ATOM 3541 N N . MET B 1 80 ? -14.883 -7.418 6.621 1 92.94 80 MET B N 1
ATOM 3542 C CA . MET B 1 80 ? -16.078 -6.582 6.555 1 92.94 80 MET B CA 1
ATOM 3543 C C . MET B 1 80 ? -16.562 -6.227 7.957 1 92.94 80 MET B C 1
ATOM 3545 O O . MET B 1 80 ? -17.625 -5.602 8.109 1 92.94 80 MET B O 1
ATOM 3549 N N . GLY B 1 81 ? -15.875 -6.723 8.984 1 92.38 81 GLY B N 1
ATOM 3550 C CA . GLY B 1 81 ? -16.297 -6.477 10.359 1 92.38 81 GLY B CA 1
ATOM 3551 C C . GLY B 1 81 ? -17.406 -7.398 10.828 1 92.38 81 GLY B C 1
ATOM 3552 O O . GLY B 1 81 ? -18.109 -7.086 11.781 1 92.38 81 GLY B O 1
ATOM 3553 N N . LYS B 1 82 ? -17.562 -8.469 10.078 1 95.94 82 LYS B N 1
ATOM 3554 C CA . LYS B 1 82 ? -18.594 -9.453 10.383 1 95.94 82 LYS B CA 1
ATOM 3555 C C . LYS B 1 82 ? -17.984 -10.836 10.586 1 95.94 82 LYS B C 1
ATOM 3557 O O . LYS B 1 82 ? -16.781 -10.969 10.797 1 95.94 82 LYS B O 1
ATOM 3562 N N . HIS B 1 83 ? -18.828 -11.867 10.688 1 96.62 83 HIS B N 1
ATOM 3563 C CA . HIS B 1 83 ? -18.406 -13.258 10.781 1 96.62 83 HIS B CA 1
ATOM 3564 C C . HIS B 1 83 ? -19.219 -14.141 9.836 1 96.62 83 HIS B C 1
ATOM 3566 O O . HIS B 1 83 ? -20.391 -13.859 9.578 1 96.62 83 HIS B O 1
ATOM 3572 N N . PHE B 1 84 ? -18.609 -15.078 9.336 1 96.56 84 PHE B N 1
ATOM 3573 C CA . PHE B 1 84 ? -19.328 -16.047 8.516 1 96.56 84 PHE B CA 1
ATOM 3574 C C . PHE B 1 84 ? -20.281 -16.875 9.367 1 96.56 84 PHE B C 1
ATOM 3576 O O . PHE B 1 84 ? -19.969 -17.219 10.508 1 96.56 84 PHE B O 1
ATOM 3583 N N . SER B 1 85 ? -21.406 -17.219 8.852 1 96.62 85 SER B N 1
ATOM 3584 C CA . SER B 1 85 ? -22.422 -17.984 9.578 1 96.62 85 SER B CA 1
ATOM 3585 C C . SER B 1 85 ? -21.875 -19.344 10.023 1 96.62 85 SER B C 1
ATOM 3587 O O . SER B 1 85 ? -21.594 -20.203 9.188 1 96.62 85 SER B O 1
ATOM 3589 N N . ARG B 1 86 ? -21.812 -19.625 11.32 1 93.94 86 ARG B N 1
ATOM 3590 C CA . ARG B 1 86 ? -21.297 -20.875 11.867 1 93.94 86 ARG B CA 1
ATOM 3591 C C . ARG B 1 86 ? -22.219 -22.031 11.539 1 93.94 86 ARG B C 1
ATOM 3593 O O . ARG B 1 86 ? -21.766 -23.156 11.344 1 93.94 86 ARG B O 1
ATOM 3600 N N . LEU B 1 87 ? -23.391 -21.688 11.477 1 95.62 87 LEU B N 1
ATOM 3601 C CA . LEU B 1 87 ? -24.391 -22.703 11.164 1 95.62 87 LEU B CA 1
ATOM 3602 C C . LEU B 1 87 ? -24.234 -23.188 9.727 1 95.62 87 LEU B C 1
ATOM 3604 O O . LEU B 1 87 ? -24.172 -24.391 9.477 1 95.62 87 LEU B O 1
ATOM 3608 N N . VAL B 1 88 ? -24.172 -22.266 8.812 1 96.19 88 VAL B N 1
ATOM 3609 C CA . VAL B 1 88 ? -24.031 -22.609 7.406 1 96.19 88 VAL B CA 1
ATOM 3610 C C . VAL B 1 88 ? -22.703 -23.344 7.18 1 96.19 88 VAL B C 1
ATOM 3612 O O . VAL B 1 88 ? -22.672 -24.422 6.59 1 96.19 88 VAL B O 1
ATOM 3615 N N . GLY B 1 89 ? -21.625 -22.797 7.684 1 97 89 GLY B N 1
ATOM 3616 C CA . GLY B 1 89 ? -20.312 -23.391 7.543 1 97 89 GLY B CA 1
ATOM 3617 C C . GLY B 1 89 ? -20.203 -24.75 8.203 1 97 89 GLY B C 1
ATOM 3618 O O . GLY B 1 89 ? -19.734 -25.719 7.586 1 97 89 GLY B O 1
ATOM 3619 N N . GLY B 1 90 ? -20.672 -24.859 9.391 1 96.69 90 GLY B N 1
ATOM 3620 C CA . GLY B 1 90 ? -20.625 -26.109 10.125 1 96.69 90 GLY B CA 1
ATOM 3621 C C . GLY B 1 90 ? -21.453 -27.203 9.5 1 96.69 90 GLY B C 1
ATOM 3622 O O . GLY B 1 90 ? -21 -28.344 9.367 1 96.69 90 GLY B O 1
ATOM 3623 N N . THR B 1 91 ? -22.672 -26.891 9.094 1 97.19 91 THR B N 1
ATOM 3624 C CA . THR B 1 91 ? -23.562 -27.875 8.5 1 97.19 91 THR B CA 1
ATOM 3625 C C . THR B 1 91 ? -22.984 -28.391 7.188 1 97.19 91 THR B C 1
ATOM 3627 O O . THR B 1 91 ? -22.922 -29.609 6.969 1 97.19 91 THR B O 1
ATOM 3630 N N . LEU B 1 92 ? -22.578 -27.484 6.383 1 97.06 92 LEU B N 1
ATOM 3631 C CA . LEU B 1 92 ? -22.016 -27.906 5.102 1 97.06 92 LEU B CA 1
ATOM 3632 C C . LEU B 1 92 ? -20.75 -28.734 5.297 1 97.06 92 LEU B C 1
ATOM 3634 O O . LEU B 1 92 ? -20.531 -29.734 4.609 1 97.06 92 LEU B O 1
ATOM 3638 N N . ALA B 1 93 ? -19.938 -28.344 6.246 1 97.56 93 ALA B N 1
ATOM 3639 C CA . ALA B 1 93 ? -18.719 -29.078 6.543 1 97.56 93 ALA B CA 1
ATOM 3640 C C . ALA B 1 93 ? -19.031 -30.5 7 1 97.56 93 ALA B C 1
ATOM 3642 O O . ALA B 1 93 ? -18.438 -31.469 6.5 1 97.56 93 ALA B O 1
ATOM 3643 N N . VAL B 1 94 ? -20.016 -30.672 7.836 1 97.25 94 VAL B N 1
ATOM 3644 C CA . VAL B 1 94 ? -20.391 -31.969 8.398 1 97.25 94 VAL B CA 1
ATOM 3645 C C . VAL B 1 94 ? -21.016 -32.844 7.316 1 97.25 94 VAL B C 1
ATOM 3647 O O . VAL B 1 94 ? -20.703 -34.031 7.203 1 97.25 94 VAL B O 1
ATOM 3650 N N . VAL B 1 95 ? -21.844 -32.25 6.535 1 97.44 95 VAL B N 1
ATOM 3651 C CA . VAL B 1 95 ? -22.516 -33 5.48 1 97.44 95 VAL B CA 1
ATOM 3652 C C . VAL B 1 95 ? -21.5 -33.5 4.457 1 97.44 95 VAL B C 1
ATOM 3654 O O . VAL B 1 95 ? -21.5 -34.688 4.109 1 97.44 95 VAL B O 1
ATOM 3657 N N . VAL B 1 96 ? -20.656 -32.625 3.998 1 97.19 96 VAL B N 1
ATOM 3658 C CA . VAL B 1 96 ? -19.672 -32.969 2.984 1 97.19 96 VAL B CA 1
ATOM 3659 C C . VAL B 1 96 ? -18.75 -34.062 3.533 1 97.19 96 VAL B C 1
ATOM 3661 O O . VAL B 1 96 ? -18.547 -35.094 2.895 1 97.19 96 VAL B O 1
ATOM 3664 N N . PHE B 1 97 ? -18.219 -33.844 4.738 1 97.06 97 PHE B N 1
ATOM 3665 C CA . PHE B 1 97 ? -17.297 -34.812 5.32 1 97.06 97 PHE B CA 1
ATOM 3666 C C . PHE B 1 97 ? -18.016 -36.125 5.609 1 97.06 97 PHE B C 1
ATOM 3668 O O . PHE B 1 97 ? -17.469 -37.188 5.359 1 97.06 97 PHE B O 1
ATOM 3675 N N . GLY B 1 98 ? -19.25 -36.094 6.105 1 96.25 98 GLY B N 1
ATOM 3676 C CA . GLY B 1 98 ? -20.047 -37.281 6.375 1 96.25 98 GLY B CA 1
ATOM 3677 C C . GLY B 1 98 ? -20.328 -38.094 5.129 1 96.25 98 GLY B C 1
ATOM 3678 O O . GLY B 1 98 ? -20.219 -39.344 5.152 1 96.25 98 GLY B O 1
ATOM 3679 N N . VAL B 1 99 ? -20.688 -37.438 4.102 1 95.69 99 VAL B N 1
ATOM 3680 C CA . VAL B 1 99 ? -20.984 -38.094 2.846 1 95.69 99 VAL B CA 1
ATOM 3681 C C . VAL B 1 99 ? -19.734 -38.781 2.312 1 95.69 99 VAL B C 1
ATOM 3683 O O . VAL B 1 99 ? -19.781 -39.906 1.8 1 95.69 99 VAL B O 1
ATOM 3686 N N . VAL B 1 100 ? -18.594 -38.125 2.43 1 94.56 100 VAL B N 1
ATOM 3687 C CA . VAL B 1 100 ? -17.312 -38.688 1.994 1 94.56 100 VAL B CA 1
ATOM 3688 C C . VAL B 1 100 ? -17.016 -39.969 2.787 1 94.56 100 VAL B C 1
ATOM 3690 O O . VAL B 1 100 ? -16.656 -41 2.209 1 94.56 100 VAL B O 1
ATOM 3693 N N . ILE B 1 101 ? -17.203 -39.938 4.094 1 94.62 101 ILE B N 1
ATOM 3694 C CA . ILE B 1 101 ? -16.969 -41.094 4.949 1 94.62 101 ILE B CA 1
ATOM 3695 C C . ILE B 1 101 ? -17.938 -42.219 4.586 1 94.62 101 ILE B C 1
ATOM 3697 O O . ILE B 1 101 ? -17.562 -43.406 4.547 1 94.62 101 ILE B O 1
ATOM 3701 N N . ALA B 1 102 ? -19.141 -41.875 4.277 1 94.5 102 ALA B N 1
ATOM 3702 C CA . ALA B 1 102 ? -20.141 -42.875 3.883 1 94.5 102 ALA B CA 1
ATOM 3703 C C . ALA B 1 102 ? -19.734 -43.594 2.6 1 94.5 102 ALA B C 1
ATOM 3705 O O . ALA B 1 102 ? -19.891 -44.812 2.484 1 94.5 102 ALA B O 1
ATOM 3706 N N . PHE B 1 103 ? -19.219 -42.812 1.65 1 91.5 103 PHE B N 1
ATOM 3707 C CA . PHE B 1 103 ? -18.781 -43.406 0.393 1 91.5 103 PHE B CA 1
ATOM 3708 C C . PHE B 1 103 ? -17.625 -44.375 0.624 1 91.5 103 PHE B C 1
ATOM 3710 O O . PHE B 1 103 ? -17.531 -45.406 -0.049 1 91.5 103 PHE B O 1
ATOM 3717 N N . ILE B 1 104 ? -16.766 -44.031 1.546 1 89.81 104 ILE B N 1
ATOM 3718 C CA . ILE B 1 104 ? -15.617 -44.844 1.843 1 89.81 104 ILE B CA 1
ATOM 3719 C C . ILE B 1 104 ? -16.078 -46.156 2.529 1 89.81 104 ILE B C 1
ATOM 3721 O O . ILE B 1 104 ? -15.617 -47.25 2.182 1 89.81 104 ILE B O 1
ATOM 3725 N N . CYS B 1 105 ? -16.969 -46.031 3.389 1 90.44 105 CYS B N 1
ATOM 3726 C CA . CYS B 1 105 ? -17.406 -47.156 4.211 1 90.44 105 CYS B CA 1
ATOM 3727 C C . CYS B 1 105 ? -18.344 -48.062 3.434 1 90.44 105 CYS B C 1
ATOM 3729 O O . CYS B 1 105 ? -18.391 -49.281 3.68 1 90.44 105 CYS B O 1
ATOM 3731 N N . PHE B 1 106 ? -19.156 -47.438 2.576 1 85.5 106 PHE B N 1
ATOM 3732 C CA . PHE B 1 106 ? -20.172 -48.219 1.876 1 85.5 106 PHE B CA 1
ATOM 3733 C C . PHE B 1 106 ? -19.719 -48.531 0.456 1 85.5 106 PHE B C 1
ATOM 3735 O O . PHE B 1 106 ? -20.156 -47.906 -0.5 1 85.5 106 PHE B O 1
ATOM 3742 N N . ASP B 1 107 ? -18.922 -49.531 0.032 1 73.94 107 ASP B N 1
ATOM 3743 C CA . ASP B 1 107 ? -18.562 -50.156 -1.242 1 73.94 107 ASP B CA 1
ATOM 3744 C C . ASP B 1 107 ? -17.422 -49.375 -1.921 1 73.94 107 ASP B C 1
ATOM 3746 O O . ASP B 1 107 ? -17.266 -49.438 -3.143 1 73.94 107 ASP B O 1
ATOM 3750 N N . GLY B 1 108 ? -16.828 -48.562 -1.171 1 75.88 108 GLY B N 1
ATOM 3751 C CA . GLY B 1 108 ? -15.648 -47.938 -1.738 1 75.88 108 GLY B CA 1
ATOM 3752 C C . GLY B 1 108 ? -15.953 -47.125 -2.984 1 75.88 108 GLY B C 1
ATOM 3753 O O . GLY B 1 108 ? -15.25 -47.25 -3.992 1 75.88 108 GLY B O 1
ATOM 3754 N N . ARG B 1 109 ? -17.078 -46.344 -3.025 1 82.25 109 ARG B N 1
ATOM 3755 C CA . ARG B 1 109 ? -17.5 -45.531 -4.148 1 82.25 109 ARG B CA 1
ATOM 3756 C C . ARG B 1 109 ? -16.656 -44.25 -4.238 1 82.25 109 ARG B C 1
ATOM 3758 O O . ARG B 1 109 ? -17.172 -43.156 -4.121 1 82.25 109 ARG B O 1
ATOM 3765 N N . TYR B 1 110 ? -15.406 -44.406 -4.59 1 83.81 110 TYR B N 1
ATOM 3766 C CA . TYR B 1 110 ? -14.422 -43.344 -4.535 1 83.81 110 TYR B CA 1
ATOM 3767 C C . TYR B 1 110 ? -14.672 -42.312 -5.645 1 83.81 110 TYR B C 1
ATOM 3769 O O . TYR B 1 110 ? -14.281 -41.156 -5.523 1 83.81 110 TYR B O 1
ATOM 3777 N N . ALA B 1 111 ? -15.391 -42.75 -6.664 1 85.5 111 ALA B N 1
ATOM 3778 C CA . ALA B 1 111 ? -15.625 -41.875 -7.824 1 85.5 111 ALA B CA 1
ATOM 3779 C C . ALA B 1 111 ? -16.5 -40.688 -7.453 1 85.5 111 ALA B C 1
ATOM 3781 O O . ALA B 1 111 ? -16.484 -39.656 -8.133 1 85.5 111 ALA B O 1
ATOM 3782 N N . PHE B 1 112 ? -17.203 -40.812 -6.336 1 89.81 112 PHE B N 1
ATOM 3783 C CA . PHE B 1 112 ? -18.188 -39.781 -6.012 1 89.81 112 PHE B CA 1
ATOM 3784 C C . PHE B 1 112 ? -17.625 -38.812 -4.977 1 89.81 112 PHE B C 1
ATOM 3786 O O . PHE B 1 112 ? -18.25 -37.781 -4.66 1 89.81 112 PHE B O 1
ATOM 3793 N N . ILE B 1 113 ? -16.453 -39.031 -4.531 1 91.5 113 ILE B N 1
ATOM 3794 C CA . ILE B 1 113 ? -15.875 -38.219 -3.469 1 91.5 113 ILE B CA 1
ATOM 3795 C C . ILE B 1 113 ? -15.484 -36.844 -4.023 1 91.5 113 ILE B C 1
ATOM 3797 O O . ILE B 1 113 ? -15.898 -35.812 -3.494 1 91.5 113 ILE B O 1
ATOM 3801 N N . ALA B 1 114 ? -14.781 -36.875 -5.156 1 92 114 ALA B N 1
ATOM 3802 C CA . ALA B 1 114 ? -14.328 -35.625 -5.742 1 92 114 ALA B CA 1
ATOM 3803 C C . ALA B 1 114 ? -15.5 -34.719 -6.094 1 92 114 ALA B C 1
ATOM 3805 O O . ALA B 1 114 ? -15.523 -33.531 -5.73 1 92 114 ALA B O 1
ATOM 3806 N N . PRO B 1 115 ? -16.547 -35.25 -6.738 1 94.31 115 PRO B N 1
ATOM 3807 C CA . PRO B 1 115 ? -17.719 -34.406 -7.004 1 94.31 115 PRO B CA 1
ATOM 3808 C C . PRO B 1 115 ? -18.359 -33.844 -5.73 1 94.31 115 PRO B C 1
ATOM 3810 O O . PRO B 1 115 ? -18.781 -32.688 -5.695 1 94.31 115 PRO B O 1
ATOM 3813 N N . THR B 1 116 ? -18.406 -34.625 -4.75 1 95.12 116 THR B N 1
ATOM 3814 C CA . THR B 1 116 ? -19.031 -34.219 -3.492 1 95.12 116 THR B CA 1
ATOM 3815 C C . THR B 1 116 ? -18.234 -33.094 -2.82 1 95.12 116 THR B C 1
ATOM 3817 O O . THR B 1 116 ? -18.812 -32.094 -2.414 1 95.12 116 THR B O 1
ATOM 3820 N N . VAL B 1 117 ? -16.953 -33.219 -2.693 1 95.88 117 VAL B N 1
ATOM 3821 C CA . VAL B 1 117 ? -16.094 -32.25 -2.029 1 95.88 117 VAL B CA 1
ATOM 3822 C C . VAL B 1 117 ? -16.156 -30.906 -2.787 1 95.88 117 VAL B C 1
ATOM 3824 O O . VAL B 1 117 ? -16.375 -29.859 -2.189 1 95.88 117 VAL B O 1
ATOM 3827 N N . ASN B 1 118 ? -16.016 -30.953 -4.098 1 96.75 118 ASN B N 1
ATOM 3828 C CA . ASN B 1 118 ? -16.047 -29.75 -4.906 1 96.75 118 ASN B CA 1
ATOM 3829 C C . ASN B 1 118 ? -17.406 -29.062 -4.844 1 96.75 118 ASN B C 1
ATOM 3831 O O . ASN B 1 118 ? -17.484 -27.828 -4.77 1 96.75 118 ASN B O 1
ATOM 3835 N N . MET B 1 119 ? -18.391 -29.906 -4.883 1 96.69 119 MET B N 1
ATOM 3836 C CA . MET B 1 119 ? -19.734 -29.328 -4.766 1 96.69 119 MET B CA 1
ATOM 3837 C C . MET B 1 119 ? -19.922 -28.656 -3.412 1 96.69 119 MET B C 1
ATOM 3839 O O . MET B 1 119 ? -20.469 -27.547 -3.336 1 96.69 119 MET B O 1
ATOM 3843 N N . GLY B 1 120 ? -19.484 -29.297 -2.391 1 97.69 120 GLY B N 1
ATOM 3844 C CA . GLY B 1 120 ? -19.547 -28.719 -1.057 1 97.69 120 GLY B CA 1
ATOM 3845 C C . GLY B 1 120 ? -18.797 -27.391 -0.94 1 97.69 120 GLY B C 1
ATOM 3846 O O . GLY B 1 120 ? -19.328 -26.438 -0.38 1 97.69 120 GLY B O 1
ATOM 3847 N N . LEU B 1 121 ? -17.609 -27.359 -1.458 1 97.25 121 LEU B N 1
ATOM 3848 C CA . LEU B 1 121 ? -16.812 -26.141 -1.44 1 97.25 121 LEU B CA 1
ATOM 3849 C C . LEU B 1 121 ? -17.484 -25.031 -2.256 1 97.25 121 LEU B C 1
ATOM 3851 O O . LEU B 1 121 ? -17.469 -23.859 -1.86 1 97.25 121 LEU B O 1
ATOM 3855 N N . GLY B 1 122 ? -18.062 -25.438 -3.406 1 97.75 122 GLY B N 1
ATOM 3856 C CA . GLY B 1 122 ? -18.797 -24.484 -4.219 1 97.75 122 GLY B CA 1
ATOM 3857 C C . GLY B 1 122 ? -19.984 -23.875 -3.498 1 97.75 122 GLY B C 1
ATOM 3858 O O . GLY B 1 122 ? -20.203 -22.656 -3.572 1 97.75 122 GLY B O 1
ATOM 3859 N N . LEU B 1 123 ? -20.641 -24.719 -2.812 1 97.12 123 LEU B N 1
ATOM 3860 C CA . LEU B 1 123 ? -21.812 -24.266 -2.078 1 97.12 123 LEU B CA 1
ATOM 3861 C C . LEU B 1 123 ? -21.406 -23.375 -0.907 1 97.12 123 LEU B C 1
ATOM 3863 O O . LEU B 1 123 ? -22.078 -22.391 -0.598 1 97.12 123 LEU B O 1
ATOM 3867 N N . LEU B 1 124 ? -20.359 -23.719 -0.242 1 97.31 124 LEU B N 1
ATOM 3868 C CA . LEU B 1 124 ? -19.859 -22.891 0.848 1 97.31 124 LEU B CA 1
ATOM 3869 C C . LEU B 1 124 ? -19.5 -21.5 0.353 1 97.31 124 LEU B C 1
ATOM 3871 O O . LEU B 1 124 ? -19.859 -20.5 0.977 1 97.31 124 LEU B O 1
ATOM 3875 N N . THR B 1 125 ? -18.812 -21.391 -0.765 1 96.75 125 THR B N 1
ATOM 3876 C CA . THR B 1 125 ? -18.391 -20.094 -1.309 1 96.75 125 THR B CA 1
ATOM 3877 C C . THR B 1 125 ? -19.578 -19.344 -1.892 1 96.75 125 THR B C 1
ATOM 3879 O O . THR B 1 125 ? -19.609 -18.109 -1.873 1 96.75 125 THR B O 1
ATOM 3882 N N . ALA B 1 126 ? -20.531 -20.125 -2.387 1 97.19 126 ALA B N 1
ATOM 3883 C CA . ALA B 1 126 ? -21.766 -19.484 -2.84 1 97.19 126 ALA B CA 1
ATOM 3884 C C . ALA B 1 126 ? -22.5 -18.828 -1.676 1 97.19 126 ALA B C 1
ATOM 3886 O O . ALA B 1 126 ? -23.016 -17.719 -1.813 1 97.19 126 ALA B O 1
ATOM 3887 N N . ALA B 1 127 ? -22.531 -19.531 -0.593 1 97.31 127 ALA B N 1
ATOM 3888 C CA . ALA B 1 127 ? -23.125 -18.953 0.609 1 97.31 127 ALA B CA 1
ATOM 3889 C C . ALA B 1 127 ? -22.391 -17.688 1.036 1 97.31 127 ALA B C 1
ATOM 3891 O O . ALA B 1 127 ? -23 -16.719 1.482 1 97.31 127 ALA B O 1
ATOM 3892 N N . LEU B 1 128 ? -21.094 -17.703 0.913 1 97.25 128 LEU B N 1
ATOM 3893 C CA . LEU B 1 128 ? -20.297 -16.516 1.203 1 97.25 128 LEU B CA 1
ATOM 3894 C C . LEU B 1 128 ? -20.688 -15.359 0.297 1 97.25 128 LEU B C 1
ATOM 3896 O O . LEU B 1 128 ? -20.797 -14.219 0.753 1 97.25 128 LEU B O 1
ATOM 3900 N N . CYS B 1 129 ? -20.875 -15.633 -0.974 1 96.31 129 CYS B N 1
ATOM 3901 C CA . CYS B 1 129 ? -21.266 -14.594 -1.922 1 96.31 129 CYS B CA 1
ATOM 3902 C C . CYS B 1 129 ? -22.578 -13.93 -1.49 1 96.31 129 CYS B C 1
ATOM 3904 O O . CYS B 1 129 ? -22.703 -12.711 -1.583 1 96.31 129 CYS B O 1
ATOM 3906 N N . VAL B 1 130 ? -23.438 -14.719 -0.997 1 96 130 VAL B N 1
ATOM 3907 C CA . VAL B 1 130 ? -24.734 -14.203 -0.555 1 96 130 VAL B CA 1
ATOM 3908 C C . VAL B 1 130 ? -24.547 -13.352 0.7 1 96 130 VAL B C 1
ATOM 3910 O O . VAL B 1 130 ? -25.078 -12.242 0.792 1 96 130 VAL B O 1
ATOM 3913 N N . GLN B 1 131 ? -23.766 -13.805 1.629 1 96.06 131 GLN B N 1
ATOM 3914 C CA . GLN B 1 131 ? -23.578 -13.102 2.893 1 96.06 131 GLN B CA 1
ATOM 3915 C C . GLN B 1 131 ? -22.75 -11.828 2.693 1 96.06 131 GLN B C 1
ATOM 3917 O O . GLN B 1 131 ? -22.891 -10.867 3.443 1 96.06 131 GLN B O 1
ATOM 3922 N N . ALA B 1 132 ? -21.906 -11.898 1.699 1 95.69 132 ALA B N 1
ATOM 3923 C CA . ALA B 1 132 ? -21.031 -10.758 1.439 1 95.69 132 ALA B CA 1
ATOM 3924 C C . ALA B 1 132 ? -21.594 -9.867 0.338 1 95.69 132 ALA B C 1
ATOM 3926 O O . ALA B 1 132 ? -20.875 -9.07 -0.26 1 95.69 132 ALA B O 1
ATOM 3927 N N . ARG B 1 133 ? -22.812 -9.938 -0.003 1 93.31 133 ARG B N 1
ATOM 3928 C CA . ARG B 1 133 ? -23.438 -9.258 -1.136 1 93.31 133 ARG B CA 1
ATOM 3929 C C . ARG B 1 133 ? -23.359 -7.746 -0.979 1 93.31 133 ARG B C 1
ATOM 3931 O O . ARG B 1 133 ? -23.422 -7.008 -1.968 1 93.31 133 ARG B O 1
ATOM 3938 N N . ALA B 1 134 ? -23.219 -7.211 0.238 1 91.81 134 ALA B N 1
ATOM 3939 C CA . ALA B 1 134 ? -23.109 -5.777 0.5 1 91.81 134 ALA B CA 1
ATOM 3940 C C . ALA B 1 134 ? -21.875 -5.188 -0.157 1 91.81 134 ALA B C 1
ATOM 3942 O O . ALA B 1 134 ? -21.828 -3.99 -0.454 1 91.81 134 ALA B O 1
ATOM 3943 N N . LEU B 1 135 ? -20.906 -6 -0.357 1 90.69 135 LEU B N 1
ATOM 3944 C CA . LEU B 1 135 ? -19.672 -5.562 -1.016 1 90.69 135 LEU B CA 1
ATOM 3945 C C . LEU B 1 135 ? -19.969 -5.078 -2.434 1 90.69 135 LEU B C 1
ATOM 3947 O O . LEU B 1 135 ? -19.234 -4.234 -2.965 1 90.69 135 LEU B O 1
ATOM 3951 N N . ALA B 1 136 ? -21 -5.617 -3.068 1 91.06 136 ALA B N 1
ATOM 3952 C CA . ALA B 1 136 ? -21.328 -5.285 -4.449 1 91.06 136 ALA B CA 1
ATOM 3953 C C . ALA B 1 136 ? -21.766 -3.828 -4.578 1 91.06 136 ALA B C 1
ATOM 3955 O O . ALA B 1 136 ? -21.734 -3.26 -5.672 1 91.06 136 ALA B O 1
ATOM 3956 N N . ARG B 1 137 ? -22.094 -3.16 -3.469 1 89.31 137 ARG B N 1
ATOM 3957 C CA . ARG B 1 137 ? -22.531 -1.769 -3.455 1 89.31 137 ARG B CA 1
ATOM 3958 C C . ARG B 1 137 ? -21.375 -0.838 -3.074 1 89.31 137 ARG B C 1
ATOM 3960 O O . ARG B 1 137 ? -21.562 0.374 -2.955 1 89.31 137 ARG B O 1
ATOM 3967 N N . GLY B 1 138 ? -20.219 -1.396 -2.928 1 88.56 138 GLY B N 1
ATOM 3968 C CA . GLY B 1 138 ? -19.094 -0.611 -2.475 1 88.56 138 GLY B CA 1
ATOM 3969 C C . GLY B 1 138 ? -18.219 -0.106 -3.611 1 88.56 138 GLY B C 1
ATOM 3970 O O . GLY B 1 138 ? -18.719 0.177 -4.703 1 88.56 138 GLY B O 1
ATOM 3971 N N . SER B 1 139 ? -16.984 0.163 -3.385 1 86.94 139 SER B N 1
ATOM 3972 C CA . SER B 1 139 ? -16.016 0.661 -4.355 1 86.94 139 SER B CA 1
ATOM 3973 C C . SER B 1 139 ? -15.758 -0.364 -5.453 1 86.94 139 SER B C 1
ATOM 3975 O O . SER B 1 139 ? -16.25 -1.492 -5.387 1 86.94 139 SER B O 1
ATOM 3977 N N . TRP B 1 140 ? -15.094 0.035 -6.43 1 86.06 140 TRP B N 1
ATOM 3978 C CA . TRP B 1 140 ? -14.797 -0.865 -7.539 1 86.06 140 TRP B CA 1
ATOM 3979 C C . TRP B 1 140 ? -13.969 -2.059 -7.07 1 86.06 140 TRP B C 1
ATOM 3981 O O . TRP B 1 140 ? -14.125 -3.168 -7.586 1 86.06 140 TRP B O 1
ATOM 3991 N N . ILE B 1 141 ? -13.086 -1.898 -6.121 1 85.88 141 ILE B N 1
ATOM 3992 C CA . ILE B 1 141 ? -12.266 -2.979 -5.582 1 85.88 141 ILE B CA 1
ATOM 3993 C C . ILE B 1 141 ? -13.156 -4.008 -4.887 1 85.88 141 ILE B C 1
ATOM 3995 O O . ILE B 1 141 ? -12.914 -5.211 -4.98 1 85.88 141 ILE B O 1
ATOM 3999 N N . GLU B 1 142 ? -14.18 -3.514 -4.172 1 90.5 142 GLU B N 1
ATOM 4000 C CA . GLU B 1 142 ? -15.133 -4.406 -3.516 1 90.5 142 GLU B CA 1
ATOM 4001 C C . GLU B 1 142 ? -15.938 -5.199 -4.539 1 90.5 142 GLU B C 1
ATOM 4003 O O . GLU B 1 142 ? -16.188 -6.395 -4.355 1 90.5 142 GLU B O 1
ATOM 4008 N N . ARG B 1 143 ? -16.266 -4.574 -5.602 1 92.12 143 ARG B N 1
ATOM 4009 C CA . ARG B 1 143 ? -17 -5.238 -6.68 1 92.12 143 ARG B CA 1
ATOM 4010 C C . ARG B 1 143 ? -16.125 -6.297 -7.352 1 92.12 143 ARG B C 1
ATOM 4012 O O . ARG B 1 143 ? -16.609 -7.371 -7.707 1 92.12 143 ARG B O 1
ATOM 4019 N N . LEU B 1 144 ? -14.898 -5.969 -7.547 1 89.19 144 LEU B N 1
ATOM 4020 C CA . LEU B 1 144 ? -13.953 -6.934 -8.094 1 89.19 144 LEU B CA 1
ATOM 4021 C C . LEU B 1 144 ? -13.836 -8.156 -7.188 1 89.19 144 LEU B C 1
ATOM 4023 O O . LEU B 1 144 ? -13.75 -9.289 -7.672 1 89.19 144 LEU B O 1
ATOM 4027 N N . LEU B 1 145 ? -13.805 -7.934 -5.879 1 91.19 145 LEU B N 1
ATOM 4028 C CA . LEU B 1 145 ? -13.703 -9.023 -4.918 1 91.19 145 LEU B CA 1
ATOM 4029 C C . LEU B 1 145 ? -14.93 -9.93 -4.996 1 91.19 145 LEU B C 1
ATOM 4031 O O . LEU B 1 145 ? -14.805 -11.156 -5.027 1 91.19 145 LEU B O 1
ATOM 4035 N N . VAL B 1 146 ? -16.078 -9.359 -5.07 1 92.69 146 VAL B N 1
ATOM 4036 C CA . VAL B 1 146 ? -17.312 -10.133 -5.176 1 92.69 146 VAL B CA 1
ATOM 4037 C C . VAL B 1 146 ? -17.297 -10.953 -6.465 1 92.69 146 VAL B C 1
ATOM 4039 O O . VAL B 1 146 ? -17.672 -12.133 -6.465 1 92.69 146 VAL B O 1
ATOM 4042 N N . GLY B 1 147 ? -16.906 -10.328 -7.555 1 92.5 147 GLY B N 1
ATOM 4043 C CA . GLY B 1 147 ? -16.766 -11.047 -8.812 1 92.5 147 GLY B CA 1
ATOM 4044 C C . GLY B 1 147 ? -15.812 -12.219 -8.719 1 92.5 147 GLY B C 1
ATOM 4045 O O . GLY B 1 147 ? -16.109 -13.305 -9.219 1 92.5 147 GLY B O 1
ATOM 4046 N N . ALA B 1 148 ? -14.75 -12.031 -8.109 1 92.12 148 ALA B N 1
ATOM 4047 C CA . ALA B 1 148 ? -13.758 -13.086 -7.941 1 92.12 148 ALA B CA 1
ATOM 4048 C C . ALA B 1 148 ? -14.305 -14.219 -7.082 1 92.12 148 ALA B C 1
ATOM 4050 O O . ALA B 1 148 ? -14.031 -15.398 -7.344 1 92.12 148 ALA B O 1
ATOM 4051 N N . LEU B 1 149 ? -15.055 -13.883 -6.016 1 94.69 149 LEU B N 1
ATOM 4052 C CA . LEU B 1 149 ? -15.672 -14.891 -5.172 1 94.69 149 LEU B CA 1
ATOM 4053 C C . LEU B 1 149 ? -16.672 -15.734 -5.965 1 94.69 149 LEU B C 1
ATOM 4055 O O . LEU B 1 149 ? -16.734 -16.953 -5.797 1 94.69 149 LEU B O 1
ATOM 4059 N N . ALA B 1 150 ? -17.391 -15.062 -6.832 1 95.25 150 ALA B N 1
ATOM 4060 C CA . ALA B 1 150 ? -18.328 -15.766 -7.695 1 95.25 150 ALA B CA 1
ATOM 4061 C C . ALA B 1 150 ? -17.609 -16.719 -8.641 1 95.25 150 ALA B C 1
ATOM 4063 O O . ALA B 1 150 ? -18.047 -17.859 -8.836 1 95.25 150 ALA B O 1
ATOM 4064 N N . VAL B 1 151 ? -16.547 -16.25 -9.172 1 93.81 151 VAL B N 1
ATOM 4065 C CA . VAL B 1 151 ? -15.734 -17.078 -10.055 1 93.81 151 VAL B CA 1
ATOM 4066 C C . VAL B 1 151 ? -15.172 -18.266 -9.273 1 93.81 151 VAL B C 1
ATOM 4068 O O . VAL B 1 151 ? -15.141 -19.391 -9.781 1 93.81 151 VAL B O 1
ATOM 4071 N N . PHE B 1 152 ? -14.758 -17.984 -8.07 1 95.31 152 PHE B N 1
ATOM 4072 C CA . PHE B 1 152 ? -14.227 -19.031 -7.195 1 95.31 152 PHE B CA 1
ATOM 4073 C C . PHE B 1 152 ? -15.281 -20.078 -6.906 1 95.31 152 PHE B C 1
ATOM 4075 O O . PHE B 1 152 ? -15 -21.281 -6.973 1 95.31 152 PHE B O 1
ATOM 4082 N N . SER B 1 153 ? -16.469 -19.672 -6.633 1 96.56 153 SER B N 1
ATOM 4083 C CA . SER B 1 153 ? -17.578 -20.578 -6.406 1 96.56 153 SER B CA 1
ATOM 4084 C C . SER B 1 153 ? -17.906 -21.375 -7.66 1 96.56 153 SER B C 1
ATOM 4086 O O . SER B 1 153 ? -18.016 -22.609 -7.609 1 96.56 153 SER B O 1
ATOM 4088 N N . ALA B 1 154 ? -18.016 -20.719 -8.766 1 96.56 154 ALA B N 1
ATOM 4089 C CA . ALA B 1 154 ? -18.312 -21.359 -10.039 1 96.56 154 ALA B CA 1
ATOM 4090 C C . ALA B 1 154 ? -17.25 -22.391 -10.391 1 96.56 154 ALA B C 1
ATOM 4092 O O . ALA B 1 154 ? -17.562 -23.469 -10.914 1 96.56 154 ALA B O 1
ATOM 4093 N N . HIS B 1 155 ? -16.047 -22.016 -10.109 1 95.88 155 HIS B N 1
ATOM 4094 C CA . HIS B 1 155 ? -14.93 -22.922 -10.352 1 95.88 155 HIS B CA 1
ATOM 4095 C C . HIS B 1 155 ? -15.133 -24.25 -9.633 1 95.88 155 HIS B C 1
ATOM 4097 O O . HIS B 1 155 ? -14.984 -25.312 -10.234 1 95.88 155 HIS B O 1
ATOM 4103 N N . PHE B 1 156 ? -15.516 -24.234 -8.414 1 97.12 156 PHE B N 1
ATOM 4104 C CA . PHE B 1 156 ? -15.711 -25.469 -7.645 1 97.12 156 PHE B CA 1
ATOM 4105 C C . PHE B 1 156 ? -16.906 -26.25 -8.164 1 97.12 156 PHE B C 1
ATOM 4107 O O . PHE B 1 156 ? -16.859 -27.469 -8.273 1 97.12 156 PHE B O 1
ATOM 4114 N N . ILE B 1 157 ? -17.953 -25.578 -8.539 1 96.88 157 ILE B N 1
ATOM 4115 C CA . ILE B 1 157 ? -19.172 -26.234 -9.031 1 96.88 157 ILE B CA 1
ATOM 4116 C C . ILE B 1 157 ? -18.875 -26.906 -10.375 1 96.88 157 ILE B C 1
ATOM 4118 O O . ILE B 1 157 ? -19.266 -28.062 -10.602 1 96.88 157 ILE B O 1
ATOM 4122 N N . VAL B 1 158 ? -18.234 -26.172 -11.195 1 96.56 158 VAL B N 1
ATOM 4123 C CA . VAL B 1 158 ? -17.859 -26.734 -12.484 1 96.56 158 VAL B CA 1
ATOM 4124 C C . VAL B 1 158 ? -16.953 -27.953 -12.281 1 96.56 158 VAL B C 1
ATOM 4126 O O . VAL B 1 158 ? -17.125 -28.969 -12.945 1 96.56 158 VAL B O 1
ATOM 4129 N N . GLN B 1 159 ? -16.031 -27.891 -11.375 1 95.31 159 GLN B N 1
ATOM 4130 C CA . GLN B 1 159 ? -15.133 -29.016 -11.086 1 95.31 159 GLN B CA 1
ATOM 4131 C C . GLN B 1 159 ? -15.906 -30.203 -10.547 1 95.31 159 GLN B C 1
ATOM 4133 O O . GLN B 1 159 ? -15.555 -31.359 -10.82 1 95.31 159 GLN B O 1
ATOM 4138 N N . ALA B 1 160 ? -16.922 -29.938 -9.781 1 95.69 160 ALA B N 1
ATOM 4139 C CA . ALA B 1 160 ? -17.766 -31.016 -9.273 1 95.69 160 ALA B CA 1
ATOM 4140 C C . ALA B 1 160 ? -18.453 -31.766 -10.414 1 95.69 160 ALA B C 1
ATOM 4142 O O . ALA B 1 160 ? -18.453 -33 -10.438 1 95.69 160 ALA B O 1
ATOM 4143 N N . VAL B 1 161 ? -18.969 -31.062 -11.336 1 94.75 161 VAL B N 1
ATOM 4144 C CA . VAL B 1 161 ? -19.656 -31.656 -12.484 1 94.75 161 VAL B CA 1
ATOM 4145 C C . VAL B 1 161 ? -18.656 -32.438 -13.336 1 94.75 161 VAL B C 1
ATOM 4147 O O . VAL B 1 161 ? -18.922 -33.562 -13.719 1 94.75 161 VAL B O 1
ATOM 4150 N N . LEU B 1 162 ? -17.484 -31.859 -13.539 1 93.31 162 LEU B N 1
ATOM 4151 C CA . LEU B 1 162 ? -16.469 -32.531 -14.344 1 93.31 162 LEU B CA 1
ATOM 4152 C C . LEU B 1 162 ? -15.969 -33.781 -13.648 1 93.31 162 LEU B C 1
ATOM 4154 O O . LEU B 1 162 ? -15.703 -34.781 -14.305 1 93.31 162 LEU B O 1
ATOM 4158 N N . ALA B 1 163 ? -15.797 -33.688 -12.375 1 92.25 163 ALA B N 1
ATOM 4159 C CA . ALA B 1 163 ? -15.359 -34.875 -11.617 1 92.25 163 ALA B CA 1
ATOM 4160 C C . ALA B 1 163 ? -16.359 -36 -11.742 1 92.25 163 ALA B C 1
ATOM 4162 O O . ALA B 1 163 ? -15.977 -37.188 -11.875 1 92.25 163 ALA B O 1
ATOM 4163 N N . PHE B 1 164 ? -17.609 -35.719 -11.727 1 89.12 164 PHE B N 1
ATOM 4164 C CA . PHE B 1 164 ? -18.656 -36.719 -11.812 1 89.12 164 PHE B CA 1
ATOM 4165 C C . PHE B 1 164 ? -18.562 -37.5 -13.117 1 89.12 164 PHE B C 1
ATOM 4167 O O . PHE B 1 164 ? -18.781 -38.719 -13.141 1 89.12 164 PHE B O 1
ATOM 4174 N N . PHE B 1 165 ? -18.094 -36.906 -14.133 1 88.19 165 PHE B N 1
ATOM 4175 C CA . PHE B 1 165 ? -18.125 -37.531 -15.453 1 88.19 165 PHE B CA 1
ATOM 4176 C C . PHE B 1 165 ? -16.75 -38.094 -15.805 1 88.19 165 PHE B C 1
ATOM 4178 O O . PHE B 1 165 ? -16.656 -39.062 -16.578 1 88.19 165 PHE B O 1
ATOM 4185 N N . PHE B 1 166 ? -15.68 -37.562 -15.164 1 85.38 166 PHE B N 1
ATOM 4186 C CA . PHE B 1 166 ? -14.383 -37.875 -15.75 1 85.38 166 PHE B CA 1
ATOM 4187 C C . PHE B 1 166 ? -13.484 -38.562 -14.734 1 85.38 166 PHE B C 1
ATOM 4189 O O . PHE B 1 166 ? -12.391 -39.031 -15.086 1 85.38 166 PHE B O 1
ATOM 4196 N N . VAL B 1 167 ? -13.703 -38.625 -13.438 1 80.38 167 VAL B N 1
ATOM 4197 C CA . VAL B 1 167 ? -12.836 -39.281 -12.461 1 80.38 167 VAL B CA 1
ATOM 4198 C C . VAL B 1 167 ? -12.891 -40.781 -12.656 1 80.38 167 VAL B C 1
ATOM 4200 O O . VAL B 1 167 ? -11.867 -41.469 -12.555 1 80.38 167 VAL B O 1
ATOM 4203 N N . GLY B 1 168 ? -13.977 -41.312 -13.125 1 75.31 168 GLY B N 1
ATOM 4204 C CA . GLY B 1 168 ? -14.117 -42.719 -13.383 1 75.31 168 GLY B CA 1
ATOM 4205 C C . GLY B 1 168 ? -13.828 -43.594 -12.172 1 75.31 168 GLY B C 1
ATOM 4206 O O . GLY B 1 168 ? -14.109 -43.188 -11.039 1 75.31 168 GLY B O 1
ATOM 4207 N N . ASP B 1 169 ? -13.258 -44.844 -12.383 1 74.81 169 ASP B N 1
ATOM 4208 C CA . ASP B 1 169 ? -13.141 -45.875 -11.344 1 74.81 169 ASP B CA 1
ATOM 4209 C C . ASP B 1 169 ? -11.727 -45.906 -10.766 1 74.81 169 ASP B C 1
ATOM 4211 O O . ASP B 1 169 ? -11.164 -46.969 -10.539 1 74.81 169 ASP B O 1
ATOM 4215 N N . ALA B 1 170 ? -11.219 -44.719 -10.578 1 76.25 170 ALA B N 1
ATOM 4216 C CA . ALA B 1 170 ? -9.898 -44.688 -9.961 1 76.25 170 ALA B CA 1
ATOM 4217 C C . ALA B 1 170 ? -9.914 -45.375 -8.602 1 76.25 170 ALA B C 1
ATOM 4219 O O . ALA B 1 170 ? -10.766 -45.094 -7.758 1 76.25 170 ALA B O 1
ATOM 4220 N N . ALA B 1 171 ? -9.062 -46.344 -8.469 1 76.25 171 ALA B N 1
ATOM 4221 C CA . ALA B 1 171 ? -9.055 -47.156 -7.258 1 76.25 171 ALA B CA 1
ATOM 4222 C C . ALA B 1 171 ? -7.879 -46.812 -6.359 1 76.25 171 ALA B C 1
ATOM 4224 O O . ALA B 1 171 ? -7.82 -47.219 -5.203 1 76.25 171 ALA B O 1
ATOM 4225 N N . ALA B 1 172 ? -6.934 -46.062 -6.824 1 80.38 172 ALA B N 1
ATOM 4226 C CA . ALA B 1 172 ? -5.75 -45.656 -6.07 1 80.38 172 ALA B CA 1
ATOM 4227 C C . ALA B 1 172 ? -5.383 -44.188 -6.355 1 80.38 172 ALA B C 1
ATOM 4229 O O . ALA B 1 172 ? -5.703 -43.656 -7.422 1 80.38 172 ALA B O 1
ATOM 4230 N N . PRO B 1 173 ? -4.746 -43.562 -5.297 1 79 173 PRO B N 1
ATOM 4231 C CA . PRO B 1 173 ? -4.301 -42.188 -5.504 1 79 173 PRO B CA 1
ATOM 4232 C C . PRO B 1 173 ? -3.424 -42.031 -6.742 1 79 173 PRO B C 1
ATOM 4234 O O . PRO B 1 173 ? -3.516 -41 -7.445 1 79 173 PRO B O 1
ATOM 4237 N N . SER B 1 174 ? -2.643 -43 -6.984 1 79.12 174 SER B N 1
ATOM 4238 C CA . SER B 1 174 ? -1.743 -42.938 -8.133 1 79.12 174 SER B CA 1
ATOM 4239 C C . SER B 1 174 ? -2.523 -42.906 -9.445 1 79.12 174 SER B C 1
ATOM 4241 O O . SER B 1 174 ? -2.107 -42.25 -10.398 1 79.12 174 SER B O 1
ATOM 4243 N N . GLU B 1 175 ? -3.652 -43.562 -9.492 1 82.06 175 GLU B N 1
ATOM 4244 C CA . GLU B 1 175 ? -4.5 -43.531 -10.68 1 82.06 175 GLU B CA 1
ATOM 4245 C C . GLU B 1 175 ? -5.207 -42.188 -10.82 1 82.06 175 GLU B C 1
ATOM 4247 O O . GLU B 1 175 ? -5.352 -41.656 -11.93 1 82.06 175 GLU B O 1
ATOM 4252 N N . LEU B 1 176 ? -5.559 -41.719 -9.75 1 81.88 176 LEU B N 1
ATOM 4253 C CA . LEU B 1 176 ? -6.27 -40.438 -9.734 1 81.88 176 LEU B CA 1
ATOM 4254 C C . LEU B 1 176 ? -5.367 -39.312 -10.203 1 81.88 176 LEU B C 1
ATOM 4256 O O . LEU B 1 176 ? -5.754 -38.531 -11.062 1 81.88 176 LEU B O 1
ATOM 4260 N N . VAL B 1 177 ? -4.137 -39.312 -9.711 1 81.19 177 VAL B N 1
ATOM 4261 C CA . VAL B 1 177 ? -3.248 -38.188 -9.953 1 81.19 177 VAL B CA 1
ATOM 4262 C C . VAL B 1 177 ? -2.785 -38.188 -11.406 1 81.19 177 VAL B C 1
ATOM 4264 O O . VAL B 1 177 ? -2.318 -37.156 -11.922 1 81.19 177 VAL B O 1
ATOM 4267 N N . HIS B 1 178 ? -2.967 -39.312 -12.039 1 81.44 178 HIS B N 1
ATOM 4268 C CA . HIS B 1 178 ? -2.557 -39.406 -13.438 1 81.44 178 HIS B CA 1
ATOM 4269 C C . HIS B 1 178 ? -3.76 -39.312 -14.375 1 81.44 178 HIS B C 1
ATOM 4271 O O . HIS B 1 178 ? -3.604 -39.344 -15.594 1 81.44 178 HIS B O 1
ATOM 4277 N N . SER B 1 179 ? -4.926 -39.125 -13.75 1 83.5 179 SER B N 1
ATOM 4278 C CA . SER B 1 179 ? -6.137 -39.031 -14.562 1 83.5 179 SER B CA 1
ATOM 4279 C C . SER B 1 179 ? -6.223 -37.656 -15.258 1 83.5 179 SER B C 1
ATOM 4281 O O . SER B 1 179 ? -5.617 -36.688 -14.805 1 83.5 179 SER B O 1
ATOM 4283 N N . ARG B 1 180 ? -6.914 -37.656 -16.391 1 83.94 180 ARG B N 1
ATOM 4284 C CA . ARG B 1 180 ? -7.129 -36.406 -17.141 1 83.94 180 ARG B CA 1
ATOM 4285 C C . ARG B 1 180 ? -7.875 -35.406 -16.281 1 83.94 180 ARG B C 1
ATOM 4287 O O . ARG B 1 180 ? -7.613 -34.188 -16.375 1 83.94 180 ARG B O 1
ATOM 4294 N N . TYR B 1 181 ? -8.719 -35.812 -15.492 1 87.06 181 TYR B N 1
ATOM 4295 C CA . TYR B 1 181 ? -9.469 -34.938 -14.625 1 87.06 181 TYR B CA 1
ATOM 4296 C C . TYR B 1 181 ? -8.531 -34.188 -13.664 1 87.06 181 TYR B C 1
ATOM 4298 O O . TYR B 1 181 ? -8.617 -32.969 -13.508 1 87.06 181 TYR B O 1
ATOM 4306 N N . TRP B 1 182 ? -7.727 -34.969 -13.055 1 86.62 182 TRP B N 1
ATOM 4307 C CA . TRP B 1 182 ? -6.828 -34.406 -12.055 1 86.62 182 TRP B CA 1
ATOM 4308 C C . TRP B 1 182 ? -5.898 -33.375 -12.695 1 86.62 182 TRP B C 1
ATOM 4310 O O . TRP B 1 182 ? -5.629 -32.312 -12.117 1 86.62 182 TRP B O 1
ATOM 4320 N N . LEU B 1 183 ? -5.438 -33.719 -13.852 1 84.75 183 LEU B N 1
ATOM 4321 C CA . LEU B 1 183 ? -4.562 -32.781 -14.555 1 84.75 183 LEU B CA 1
ATOM 4322 C C . LEU B 1 183 ? -5.293 -31.484 -14.852 1 84.75 183 LEU B C 1
ATOM 4324 O O . LEU B 1 183 ? -4.746 -30.391 -14.648 1 84.75 183 LEU B O 1
ATOM 4328 N N . GLY B 1 184 ? -6.523 -31.562 -15.336 1 88.06 184 GLY B N 1
ATOM 4329 C CA . GLY B 1 184 ? -7.332 -30.375 -15.57 1 88.06 184 GLY B CA 1
ATOM 4330 C C . GLY B 1 184 ? -7.613 -29.594 -14.305 1 88.06 184 GLY B C 1
ATOM 4331 O O . GLY B 1 184 ? -7.586 -28.359 -14.312 1 88.06 184 GLY B O 1
ATOM 4332 N N . LEU B 1 185 ? -7.848 -30.25 -13.273 1 89.88 185 LEU B N 1
ATOM 4333 C CA . LEU B 1 185 ? -8.102 -29.625 -11.984 1 89.88 185 LEU B CA 1
ATOM 4334 C C . LEU B 1 185 ? -6.887 -28.828 -11.516 1 89.88 185 LEU B C 1
ATOM 4336 O O . LEU B 1 185 ? -7.02 -27.703 -11.023 1 89.88 185 LEU B O 1
ATOM 4340 N N . MET B 1 186 ? -5.746 -29.422 -11.672 1 87.94 186 MET B N 1
ATOM 4341 C CA . MET B 1 186 ? -4.516 -28.781 -11.219 1 87.94 186 MET B CA 1
ATOM 4342 C C . MET B 1 186 ? -4.25 -27.5 -12 1 87.94 186 MET B C 1
ATOM 4344 O O . MET B 1 186 ? -3.795 -26.5 -11.43 1 87.94 186 MET B O 1
ATOM 4348 N N . VAL B 1 187 ? -4.551 -27.547 -13.242 1 88.69 187 VAL B N 1
ATOM 4349 C CA . VAL B 1 187 ? -4.418 -26.359 -14.062 1 88.69 187 VAL B CA 1
ATOM 4350 C C . VAL B 1 187 ? -5.383 -25.281 -13.562 1 88.69 187 VAL B C 1
ATOM 4352 O O . VAL B 1 187 ? -4.98 -24.141 -13.328 1 88.69 187 VAL B O 1
ATOM 4355 N N . ALA B 1 188 ? -6.566 -25.641 -13.398 1 91.81 188 ALA B N 1
ATOM 4356 C CA . ALA B 1 188 ? -7.609 -24.703 -13 1 91.81 188 ALA B CA 1
ATOM 4357 C C . ALA B 1 188 ? -7.312 -24.109 -11.625 1 91.81 188 ALA B C 1
ATOM 4359 O O . ALA B 1 188 ? -7.445 -22.906 -11.422 1 91.81 188 ALA B O 1
ATOM 4360 N N . VAL B 1 189 ? -6.922 -24.922 -10.719 1 89.94 189 VAL B N 1
ATOM 4361 C CA . VAL B 1 189 ? -6.672 -24.484 -9.352 1 89.94 189 VAL B CA 1
ATOM 4362 C C . VAL B 1 189 ? -5.473 -23.547 -9.328 1 89.94 189 VAL B C 1
ATOM 4364 O O . VAL B 1 189 ? -5.445 -22.578 -8.562 1 89.94 189 VAL B O 1
ATOM 4367 N N . SER B 1 190 ? -4.477 -23.859 -10.125 1 90.19 190 SER B N 1
ATOM 4368 C CA . SER B 1 190 ? -3.316 -22.969 -10.203 1 90.19 190 SER B CA 1
ATOM 4369 C C . SER B 1 190 ? -3.711 -21.578 -10.672 1 90.19 190 SER B C 1
ATOM 4371 O O . SER B 1 190 ? -3.338 -20.578 -10.055 1 90.19 190 SER B O 1
ATOM 4373 N N . LEU B 1 191 ? -4.469 -21.531 -11.695 1 91.75 191 LEU B N 1
ATOM 4374 C CA . LEU B 1 191 ? -4.84 -20.266 -12.289 1 91.75 191 LEU B CA 1
ATOM 4375 C C . LEU B 1 191 ? -5.801 -19.5 -11.375 1 91.75 191 LEU B C 1
ATOM 4377 O O . LEU B 1 191 ? -5.582 -18.312 -11.086 1 91.75 191 LEU B O 1
ATOM 4381 N N . VAL B 1 192 ? -6.785 -20.141 -10.93 1 92.75 192 VAL B N 1
ATOM 4382 C CA . VAL B 1 192 ? -7.785 -19.5 -10.078 1 92.75 192 VAL B CA 1
ATOM 4383 C C . VAL B 1 192 ? -7.168 -19.156 -8.727 1 92.75 192 VAL B C 1
ATOM 4385 O O . VAL B 1 192 ? -7.438 -18.094 -8.164 1 92.75 192 VAL B O 1
ATOM 4388 N N . GLY B 1 193 ? -6.34 -20.109 -8.203 1 91.94 193 GLY B N 1
ATOM 4389 C CA . GLY B 1 193 ? -5.656 -19.859 -6.949 1 91.94 193 GLY B CA 1
ATOM 4390 C C . GLY B 1 193 ? -4.773 -18.625 -6.984 1 91.94 193 GLY B C 1
ATOM 4391 O O . GLY B 1 193 ? -4.812 -17.797 -6.07 1 91.94 193 GLY B O 1
ATOM 4392 N N . VAL B 1 194 ? -4.035 -18.469 -8.031 1 93.19 194 VAL B N 1
ATOM 4393 C CA . VAL B 1 194 ? -3.152 -17.312 -8.188 1 93.19 194 VAL B CA 1
ATOM 4394 C C . VAL B 1 194 ? -3.982 -16.047 -8.359 1 93.19 194 VAL B C 1
ATOM 4396 O O . VAL B 1 194 ? -3.688 -15.008 -7.754 1 93.19 194 VAL B O 1
ATOM 4399 N N . LEU B 1 195 ? -5.008 -16.156 -9.172 1 92.62 195 LEU B N 1
ATOM 4400 C CA . LEU B 1 195 ? -5.875 -15.016 -9.406 1 92.62 195 LEU B CA 1
ATOM 4401 C C . LEU B 1 195 ? -6.48 -14.516 -8.094 1 92.62 195 LEU B C 1
ATOM 4403 O O . LEU B 1 195 ? -6.426 -13.328 -7.793 1 92.62 195 LEU B O 1
ATOM 4407 N N . VAL B 1 196 ? -7 -15.375 -7.332 1 92.88 196 VAL B N 1
ATOM 4408 C CA . VAL B 1 196 ? -7.629 -15.023 -6.062 1 92.88 196 VAL B CA 1
ATOM 4409 C C . VAL B 1 196 ? -6.574 -14.5 -5.09 1 92.88 196 VAL B C 1
ATOM 4411 O O . VAL B 1 196 ? -6.801 -13.5 -4.402 1 92.88 196 VAL B O 1
ATOM 4414 N N . GLY B 1 197 ? -5.441 -15.203 -5.062 1 93.88 197 GLY B N 1
ATOM 4415 C CA . GLY B 1 197 ? -4.355 -14.742 -4.207 1 93.88 197 GLY B CA 1
ATOM 4416 C C . GLY B 1 197 ? -3.896 -13.336 -4.527 1 93.88 197 GLY B C 1
ATOM 4417 O O . GLY B 1 197 ? -3.732 -12.508 -3.627 1 93.88 197 GLY B O 1
ATOM 4418 N N . LEU B 1 198 ? -3.75 -13.016 -5.77 1 93.94 198 LEU B N 1
ATOM 4419 C CA . LEU B 1 198 ? -3.33 -11.688 -6.207 1 93.94 198 LEU B CA 1
ATOM 4420 C C . LEU B 1 198 ? -4.398 -10.648 -5.887 1 93.94 198 LEU B C 1
ATOM 4422 O O . LEU B 1 198 ? -4.078 -9.547 -5.434 1 93.94 198 LEU B O 1
ATOM 4426 N N . LEU B 1 199 ? -5.594 -11.008 -6.082 1 92.62 199 LEU B N 1
ATOM 4427 C CA . LEU B 1 199 ? -6.684 -10.078 -5.809 1 92.62 199 LEU B CA 1
ATOM 4428 C C . LEU B 1 199 ? -6.746 -9.742 -4.32 1 92.62 199 LEU B C 1
ATOM 4430 O O . LEU B 1 199 ? -6.957 -8.586 -3.951 1 92.62 199 LEU B O 1
ATOM 4434 N N . ILE B 1 200 ? -6.57 -10.711 -3.504 1 92.81 200 ILE B N 1
ATOM 4435 C CA . ILE B 1 200 ? -6.582 -10.484 -2.062 1 92.81 200 ILE B CA 1
ATOM 4436 C C . ILE B 1 200 ? -5.441 -9.547 -1.679 1 92.81 200 ILE B C 1
ATOM 4438 O O . ILE B 1 200 ? -5.621 -8.641 -0.861 1 92.81 200 ILE B O 1
ATOM 4442 N N . LEU B 1 201 ? -4.328 -9.727 -2.275 1 90.81 201 LEU B N 1
ATOM 4443 C CA . LEU B 1 201 ? -3.186 -8.867 -1.978 1 90.81 201 LEU B CA 1
ATOM 4444 C C . LEU B 1 201 ? -3.447 -7.438 -2.436 1 90.81 201 LEU B C 1
ATOM 4446 O O . LEU B 1 201 ? -3.09 -6.484 -1.739 1 90.81 201 LEU B O 1
ATOM 4450 N N . VAL B 1 202 ? -4.102 -7.312 -3.566 1 88.88 202 VAL B N 1
ATOM 4451 C CA . VAL B 1 202 ? -4.453 -5.992 -4.078 1 88.88 202 VAL B CA 1
ATOM 4452 C C . VAL B 1 202 ? -5.43 -5.312 -3.123 1 88.88 202 VAL B C 1
ATOM 4454 O O . VAL B 1 202 ? -5.266 -4.137 -2.791 1 88.88 202 VAL B O 1
ATOM 4457 N N . VAL B 1 203 ? -6.355 -5.996 -2.676 1 89.12 203 VAL B N 1
ATOM 4458 C CA . VAL B 1 203 ? -7.355 -5.465 -1.757 1 89.12 203 VAL B CA 1
ATOM 4459 C C . VAL B 1 203 ? -6.695 -5.082 -0.435 1 89.12 203 VAL B C 1
ATOM 4461 O O . VAL B 1 203 ? -6.984 -4.027 0.129 1 89.12 203 VAL B O 1
ATOM 4464 N N . ALA B 1 204 ? -5.828 -5.922 0.051 1 87.81 204 ALA B N 1
ATOM 4465 C CA . ALA B 1 204 ? -5.109 -5.645 1.291 1 87.81 204 ALA B CA 1
ATOM 4466 C C . ALA B 1 204 ? -4.266 -4.379 1.167 1 87.81 204 ALA B C 1
ATOM 4468 O O . ALA B 1 204 ? -4.211 -3.57 2.096 1 87.81 204 ALA B O 1
ATOM 4469 N N . THR B 1 205 ? -3.619 -4.23 0.076 1 86.38 205 THR B N 1
ATOM 4470 C CA . THR B 1 205 ? -2.834 -3.027 -0.181 1 86.38 205 THR B CA 1
ATOM 4471 C C . THR B 1 205 ? -3.73 -1.794 -0.222 1 86.38 205 THR B C 1
ATOM 4473 O O . THR B 1 205 ? -3.396 -0.758 0.357 1 86.38 205 THR B O 1
ATOM 4476 N N . ALA B 1 206 ? -4.816 -1.934 -0.895 1 87.12 206 ALA B N 1
ATOM 4477 C CA . ALA B 1 206 ? -5.77 -0.829 -0.983 1 87.12 206 ALA B CA 1
ATOM 4478 C C . ALA B 1 206 ? -6.254 -0.412 0.402 1 87.12 206 ALA B C 1
ATOM 4480 O O . ALA B 1 206 ? -6.422 0.779 0.676 1 87.12 206 ALA B O 1
ATOM 4481 N N . ASP B 1 207 ? -6.453 -1.374 1.224 1 87.25 207 ASP B N 1
ATOM 4482 C CA . ASP B 1 207 ? -6.887 -1.093 2.59 1 87.25 207 ASP B CA 1
ATOM 4483 C C . ASP B 1 207 ? -5.84 -0.267 3.338 1 87.25 207 ASP B C 1
ATOM 4485 O O . ASP B 1 207 ? -6.184 0.698 4.023 1 87.25 207 ASP B O 1
ATOM 4489 N N . VAL B 1 208 ? -4.641 -0.629 3.24 1 83.94 208 VAL B N 1
ATOM 4490 C CA . VAL B 1 208 ? -3.545 0.066 3.906 1 83.94 208 VAL B CA 1
ATOM 4491 C C . VAL B 1 208 ? -3.416 1.482 3.35 1 83.94 208 VAL B C 1
ATOM 4493 O O . VAL B 1 208 ? -3.279 2.443 4.109 1 83.94 208 VAL B O 1
ATOM 4496 N N . VAL B 1 209 ? -3.465 1.604 2.08 1 83.56 209 VAL B N 1
ATOM 4497 C CA . VAL B 1 209 ? -3.342 2.887 1.397 1 83.56 209 VAL B CA 1
ATOM 4498 C C . VAL B 1 209 ? -4.469 3.816 1.838 1 83.56 209 VAL B C 1
ATOM 4500 O O . VAL B 1 209 ? -4.23 4.977 2.182 1 83.56 209 VAL B O 1
ATOM 4503 N N . ASN B 1 210 ? -5.641 3.318 1.868 1 84.5 210 ASN B N 1
ATOM 4504 C CA . ASN B 1 210 ? -6.793 4.109 2.277 1 84.5 210 ASN B CA 1
ATOM 4505 C C . ASN B 1 210 ? -6.676 4.566 3.729 1 84.5 210 ASN B C 1
ATOM 4507 O O . ASN B 1 210 ? -7.023 5.699 4.059 1 84.5 210 ASN B O 1
ATOM 4511 N N . GLU B 1 211 ? -6.23 3.699 4.523 1 84 211 GLU B N 1
ATOM 4512 C CA . GLU B 1 211 ? -6.043 4.027 5.93 1 84 211 GLU B CA 1
ATOM 4513 C C . GLU B 1 211 ? -4.992 5.121 6.105 1 84 211 GLU B C 1
ATOM 4515 O O . GLU B 1 211 ? -5.203 6.074 6.863 1 84 211 GLU B O 1
ATOM 4520 N N . LEU B 1 212 ? -3.928 5.012 5.461 1 82.19 212 LEU B N 1
ATOM 4521 C CA . LEU B 1 212 ? -2.846 5.988 5.555 1 82.19 212 LEU B CA 1
ATOM 4522 C C . LEU B 1 212 ? -3.27 7.328 4.961 1 82.19 212 LEU B C 1
ATOM 4524 O O . LEU B 1 212 ? -2.898 8.383 5.477 1 82.19 212 LEU B O 1
ATOM 4528 N N . GLN B 1 213 ? -4.008 7.254 3.941 1 83.44 213 GLN B N 1
ATOM 4529 C CA . GLN B 1 213 ? -4.531 8.477 3.344 1 83.44 213 GLN B CA 1
ATOM 4530 C C . GLN B 1 213 ? -5.5 9.18 4.289 1 83.44 213 GLN B C 1
ATOM 4532 O O . GLN B 1 213 ? -5.492 10.414 4.395 1 83.44 213 GLN B O 1
ATOM 4537 N N . ARG B 1 214 ? -6.289 8.438 4.965 1 83.38 214 ARG B N 1
ATOM 4538 C CA . ARG B 1 214 ? -7.195 9.008 5.957 1 83.38 214 ARG B CA 1
ATOM 4539 C C . ARG B 1 214 ? -6.414 9.664 7.094 1 83.38 214 ARG B C 1
ATOM 4541 O O . ARG B 1 214 ? -6.773 10.75 7.551 1 83.38 214 ARG B O 1
ATOM 4548 N N . GLU B 1 215 ? -5.453 8.984 7.492 1 81.69 215 GLU B N 1
ATOM 4549 C CA . GLU B 1 215 ? -4.621 9.539 8.555 1 81.69 215 GLU B CA 1
ATOM 4550 C C . GLU B 1 215 ? -3.891 10.797 8.086 1 81.69 215 GLU B C 1
ATOM 4552 O O . GLU B 1 215 ? -3.711 11.742 8.859 1 81.69 215 GLU B O 1
ATOM 4557 N N . ARG B 1 216 ? -3.523 10.758 6.895 1 79.12 216 ARG B N 1
ATOM 4558 C CA . ARG B 1 216 ? -2.838 11.891 6.285 1 79.12 216 ARG B CA 1
ATOM 4559 C C . ARG B 1 216 ? -3.773 13.086 6.148 1 79.12 216 ARG B C 1
ATOM 4561 O O . ARG B 1 216 ? -3.352 14.234 6.309 1 79.12 216 ARG B O 1
ATOM 4568 N N . ASP B 1 217 ? -5.004 12.766 5.941 1 87.69 217 ASP B N 1
ATOM 4569 C CA . ASP B 1 217 ? -5.949 13.812 5.562 1 87.69 217 ASP B CA 1
ATOM 4570 C C . ASP B 1 217 ? -6.82 14.219 6.746 1 87.69 217 ASP B C 1
ATOM 4572 O O . ASP B 1 217 ? -7.746 15.016 6.598 1 87.69 217 ASP B O 1
ATOM 4576 N N . SER B 1 218 ? -6.547 13.75 7.922 1 88.69 218 SER B N 1
ATOM 4577 C CA . SER B 1 218 ? -7.359 14.078 9.086 1 88.69 218 SER B CA 1
ATOM 4578 C C . SER B 1 218 ? -6.508 14.68 10.203 1 88.69 218 SER B C 1
ATOM 4580 O O . SER B 1 218 ? -5.312 14.391 10.305 1 88.69 218 SER B O 1
ATOM 4582 N N . ASP B 1 219 ? -7.172 15.516 10.961 1 86.19 219 ASP B N 1
ATOM 4583 C CA . ASP B 1 219 ? -6.574 16.047 12.188 1 86.19 219 ASP B CA 1
ATOM 4584 C C . ASP B 1 219 ? -6.621 15.008 13.312 1 86.19 219 ASP B C 1
ATOM 4586 O O . ASP B 1 219 ? -7.695 14.539 13.68 1 86.19 219 ASP B O 1
ATOM 4590 N N . PRO B 1 220 ? -5.473 14.664 13.828 1 80.06 220 PRO B N 1
ATOM 4591 C CA . PRO B 1 220 ? -5.441 13.578 14.805 1 80.06 220 PRO B CA 1
ATOM 4592 C C . PRO B 1 220 ? -6.184 13.922 16.094 1 80.06 220 PRO B C 1
ATOM 4594 O O . PRO B 1 220 ? -6.672 13.023 16.797 1 80.06 220 PRO B O 1
ATOM 4597 N N . LEU B 1 221 ? -6.324 15.156 16.391 1 83.94 221 LEU B N 1
ATOM 4598 C CA . LEU B 1 221 ? -6.938 15.562 17.656 1 83.94 221 LEU B CA 1
ATOM 4599 C C . LEU B 1 221 ? -8.461 15.523 17.547 1 83.94 221 LEU B C 1
ATOM 4601 O O . LEU B 1 221 ? -9.133 14.984 18.438 1 83.94 221 LEU B O 1
ATOM 4605 N N . THR B 1 222 ? -8.977 16.016 16.469 1 93.06 222 THR B N 1
ATOM 4606 C CA . THR B 1 222 ? -10.422 16.219 16.375 1 93.06 222 THR B CA 1
ATOM 4607 C C . THR B 1 222 ? -11.055 15.203 15.438 1 93.06 222 THR B C 1
ATOM 4609 O O . THR B 1 222 ? -12.273 15.016 15.445 1 93.06 222 THR B O 1
ATOM 4612 N N . GLY B 1 223 ? -10.227 14.617 14.609 1 90.62 223 GLY B N 1
ATOM 4613 C CA . GLY B 1 223 ? -10.758 13.688 13.625 1 90.62 223 GLY B CA 1
ATOM 4614 C C . GLY B 1 223 ? -11.289 14.375 12.383 1 90.62 223 GLY B C 1
ATOM 4615 O O . GLY B 1 223 ? -11.594 13.719 11.383 1 90.62 223 GLY B O 1
ATOM 4616 N N . LEU B 1 224 ? -11.406 15.695 12.414 1 94.5 224 LEU B N 1
ATOM 4617 C CA . LEU B 1 224 ? -11.844 16.453 11.25 1 94.5 224 LEU B CA 1
ATOM 4618 C C . LEU B 1 224 ? -10.781 16.438 10.156 1 94.5 224 LEU B C 1
ATOM 4620 O O . LEU B 1 224 ? -9.672 15.945 10.375 1 94.5 224 LEU B O 1
ATOM 4624 N N . LEU B 1 225 ? -11.219 16.891 9 1 93.44 225 LEU B N 1
ATOM 4625 C CA . LEU B 1 225 ? -10.227 17.031 7.941 1 93.44 225 LEU B CA 1
ATOM 4626 C C . LEU B 1 225 ? -9.141 18.031 8.328 1 93.44 225 LEU B C 1
ATOM 4628 O O . LEU B 1 225 ? -9.414 19.016 9.016 1 93.44 225 LEU B O 1
ATOM 4632 N N . ASN B 1 226 ? -7.965 17.703 7.965 1 88.38 226 ASN B N 1
ATOM 4633 C CA . ASN B 1 226 ? -6.914 18.719 8.062 1 88.38 226 ASN B CA 1
ATOM 4634 C C . ASN B 1 226 ? -6.836 19.562 6.793 1 88.38 226 ASN B C 1
ATOM 4636 O O . ASN B 1 226 ? -7.691 19.453 5.914 1 88.38 226 ASN B O 1
ATOM 4640 N N . ARG B 1 227 ? -5.906 20.406 6.758 1 86.06 227 ARG B N 1
ATOM 4641 C CA . ARG B 1 227 ? -5.789 21.359 5.652 1 86.06 227 ARG B CA 1
ATOM 4642 C C . ARG B 1 227 ? -5.742 20.625 4.312 1 86.06 227 ARG B C 1
ATOM 4644 O O . ARG B 1 227 ? -6.473 20.969 3.383 1 86.06 227 ARG B O 1
ATOM 4651 N N . ARG B 1 228 ? -4.938 19.625 4.25 1 83.56 228 ARG B N 1
ATOM 4652 C CA . ARG B 1 228 ? -4.781 18.844 3.023 1 83.56 228 ARG B CA 1
ATOM 4653 C C . ARG B 1 228 ? -6.074 18.125 2.662 1 83.56 228 ARG B C 1
ATOM 4655 O O . ARG B 1 228 ? -6.492 18.125 1.502 1 83.56 228 ARG B O 1
ATOM 4662 N N . GLY B 1 229 ? -6.57 17.453 3.646 1 89.06 229 GLY B N 1
ATOM 4663 C CA . GLY B 1 229 ? -7.82 16.734 3.428 1 89.06 229 GLY B CA 1
ATOM 4664 C C . GLY B 1 229 ? -8.953 17.641 2.988 1 89.06 229 GLY B C 1
ATOM 4665 O O . GLY B 1 229 ? -9.734 17.281 2.104 1 89.06 229 GLY B O 1
ATOM 4666 N N . LEU B 1 230 ? -9.023 18.75 3.6 1 92.94 230 LEU B N 1
ATOM 4667 C CA . LEU B 1 230 ? -10.055 19.719 3.246 1 92.94 230 LEU B CA 1
ATOM 4668 C C . LEU B 1 230 ? -9.875 20.203 1.812 1 92.94 230 LEU B C 1
ATOM 4670 O O . LEU B 1 230 ? -10.852 20.312 1.065 1 92.94 230 LEU B O 1
ATOM 4674 N N . GLU B 1 231 ? -8.719 20.484 1.505 1 90.25 231 GLU B N 1
ATOM 4675 C CA . GLU B 1 231 ? -8.414 20.953 0.154 1 90.25 231 GLU B CA 1
ATOM 4676 C C . GLU B 1 231 ? -8.789 19.891 -0.885 1 90.25 231 GLU B C 1
ATOM 4678 O O . GLU B 1 231 ? -9.406 20.203 -1.9 1 90.25 231 GLU B O 1
ATOM 4683 N N . ARG B 1 232 ? -8.43 18.703 -0.675 1 87.81 232 ARG B N 1
ATOM 4684 C CA . ARG B 1 232 ? -8.719 17.609 -1.603 1 87.81 232 ARG B CA 1
ATOM 4685 C C . ARG B 1 232 ? -10.219 17.438 -1.791 1 87.81 232 ARG B C 1
ATOM 4687 O O . ARG B 1 232 ? -10.703 17.328 -2.922 1 87.81 232 ARG B O 1
ATOM 4694 N N . GLN B 1 233 ? -10.938 17.375 -0.732 1 91.06 233 GLN B N 1
ATOM 4695 C CA . GLN B 1 233 ? -12.383 17.188 -0.803 1 91.06 233 GLN B CA 1
ATOM 4696 C C . GLN B 1 233 ? -13.07 18.391 -1.428 1 91.06 233 GLN B C 1
ATOM 4698 O O . GLN B 1 233 ? -14.055 18.25 -2.158 1 91.06 233 GLN B O 1
ATOM 4703 N N . ALA B 1 234 ? -12.523 19.5 -1.083 1 93.44 234 ALA B N 1
ATOM 4704 C CA . ALA B 1 234 ? -13.078 20.719 -1.659 1 93.44 234 ALA B CA 1
ATOM 4705 C C . ALA B 1 234 ? -12.891 20.75 -3.174 1 93.44 234 ALA B C 1
ATOM 4707 O O . ALA B 1 234 ? -13.805 21.141 -3.91 1 93.44 234 ALA B O 1
ATOM 4708 N N . ASP B 1 235 ? -11.75 20.406 -3.625 1 90 235 ASP B N 1
ATOM 4709 C CA . ASP B 1 235 ? -11.461 20.375 -5.055 1 90 235 ASP B CA 1
ATOM 4710 C C . ASP B 1 235 ? -12.43 19.453 -5.793 1 90 235 ASP B C 1
ATOM 4712 O O . ASP B 1 235 ? -12.891 19.781 -6.887 1 90 235 ASP B O 1
ATOM 4716 N N . LEU B 1 236 ? -12.727 18.312 -5.215 1 85.88 236 LEU B N 1
ATOM 4717 C CA . LEU B 1 236 ? -13.664 17.375 -5.805 1 85.88 236 LEU B CA 1
ATOM 4718 C C . LEU B 1 236 ? -15.062 17.969 -5.906 1 85.88 236 LEU B C 1
ATOM 4720 O O . LEU B 1 236 ? -15.75 17.797 -6.918 1 85.88 236 LEU B O 1
ATOM 4724 N N . ARG B 1 237 ? -15.469 18.656 -4.914 1 88.25 237 ARG B N 1
ATOM 4725 C CA . ARG B 1 237 ? -16.812 19.219 -4.859 1 88.25 237 ARG B CA 1
ATOM 4726 C C . ARG B 1 237 ? -16.938 20.438 -5.766 1 88.25 237 ARG B C 1
ATOM 4728 O O . ARG B 1 237 ? -17.969 20.641 -6.414 1 88.25 237 ARG B O 1
ATOM 4735 N N . LEU B 1 238 ? -15.938 21.219 -5.734 1 90 238 LEU B N 1
ATOM 4736 C CA . LEU B 1 238 ? -15.984 22.484 -6.473 1 90 238 LEU B CA 1
ATOM 4737 C C . LEU B 1 238 ? -15.836 22.234 -7.973 1 90 238 LEU B C 1
ATOM 4739 O O . LEU B 1 238 ? -16.266 23.062 -8.781 1 90 238 LEU B O 1
ATOM 4743 N N . HIS B 1 239 ? -15.219 21.203 -8.32 1 83.19 239 HIS B N 1
ATOM 4744 C CA . HIS B 1 239 ? -15.008 20.922 -9.734 1 83.19 239 HIS B CA 1
ATOM 4745 C C . HIS B 1 239 ? -16.109 20.016 -10.281 1 83.19 239 HIS B C 1
ATOM 4747 O O . HIS B 1 239 ? -16.156 19.734 -11.484 1 83.19 239 HIS B O 1
ATOM 4753 N N . THR B 1 240 ? -16.953 19.547 -9.43 1 74.38 240 THR B N 1
ATOM 4754 C CA . THR B 1 240 ? -18.109 18.812 -9.914 1 74.38 240 THR B CA 1
ATOM 4755 C C . THR B 1 240 ? -19.188 19.781 -10.406 1 74.38 240 THR B C 1
ATOM 4757 O O . THR B 1 240 ? -19.547 20.734 -9.711 1 74.38 240 THR B O 1
ATOM 4760 N N . PRO B 1 241 ? -19.5 19.734 -11.68 1 64.19 241 PRO B N 1
ATOM 4761 C CA . PRO B 1 241 ? -20.422 20.672 -12.328 1 64.19 241 PRO B CA 1
ATOM 4762 C C . PRO B 1 241 ? -21.797 20.719 -11.656 1 64.19 241 PRO B C 1
ATOM 4764 O O . PRO B 1 241 ? -22.75 21.25 -12.227 1 64.19 241 PRO B O 1
ATOM 4767 N N . GLN B 1 242 ? -21.812 20.562 -10.492 1 63.56 242 GLN B N 1
ATOM 4768 C CA . GLN B 1 242 ? -23.156 20.656 -9.953 1 63.56 242 GLN B CA 1
ATOM 4769 C C . GLN B 1 242 ? -23.547 22.109 -9.695 1 63.56 242 GLN B C 1
ATOM 4771 O O . GLN B 1 242 ? -22.688 22.953 -9.445 1 63.56 242 GLN B O 1
ATOM 4776 N N . CYS B 1 243 ? -24.734 22.469 -10.062 1 63.56 243 CYS B N 1
ATOM 4777 C CA . CYS B 1 243 ? -25.375 23.781 -9.914 1 63.56 243 CYS B CA 1
ATOM 4778 C C . CYS B 1 243 ? -25.438 24.188 -8.445 1 63.56 243 CYS B C 1
ATOM 4780 O O . CYS B 1 243 ? -26.422 24.781 -8.008 1 63.56 243 CYS B O 1
ATOM 4782 N N . LEU B 1 244 ? -24.469 23.766 -7.727 1 73.5 244 LEU B N 1
ATOM 4783 C CA . LEU B 1 244 ? -24.578 24.109 -6.312 1 73.5 244 LEU B CA 1
ATOM 4784 C C . LEU B 1 244 ? -23.672 25.281 -5.961 1 73.5 244 LEU B C 1
ATOM 4786 O O . LEU B 1 244 ? -22.578 25.406 -6.508 1 73.5 244 LEU B O 1
ATOM 4790 N N . SER B 1 245 ? -24.297 26.25 -5.289 1 90 245 SER B N 1
ATOM 4791 C CA . SER B 1 245 ? -23.531 27.328 -4.699 1 90 245 SER B CA 1
ATOM 4792 C C . SER B 1 245 ? -22.828 26.891 -3.418 1 90 245 SER B C 1
ATOM 4794 O O . SER B 1 245 ? -23.391 26.125 -2.639 1 90 245 SER B O 1
ATOM 4796 N N . TYR B 1 246 ? -21.609 27.328 -3.332 1 94.56 246 TYR B N 1
ATOM 4797 C CA . TYR B 1 246 ? -20.828 26.984 -2.143 1 94.56 246 TYR B CA 1
ATOM 4798 C C . TYR B 1 246 ? -20.391 28.234 -1.393 1 94.56 246 TYR B C 1
ATOM 4800 O O . TYR B 1 246 ? -20.125 29.266 -2.006 1 94.56 246 TYR B O 1
ATOM 4808 N N . GLY B 1 247 ? -20.422 28.109 -0.094 1 95.88 247 GLY B N 1
ATOM 4809 C CA . GLY B 1 247 ? -19.828 29.109 0.779 1 95.88 247 GLY B CA 1
ATOM 4810 C C . GLY B 1 247 ? -18.75 28.547 1.686 1 95.88 247 GLY B C 1
ATOM 4811 O O . GLY B 1 247 ? -18.734 27.359 1.983 1 95.88 247 GLY B O 1
ATOM 4812 N N . VAL B 1 248 ? -17.844 29.406 2.016 1 96.81 248 VAL B N 1
ATOM 4813 C CA . VAL B 1 248 ? -16.797 29.031 2.961 1 96.81 248 VAL B CA 1
ATOM 4814 C C . VAL B 1 248 ? -17 29.781 4.273 1 96.81 248 VAL B C 1
ATOM 4816 O O . VAL B 1 248 ? -17.234 31 4.277 1 96.81 248 VAL B O 1
ATOM 4819 N N . ILE B 1 249 ? -16.953 29.078 5.379 1 96.88 249 ILE B N 1
ATOM 4820 C CA . ILE B 1 249 ? -17.031 29.641 6.719 1 96.88 249 ILE B CA 1
ATOM 4821 C C . ILE B 1 249 ? -15.727 29.375 7.461 1 96.88 249 ILE B C 1
ATOM 4823 O O . ILE B 1 249 ? -15.281 28.234 7.559 1 96.88 249 ILE B O 1
ATOM 4827 N N . ILE B 1 250 ? -15.117 30.391 7.902 1 95.81 250 ILE B N 1
ATOM 4828 C CA . ILE B 1 250 ? -13.961 30.25 8.781 1 95.81 250 ILE B CA 1
ATOM 4829 C C . ILE B 1 250 ? -14.367 30.516 10.227 1 95.81 250 ILE B C 1
ATOM 4831 O O . ILE B 1 250 ? -15.141 31.438 10.492 1 95.81 250 ILE B O 1
ATOM 4835 N N . ALA B 1 251 ? -13.922 29.672 11.078 1 95.5 251 ALA B N 1
ATOM 4836 C CA . ALA B 1 251 ? -14.266 29.797 12.492 1 95.5 251 ALA B CA 1
ATOM 4837 C C . ALA B 1 251 ? -13.016 29.812 13.359 1 95.5 251 ALA B C 1
ATOM 4839 O O . ALA B 1 251 ? -12.055 29.078 13.102 1 95.5 251 ALA B O 1
ATOM 4840 N N . ASP B 1 252 ? -13.062 30.594 14.312 1 91.88 252 ASP B N 1
ATOM 4841 C CA . ASP B 1 252 ? -11.969 30.719 15.273 1 91.88 252 ASP B CA 1
AT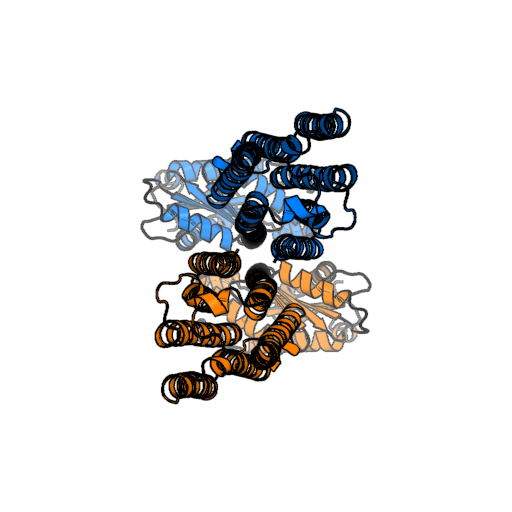OM 4842 C C . ASP B 1 252 ? -12.5 30.781 16.703 1 91.88 252 ASP B C 1
ATOM 4844 O O . ASP B 1 252 ? -13.492 31.469 16.969 1 91.88 252 ASP B O 1
ATOM 4848 N N . ILE B 1 253 ? -11.828 30.094 17.578 1 93.56 253 ILE B N 1
ATOM 4849 C CA . ILE B 1 253 ? -12.211 30.156 18.984 1 93.56 253 ILE B CA 1
ATOM 4850 C C . ILE B 1 253 ? -11.641 31.422 19.625 1 93.56 253 ILE B C 1
ATOM 4852 O O . ILE B 1 253 ? -10.422 31.641 19.609 1 93.56 253 ILE B O 1
ATOM 4856 N N . ASP B 1 254 ? -12.547 32.188 20.234 1 91.19 254 ASP B N 1
ATOM 4857 C CA . ASP B 1 254 ? -12.133 33.469 20.828 1 91.19 254 ASP B CA 1
ATOM 4858 C C . ASP B 1 254 ? -11.273 33.219 22.062 1 91.19 254 ASP B C 1
ATOM 4860 O O . ASP B 1 254 ? -11.648 32.469 22.953 1 91.19 254 ASP B O 1
ATOM 4864 N N . HIS B 1 255 ? -10.117 33.844 22.125 1 88.19 255 HIS B N 1
ATOM 4865 C CA . HIS B 1 255 ? -9.219 33.844 23.266 1 88.19 255 HIS B CA 1
ATOM 4866 C C . HIS B 1 255 ? -8.812 32.438 23.641 1 88.19 255 HIS B C 1
ATOM 4868 O O . HIS B 1 255 ? -8.797 32.062 24.828 1 88.19 255 HIS B O 1
ATOM 4874 N N . PHE B 1 256 ? -8.531 31.656 22.703 1 89.5 256 PHE B N 1
ATOM 4875 C CA . PHE B 1 256 ? -8.18 30.266 22.938 1 89.5 256 PHE B CA 1
ATOM 4876 C C . PHE B 1 256 ? -6.855 30.172 23.688 1 89.5 256 PHE B C 1
ATOM 4878 O O . PHE B 1 256 ? -6.68 29.297 24.547 1 89.5 256 PHE B O 1
ATOM 4885 N N . LYS B 1 257 ? -5.953 31.016 23.297 1 77.81 257 LYS B N 1
ATOM 4886 C CA . LYS B 1 257 ? -4.668 31.031 23.984 1 77.81 257 LYS B CA 1
ATOM 4887 C C . LYS B 1 257 ? -4.848 31.266 25.484 1 77.81 257 LYS B C 1
ATOM 4889 O O . LYS B 1 257 ? -4.133 30.688 26.297 1 77.81 257 LYS B O 1
ATOM 4894 N N . ALA B 1 258 ? -5.734 32.125 25.797 1 82.88 258 ALA B N 1
ATOM 4895 C CA . ALA B 1 258 ? -6.016 32.406 27.203 1 82.88 258 ALA B CA 1
ATOM 4896 C C . ALA B 1 258 ? -6.523 31.172 27.922 1 82.88 258 ALA B C 1
ATOM 4898 O O . ALA B 1 258 ? -6.234 30.984 29.109 1 82.88 258 ALA B O 1
ATOM 4899 N N . ILE B 1 259 ? -7.238 30.406 27.281 1 88.56 259 ILE B N 1
ATOM 4900 C CA . ILE B 1 259 ? -7.742 29.156 27.844 1 88.56 259 ILE B CA 1
ATOM 4901 C C . ILE B 1 259 ? -6.578 28.203 28.109 1 88.56 259 ILE B C 1
ATOM 4903 O O . ILE B 1 259 ? -6.48 27.609 29.188 1 88.56 259 ILE B O 1
ATOM 4907 N N . ASN B 1 260 ? -5.711 28.109 27.172 1 81.56 260 ASN B N 1
ATOM 4908 C CA . ASN B 1 260 ? -4.543 27.25 27.328 1 81.56 260 ASN B CA 1
ATOM 4909 C C . ASN B 1 260 ? -3.654 27.719 28.469 1 81.56 260 ASN B C 1
ATOM 4911 O O . ASN B 1 260 ? -3.125 26.891 29.219 1 81.56 260 ASN B O 1
ATOM 4915 N N . ASP B 1 261 ? -3.531 28.969 28.531 1 74.25 261 ASP B N 1
ATOM 4916 C CA . ASP B 1 261 ? -2.674 29.547 29.547 1 74.25 261 ASP B CA 1
ATOM 4917 C C . ASP B 1 261 ? -3.252 29.328 30.953 1 74.25 261 ASP B C 1
ATOM 4919 O O . ASP B 1 261 ? -2.51 29.078 31.906 1 74.25 261 ASP B O 1
ATOM 4923 N N . ALA B 1 262 ? -4.516 29.453 31.031 1 82.94 262 ALA B N 1
ATOM 4924 C CA . ALA B 1 262 ? -5.195 29.391 32.312 1 82.94 262 ALA B CA 1
ATOM 4925 C C . ALA B 1 262 ? -5.371 27.938 32.781 1 82.94 262 ALA B C 1
ATOM 4927 O O . ALA B 1 262 ? -5.254 27.641 33.969 1 82.94 262 ALA B O 1
ATOM 4928 N N . TYR B 1 263 ? -5.645 27.094 31.844 1 86.88 263 TYR B N 1
ATOM 4929 C CA . TYR B 1 263 ? -6.082 25.766 32.281 1 86.88 263 TYR B CA 1
ATOM 4930 C C . TYR B 1 263 ? -5.164 24.688 31.719 1 86.88 263 TYR B C 1
ATOM 4932 O O . TYR B 1 263 ? -5.297 23.516 32.062 1 86.88 263 TYR B O 1
ATOM 4940 N N . GLY B 1 264 ? -4.301 25.062 30.891 1 79.31 264 GLY B N 1
ATOM 4941 C CA . GLY B 1 264 ? -3.359 24.109 30.312 1 79.31 264 GLY B CA 1
ATOM 4942 C C . GLY B 1 264 ? -3.777 23.594 28.953 1 79.31 264 GLY B C 1
ATOM 4943 O O . GLY B 1 264 ? -4.961 23.609 28.609 1 79.31 264 GLY B O 1
ATOM 4944 N N . HIS B 1 265 ? -2.867 22.953 28.219 1 77.19 265 HIS B N 1
ATOM 4945 C CA . HIS B 1 265 ? -3.07 22.5 26.844 1 77.19 265 HIS B CA 1
ATOM 4946 C C . HIS B 1 265 ? -4.031 21.312 26.797 1 77.19 265 HIS B C 1
ATOM 4948 O O . HIS B 1 265 ? -4.828 21.188 25.859 1 77.19 265 HIS B O 1
ATOM 4954 N N . PRO B 1 266 ? -3.941 20.422 27.719 1 80.94 266 PRO B N 1
ATOM 4955 C CA . PRO B 1 266 ? -4.895 19.312 27.672 1 80.94 266 PRO B CA 1
ATOM 4956 C C . PRO B 1 266 ? -6.348 19.781 27.719 1 80.94 266 PRO B C 1
ATOM 4958 O O . PRO B 1 266 ? -7.203 19.203 27.031 1 80.94 266 PRO B O 1
ATOM 4961 N N . VAL B 1 267 ? -6.566 20.766 28.5 1 87.94 267 VAL B N 1
ATOM 4962 C CA . VAL B 1 267 ? -7.906 21.328 28.562 1 87.94 267 VAL B CA 1
ATOM 4963 C C . VAL B 1 267 ? -8.25 22.016 27.25 1 87.94 267 VAL B C 1
ATOM 4965 O O . VAL B 1 267 ? -9.375 21.891 26.75 1 87.94 267 VAL B O 1
ATOM 4968 N N . GLY B 1 268 ? -7.324 22.719 26.719 1 90.62 268 GLY B N 1
ATOM 4969 C CA . GLY B 1 268 ? -7.508 23.312 25.406 1 90.62 268 GLY B CA 1
ATOM 4970 C C . GLY B 1 268 ? -7.82 22.297 24.328 1 90.62 268 GLY B C 1
ATOM 4971 O O . GLY B 1 268 ? -8.688 22.531 23.484 1 90.62 268 GLY B O 1
ATOM 4972 N N . ASP B 1 269 ? -7.18 21.219 24.438 1 88.06 269 ASP B N 1
ATOM 4973 C CA . ASP B 1 269 ? -7.422 20.141 23.484 1 88.06 269 ASP B CA 1
ATOM 4974 C C . ASP B 1 269 ? -8.867 19.641 23.562 1 88.06 269 ASP B C 1
ATOM 4976 O O . ASP B 1 269 ? -9.492 19.375 22.547 1 88.06 269 ASP B O 1
ATOM 4980 N N . GLN B 1 270 ? -9.281 19.531 24.719 1 93.31 270 GLN B N 1
ATOM 4981 C CA . GLN B 1 270 ? -10.648 19.078 24.906 1 93.31 270 GLN B CA 1
ATOM 4982 C C . GLN B 1 270 ? -11.648 20.094 24.375 1 93.31 270 GLN B C 1
ATOM 4984 O O . GLN B 1 270 ? -12.695 19.719 23.844 1 93.31 270 GLN B O 1
ATOM 4989 N N . VAL B 1 271 ? -11.352 21.328 24.547 1 95.25 271 VAL B N 1
ATOM 4990 C CA . VAL B 1 271 ? -12.188 22.391 24.016 1 95.25 271 VAL B CA 1
ATOM 4991 C C . VAL B 1 271 ? -12.234 22.281 22.484 1 95.25 271 VAL B C 1
ATOM 4993 O O . VAL B 1 271 ? -13.297 22.406 21.875 1 95.25 271 VAL B O 1
ATOM 4996 N N . LEU B 1 272 ? -11.117 22.047 21.922 1 95.25 272 LEU B N 1
ATOM 4997 C CA . LEU B 1 272 ? -11.031 21.906 20.469 1 95.25 272 LEU B CA 1
ATOM 4998 C C . LEU B 1 272 ? -11.875 20.734 19.984 1 95.25 272 LEU B C 1
ATOM 5000 O O . LEU B 1 272 ? -12.57 20.844 18.969 1 95.25 272 LEU B O 1
ATOM 5004 N N . VAL B 1 273 ? -11.828 19.625 20.688 1 96.12 273 VAL B N 1
ATOM 5005 C CA . VAL B 1 273 ? -12.555 18.422 20.328 1 96.12 273 VAL B CA 1
ATOM 5006 C C . VAL B 1 273 ? -14.055 18.672 20.375 1 96.12 273 VAL B C 1
ATOM 5008 O O . VAL B 1 273 ? -14.789 18.297 19.469 1 96.12 273 VAL B O 1
ATOM 5011 N N . GLU B 1 274 ? -14.453 19.312 21.422 1 96.69 274 GLU B N 1
ATOM 5012 C CA . GLU B 1 274 ? -15.875 19.594 21.578 1 96.69 274 GLU B CA 1
ATOM 5013 C C . GLU B 1 274 ? -16.344 20.625 20.547 1 96.69 274 GLU B C 1
ATOM 5015 O O . GLU B 1 274 ? -17.453 20.516 20.031 1 96.69 274 GLU B O 1
ATOM 5020 N N . PHE B 1 275 ? -15.539 21.609 20.297 1 96.88 275 PHE B N 1
ATOM 5021 C CA . PHE B 1 275 ? -15.844 22.594 19.25 1 96.88 275 PHE B CA 1
ATOM 5022 C C . PHE B 1 275 ? -16.016 21.922 17.906 1 96.88 275 PHE B C 1
ATOM 5024 O O . PHE B 1 275 ? -16.969 22.188 17.188 1 96.88 275 PHE B O 1
ATOM 5031 N N . ALA B 1 276 ? -15.102 21.078 17.594 1 97.31 276 ALA B N 1
ATOM 5032 C CA . ALA B 1 276 ? -15.141 20.328 16.344 1 97.31 276 ALA B CA 1
ATOM 5033 C C . ALA B 1 276 ? -16.438 19.516 16.234 1 97.31 276 ALA B C 1
ATOM 5035 O O . ALA B 1 276 ? -17.031 19.438 15.156 1 97.31 276 ALA B O 1
ATOM 5036 N N . ARG B 1 277 ? -16.844 18.906 17.297 1 96.69 277 ARG B N 1
ATOM 5037 C CA . ARG B 1 277 ? -18.062 18.109 17.328 1 96.69 277 ARG B CA 1
ATOM 5038 C C . ARG B 1 277 ? -19.281 18.984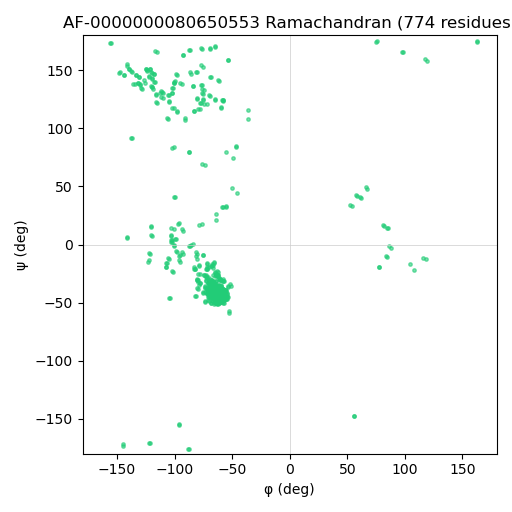 17.031 1 96.69 277 ARG B C 1
ATOM 5040 O O . ARG B 1 277 ? -20.203 18.562 16.328 1 96.69 277 ARG B O 1
ATOM 5047 N N . ILE B 1 278 ? -19.297 20.125 17.625 1 96.75 278 ILE B N 1
ATOM 5048 C CA . ILE B 1 278 ? -20.391 21.062 17.391 1 96.75 278 ILE B CA 1
ATOM 5049 C C . ILE B 1 278 ? -20.469 21.422 15.914 1 96.75 278 ILE B C 1
ATOM 5051 O O . ILE B 1 278 ? -21.531 21.344 15.305 1 96.75 278 ILE B O 1
ATOM 5055 N N . LEU B 1 279 ? -19.359 21.781 15.352 1 97 279 LEU B N 1
ATOM 5056 C CA . LEU B 1 279 ? -19.312 22.172 13.953 1 97 279 LEU B CA 1
ATOM 5057 C C . LEU B 1 279 ? -19.75 21.031 13.039 1 97 279 LEU B C 1
ATOM 5059 O O . LEU B 1 279 ? -20.547 21.234 12.125 1 97 279 LEU B O 1
ATOM 5063 N N . SER B 1 280 ? -19.234 19.875 13.305 1 96.31 280 SER B N 1
ATOM 5064 C CA . SER B 1 280 ? -19.484 18.719 12.453 1 96.31 280 SER B CA 1
ATOM 5065 C C . SER B 1 280 ? -20.938 18.266 12.555 1 96.31 280 SER B C 1
ATOM 5067 O O . SER B 1 280 ? -21.547 17.922 11.547 1 96.31 280 SER B O 1
ATOM 5069 N N . SER B 1 281 ? -21.453 18.203 13.758 1 95.56 281 SER B N 1
ATOM 5070 C CA . SER B 1 281 ? -22.812 17.719 13.969 1 95.56 281 SER B CA 1
ATOM 5071 C C . SER B 1 281 ? -23.828 18.672 13.359 1 95.56 281 SER B C 1
ATOM 5073 O O . SER B 1 281 ? -24.812 18.234 12.758 1 95.56 281 SER B O 1
ATOM 5075 N N . ALA B 1 282 ? -23.578 19.906 13.445 1 94.31 282 ALA B N 1
ATOM 5076 C CA . ALA B 1 282 ? -24.516 20.922 12.992 1 94.31 282 ALA B CA 1
ATOM 5077 C C . ALA B 1 282 ? -24.469 21.078 11.477 1 94.31 282 ALA B C 1
ATOM 5079 O O . ALA B 1 282 ? -25.406 21.594 10.859 1 94.31 282 ALA B O 1
ATOM 5080 N N . SER B 1 283 ? -23.391 20.609 10.859 1 92.38 283 SER B N 1
ATOM 5081 C CA . SER B 1 283 ? -23.219 20.859 9.438 1 92.38 283 SER B CA 1
ATOM 5082 C C . SER B 1 283 ? -23.141 19.547 8.648 1 92.38 283 SER B C 1
ATOM 5084 O O . SER B 1 283 ? -22.828 19.547 7.457 1 92.38 283 SER B O 1
ATOM 5086 N N . LYS B 1 284 ? -23.359 18.391 9.18 1 85.75 284 LYS B N 1
ATOM 5087 C CA . LYS B 1 284 ? -23.094 17.047 8.688 1 85.75 284 LYS B CA 1
ATOM 5088 C C . LYS B 1 284 ? -23.672 16.859 7.285 1 85.75 284 LYS B C 1
ATOM 5090 O O . LYS B 1 284 ? -23.031 16.266 6.422 1 85.75 284 LYS B O 1
ATOM 5095 N N . ASP B 1 285 ? -24.719 17.406 6.918 1 85.06 285 ASP B N 1
ATOM 5096 C CA . ASP B 1 285 ? -25.391 17.078 5.664 1 85.06 285 ASP B CA 1
ATOM 5097 C C . ASP B 1 285 ? -25 18.062 4.559 1 85.06 285 ASP B C 1
ATOM 5099 O O . ASP B 1 285 ? -25.172 17.766 3.375 1 85.06 285 ASP B O 1
ATOM 5103 N N . HIS B 1 286 ? -24.312 19.125 4.91 1 88.75 286 HIS B N 1
ATOM 5104 C CA . HIS B 1 286 ? -24.188 20.141 3.867 1 88.75 286 HIS B CA 1
ATOM 5105 C C . HIS B 1 286 ? -22.797 20.781 3.865 1 88.75 286 HIS B C 1
ATOM 5107 O O . HIS B 1 286 ? -22.562 21.75 3.148 1 88.75 286 HIS B O 1
ATOM 5113 N N . ALA B 1 287 ? -21.953 20.219 4.707 1 95.12 287 ALA B N 1
ATOM 5114 C CA . ALA B 1 287 ? -20.641 20.875 4.777 1 95.12 287 ALA B CA 1
ATOM 5115 C C . ALA B 1 287 ? -19.531 19.875 5.066 1 95.12 287 ALA B C 1
ATOM 5117 O O . ALA B 1 287 ? -19.781 18.797 5.621 1 95.12 287 ALA B O 1
ATOM 5118 N N . ILE B 1 288 ? -18.453 20.172 4.555 1 95.75 288 ILE B N 1
ATOM 5119 C CA . ILE B 1 288 ? -17.234 19.516 5.051 1 95.75 288 ILE B CA 1
ATOM 5120 C C . ILE B 1 288 ? -16.5 20.453 5.992 1 95.75 288 ILE B C 1
ATOM 5122 O O . ILE B 1 288 ? -16.453 21.672 5.77 1 95.75 288 ILE B O 1
ATOM 5126 N N . VAL B 1 289 ? -16 19.906 7.066 1 97.25 289 VAL B N 1
ATOM 5127 C CA . VAL B 1 289 ? -15.359 20.688 8.117 1 97.25 289 VAL B CA 1
ATOM 5128 C C . VAL B 1 289 ? -13.914 20.25 8.289 1 97.25 289 VAL B C 1
ATOM 5130 O O . VAL B 1 289 ? -13.609 19.047 8.242 1 97.25 289 VAL B O 1
ATOM 5133 N N . GLY B 1 290 ? -13.047 21.188 8.406 1 96.12 290 GLY B N 1
ATOM 5134 C CA . GLY B 1 290 ? -11.648 20.875 8.641 1 96.12 290 GLY B CA 1
ATOM 5135 C C . GLY B 1 290 ? -11.008 21.781 9.68 1 96.12 290 GLY B C 1
ATOM 5136 O O . GLY B 1 290 ? -11.445 22.922 9.875 1 96.12 290 GLY B O 1
ATOM 5137 N N . ARG B 1 291 ? -10.039 21.266 10.414 1 93.06 291 ARG B N 1
ATOM 5138 C CA . ARG B 1 291 ? -9.172 22.047 11.289 1 93.06 291 ARG B CA 1
ATOM 5139 C C . ARG B 1 291 ? -7.848 22.359 10.602 1 93.06 291 ARG B C 1
ATOM 5141 O O . ARG B 1 291 ? -7.055 21.453 10.328 1 93.06 291 ARG B O 1
ATOM 5148 N N . VAL B 1 292 ? -7.594 23.609 10.328 1 85.12 292 VAL B N 1
ATOM 5149 C CA . VAL B 1 292 ? -6.48 23.984 9.461 1 85.12 292 VAL B CA 1
ATOM 5150 C C . VAL B 1 292 ? -5.355 24.594 10.289 1 85.12 292 VAL B C 1
ATOM 5152 O O . VAL B 1 292 ? -4.215 24.688 9.828 1 85.12 292 VAL B O 1
ATOM 5155 N N . GLY B 1 293 ? -5.566 24.984 11.461 1 75.94 293 GLY B N 1
ATOM 5156 C CA . GLY B 1 293 ? -4.613 25.562 12.398 1 75.94 293 GLY B CA 1
ATOM 5157 C C . GLY B 1 293 ? -4.871 25.172 13.836 1 75.94 293 GLY B C 1
ATOM 5158 O O . GLY B 1 293 ? -5.602 24.203 14.102 1 75.94 293 GLY B O 1
ATOM 5159 N N . GLY B 1 294 ? -4.164 25.75 14.695 1 77.81 294 GLY B N 1
ATOM 5160 C CA . GLY B 1 294 ? -4.367 25.453 16.109 1 77.81 294 GLY B CA 1
ATOM 5161 C C . GLY B 1 294 ? -5.809 25.609 16.547 1 77.81 294 GLY B C 1
ATOM 5162 O O . GLY B 1 294 ? -6.438 24.625 16.969 1 77.81 294 GLY B O 1
ATOM 5163 N N . GLU B 1 295 ? -6.34 26.797 16.344 1 87.44 295 GLU B N 1
ATOM 5164 C CA . GLU B 1 295 ? -7.715 27.062 16.766 1 87.44 295 GLU B CA 1
ATOM 5165 C C . GLU B 1 295 ? -8.586 27.469 15.578 1 87.44 295 GLU B C 1
ATOM 5167 O O . GLU B 1 295 ? -9.688 28 15.758 1 87.44 295 GLU B O 1
ATOM 5172 N N . GLU B 1 296 ? -8.125 27.234 14.367 1 89.19 296 GLU B N 1
ATOM 5173 C CA . GLU B 1 296 ? -8.805 27.688 13.164 1 89.19 296 GLU B CA 1
ATOM 5174 C C . GLU B 1 296 ? -9.5 26.531 12.453 1 89.19 296 GLU B C 1
ATOM 5176 O O . GLU B 1 296 ? -8.875 25.5 12.188 1 89.19 296 GLU B O 1
ATOM 5181 N N . PHE B 1 297 ? -10.797 26.703 12.148 1 96 297 PHE B N 1
ATOM 5182 C CA . PHE B 1 297 ? -11.609 25.719 11.445 1 96 297 PHE B CA 1
ATOM 5183 C C . PHE B 1 297 ? -12.195 26.328 10.172 1 96 297 PHE B C 1
ATOM 5185 O O . PHE B 1 297 ? -12.484 27.516 10.117 1 96 297 PHE B O 1
ATOM 5192 N N . VAL B 1 298 ? -12.297 25.547 9.195 1 96.31 298 VAL B N 1
ATOM 5193 C CA . VAL B 1 298 ? -12.844 25.969 7.914 1 96.31 298 VAL B CA 1
ATOM 5194 C C . VAL B 1 298 ? -13.938 25 7.469 1 96.31 298 VAL B C 1
ATOM 5196 O O . VAL B 1 298 ? -13.781 23.781 7.586 1 96.31 298 VAL B O 1
ATOM 5199 N N . LEU B 1 299 ? -15.016 25.516 7.039 1 97.62 299 LEU B N 1
ATOM 5200 C CA . LEU B 1 299 ? -16.125 24.734 6.496 1 97.62 299 LEU B CA 1
ATOM 5201 C C . LEU B 1 299 ? -16.391 25.109 5.039 1 97.62 299 LEU B C 1
ATOM 5203 O O . LEU B 1 299 ? -16.344 26.281 4.68 1 97.62 299 LEU B O 1
ATOM 5207 N N . LEU B 1 300 ? -16.547 24.156 4.246 1 97.25 300 LEU B N 1
ATOM 5208 C CA . LEU B 1 300 ? -17.141 24.328 2.926 1 97.25 300 LEU B CA 1
ATOM 5209 C C . LEU B 1 300 ? -18.609 23.891 2.924 1 97.25 300 LEU B C 1
ATOM 5211 O O . LEU B 1 300 ? -18.891 22.703 3.15 1 97.25 300 LEU B O 1
ATOM 5215 N N . VAL B 1 301 ? -19.469 24.812 2.654 1 96.25 301 VAL B N 1
ATOM 5216 C CA . VAL B 1 301 ? -20.906 24.578 2.807 1 96.25 301 VAL B CA 1
ATOM 5217 C C . VAL B 1 301 ? -21.594 24.672 1.445 1 96.25 301 VAL B C 1
ATOM 5219 O O . VAL B 1 301 ? -21.375 25.625 0.695 1 96.25 301 VAL B O 1
ATOM 5222 N N . SER B 1 302 ? -22.344 23.672 1.171 1 94.88 302 SER B N 1
ATOM 5223 C CA . SER B 1 302 ? -23.203 23.734 -0.002 1 94.88 302 SER B CA 1
ATOM 5224 C C . SER B 1 302 ? -24.5 24.484 0.311 1 94.88 302 SER B C 1
ATOM 5226 O O . SER B 1 302 ? -25.266 24.062 1.175 1 94.88 302 SER B O 1
ATOM 5228 N N . GLY B 1 303 ? -24.688 25.625 -0.332 1 92.62 303 GLY B N 1
ATOM 5229 C CA . GLY B 1 303 ? -25.891 26.406 -0.088 1 92.62 303 GLY B CA 1
ATOM 5230 C C . GLY B 1 303 ? -25.75 27.844 -0.556 1 92.62 303 GLY B C 1
ATOM 5231 O O . GLY B 1 303 ? -24.688 28.25 -1.035 1 92.62 303 GLY B O 1
ATOM 5232 N N . THR B 1 304 ? -26.859 28.547 -0.437 1 92.5 304 THR B N 1
ATOM 5233 C CA . THR B 1 304 ? -26.906 29.953 -0.809 1 92.5 304 THR B CA 1
ATOM 5234 C C . THR B 1 304 ? -26.25 30.812 0.267 1 92.5 304 THR B C 1
ATOM 5236 O O . THR B 1 304 ? -25.938 30.328 1.353 1 92.5 304 THR B O 1
ATOM 5239 N N . ALA B 1 305 ? -26.047 32.062 -0.101 1 93.75 305 ALA B N 1
ATOM 5240 C CA . ALA B 1 305 ? -25.484 33.031 0.848 1 93.75 305 ALA B CA 1
ATOM 5241 C C . ALA B 1 305 ? -26.312 33.094 2.125 1 93.75 305 ALA B C 1
ATOM 5243 O O . ALA B 1 305 ? -25.766 33.156 3.227 1 93.75 305 ALA B O 1
ATOM 5244 N N . GLU B 1 306 ? -27.578 33.031 1.945 1 93.06 306 GLU B N 1
ATOM 5245 C CA . GLU B 1 306 ? -28.484 33.094 3.086 1 93.06 306 GLU B CA 1
ATOM 5246 C C . GLU B 1 306 ? -28.312 31.859 3.979 1 93.06 306 GLU B C 1
ATOM 5248 O O . GLU B 1 306 ? -28.312 31.984 5.203 1 93.06 306 GLU B O 1
ATOM 5253 N N . GLU B 1 307 ? -28.219 30.781 3.385 1 94.12 307 GLU B N 1
ATOM 5254 C CA . GLU B 1 307 ? -28.078 29.531 4.129 1 94.12 307 GLU B CA 1
ATOM 5255 C C . GLU B 1 307 ? -26.734 29.469 4.863 1 94.12 307 GLU B C 1
ATOM 5257 O O . GLU B 1 307 ? -26.672 28.984 5.996 1 94.12 307 GLU B O 1
ATOM 5262 N N . CYS B 1 308 ? -25.734 29.938 4.23 1 95.19 308 CYS B N 1
ATOM 5263 C CA . CYS B 1 308 ? -24.406 29.953 4.844 1 95.19 308 CYS B CA 1
ATOM 5264 C C . CYS B 1 308 ? -24.375 30.875 6.055 1 95.19 308 CYS B C 1
ATOM 5266 O O . CYS B 1 308 ? -23.797 30.547 7.086 1 95.19 308 CYS B O 1
ATOM 5268 N N . GLU B 1 309 ? -24.969 32 5.863 1 94.44 309 GLU B N 1
ATOM 5269 C CA . GLU B 1 309 ? -25.031 32.969 6.973 1 94.44 309 GLU B CA 1
ATOM 5270 C C . GLU B 1 309 ? -25.859 32.406 8.133 1 94.44 309 GLU B C 1
ATOM 5272 O O . GLU B 1 309 ? -25.484 32.562 9.297 1 94.44 309 GLU B O 1
ATOM 5277 N N . ALA B 1 310 ? -26.922 31.828 7.816 1 94.75 310 ALA B N 1
ATOM 5278 C CA . ALA B 1 310 ? -27.766 31.219 8.836 1 94.75 310 ALA B CA 1
ATOM 5279 C C . ALA B 1 310 ? -27 30.156 9.617 1 94.75 310 ALA B C 1
ATOM 5281 O O . ALA B 1 310 ? -27.141 30.047 10.836 1 94.75 310 ALA B O 1
ATOM 5282 N N . LEU B 1 311 ? -26.281 29.391 8.906 1 95.44 311 LEU B N 1
ATOM 5283 C CA . LEU B 1 311 ? -25.484 28.359 9.547 1 95.44 311 LEU B CA 1
ATOM 5284 C C . LEU B 1 311 ? -24.422 28.969 10.461 1 95.44 311 LEU B C 1
ATOM 5286 O O . LEU B 1 311 ? -24.219 28.5 11.578 1 95.44 311 LEU B O 1
ATOM 5290 N N . GLY B 1 312 ? -23.766 29.984 9.977 1 95.25 312 GLY B N 1
ATOM 5291 C CA . GLY B 1 312 ? -22.797 30.672 10.797 1 95.25 312 GLY B CA 1
ATOM 5292 C C . GLY B 1 312 ? -23.375 31.188 12.109 1 95.25 312 GLY B C 1
ATOM 5293 O O . GLY B 1 312 ? -22.781 31 13.172 1 95.25 312 GLY B O 1
ATOM 5294 N N . ASN B 1 313 ? -24.5 31.766 11.969 1 94.81 313 ASN B N 1
ATOM 5295 C CA . ASN B 1 313 ? -25.172 32.281 13.148 1 94.81 313 ASN B CA 1
ATOM 5296 C C . ASN B 1 313 ? -25.594 31.172 14.102 1 94.81 313 ASN B C 1
ATOM 5298 O O . ASN B 1 313 ? -25.469 31.312 15.32 1 94.81 313 ASN B O 1
ATOM 5302 N N . ARG B 1 314 ? -26.078 30.203 13.539 1 95.88 314 ARG B N 1
ATOM 5303 C CA . ARG B 1 314 ? -26.469 29.062 14.344 1 95.88 314 ARG B CA 1
ATOM 5304 C C . ARG B 1 314 ? -25.266 28.484 15.094 1 95.88 314 ARG B C 1
ATOM 5306 O O . ARG B 1 314 ? -25.375 28.188 16.281 1 95.88 314 ARG B O 1
ATOM 5313 N N . LEU B 1 315 ? -24.234 28.312 14.445 1 96.38 315 LEU B N 1
ATOM 5314 C CA . LEU B 1 315 ? -23.016 27.766 15.039 1 96.38 315 LEU B CA 1
ATOM 5315 C C . LEU B 1 315 ? -22.5 28.688 16.156 1 96.38 315 LEU B C 1
ATOM 5317 O O . LEU B 1 315 ? -22.109 28.203 17.219 1 96.38 315 LEU B O 1
ATOM 5321 N N . CYS B 1 316 ? -22.469 29.922 15.852 1 95.44 316 CYS B N 1
ATOM 5322 C CA . CYS B 1 316 ? -22.047 30.906 16.844 1 95.44 316 CYS B CA 1
ATOM 5323 C C . CYS B 1 316 ? -22.859 30.766 18.125 1 95.44 316 CYS B C 1
ATOM 5325 O O . CYS B 1 316 ? -22.312 30.75 19.234 1 95.44 316 CYS B O 1
ATOM 5327 N N . GLY B 1 317 ? -24.094 30.641 17.969 1 95.12 317 GLY B N 1
ATOM 5328 C CA . GLY B 1 317 ? -25 30.469 19.109 1 95.12 317 GLY B CA 1
ATOM 5329 C C . GLY B 1 317 ? -24.781 29.156 19.828 1 95.12 317 GLY B C 1
ATOM 5330 O O . GLY B 1 317 ? -24.797 29.109 21.062 1 95.12 317 GLY B O 1
ATOM 5331 N N . LEU B 1 318 ? -24.625 28.094 19.156 1 96.19 318 LEU B N 1
ATOM 5332 C CA . LEU B 1 318 ? -24.422 26.766 19.734 1 96.19 318 LEU B CA 1
ATOM 5333 C C . LEU B 1 318 ? -23.156 26.734 20.594 1 96.19 318 LEU B C 1
ATOM 5335 O O . LEU B 1 318 ? -23.156 26.156 21.688 1 96.19 318 LEU B O 1
ATOM 5339 N N . VAL B 1 319 ? -22.156 27.359 20.109 1 96 319 VAL B N 1
ATOM 5340 C CA . VAL B 1 319 ? -20.891 27.391 20.844 1 96 319 VAL B CA 1
ATOM 5341 C C . VAL B 1 319 ? -21.047 28.203 22.125 1 96 319 VAL B C 1
ATOM 5343 O O . VAL B 1 319 ? -20.609 27.781 23.188 1 96 319 VAL B O 1
ATOM 5346 N N . ALA B 1 320 ? -21.672 29.328 21.984 1 93.94 320 ALA B N 1
ATOM 5347 C CA . ALA B 1 320 ? -21.828 30.234 23.125 1 93.94 320 ALA B CA 1
ATOM 5348 C C . ALA B 1 320 ? -22.672 29.594 24.219 1 93.94 320 ALA B C 1
ATOM 5350 O O . ALA B 1 320 ? -22.469 29.875 25.406 1 93.94 320 ALA B O 1
ATOM 5351 N N . ARG B 1 321 ? -23.5 28.703 23.875 1 93.94 321 ARG B N 1
ATOM 5352 C CA . ARG B 1 321 ? -24.406 28.094 24.828 1 93.94 321 ARG B CA 1
ATOM 5353 C C . ARG B 1 321 ? -23.844 26.766 25.344 1 93.94 321 ARG B C 1
ATOM 5355 O O . ARG B 1 321 ? -24.312 26.234 26.344 1 93.94 321 ARG B O 1
ATOM 5362 N N . HIS B 1 322 ? -22.875 26.281 24.719 1 94.94 322 HIS B N 1
ATOM 5363 C CA . HIS B 1 322 ? -22.344 24.969 25.047 1 94.94 322 HIS B CA 1
ATOM 5364 C C . HIS B 1 322 ? -21.5 25.031 26.328 1 94.94 322 HIS B C 1
ATOM 5366 O O . HIS B 1 322 ? -20.703 25.938 26.5 1 94.94 322 HIS B O 1
ATOM 5372 N N . ALA B 1 323 ? -21.719 24.094 27.219 1 94.12 323 ALA B N 1
ATOM 5373 C CA . ALA B 1 323 ? -20.891 23.938 28.422 1 94.12 323 ALA B CA 1
ATOM 5374 C C . ALA B 1 323 ? -19.719 22.984 28.156 1 94.12 323 ALA B C 1
ATOM 5376 O O . ALA B 1 323 ? -19.906 21.766 28.094 1 94.12 323 ALA B O 1
ATOM 5377 N N . PHE B 1 324 ? -18.578 23.5 28.062 1 94.88 324 PHE B N 1
ATOM 5378 C CA . PHE B 1 324 ? -17.391 22.688 27.797 1 94.88 324 PHE B CA 1
ATOM 5379 C C . PHE B 1 324 ? -16.969 21.922 29.031 1 94.88 324 PHE B C 1
ATOM 5381 O O . PHE B 1 324 ? -16.812 22.5 30.109 1 94.88 324 PHE B O 1
ATOM 5388 N N . SER B 1 325 ? -16.766 20.703 28.922 1 92.69 325 SER B N 1
ATOM 5389 C CA . SER B 1 325 ? -16.734 19.734 30 1 92.69 325 SER B CA 1
ATOM 5390 C C . SER B 1 325 ? -15.531 19.969 30.906 1 92.69 325 SER B C 1
ATOM 5392 O O . SER B 1 325 ? -15.602 19.719 32.125 1 92.69 325 SER B O 1
ATOM 5394 N N . LYS B 1 326 ? -14.445 20.438 30.453 1 90.25 326 LYS B N 1
ATOM 5395 C CA . LYS B 1 326 ? -13.234 20.516 31.266 1 90.25 326 LYS B CA 1
ATOM 5396 C C . LYS B 1 326 ? -13.008 21.953 31.766 1 90.25 326 LYS B C 1
ATOM 5398 O O . LYS B 1 326 ? -12.008 22.219 32.438 1 90.25 326 LYS B O 1
ATOM 5403 N N . LEU B 1 327 ? -13.914 22.781 31.438 1 92.69 327 LEU B N 1
ATOM 5404 C CA . LEU B 1 327 ? -13.836 24.156 31.922 1 92.69 327 LEU B CA 1
ATOM 5405 C C . LEU B 1 327 ? -14.727 24.344 33.156 1 92.69 327 LEU B C 1
ATOM 5407 O O . LEU B 1 327 ? -15.719 23.641 33.312 1 92.69 327 LEU B O 1
ATOM 5411 N N . PRO B 1 328 ? -14.203 25.25 34.062 1 91.44 328 PRO B N 1
ATOM 5412 C CA . PRO B 1 328 ? -15.031 25.531 35.219 1 91.44 328 PRO B CA 1
ATOM 5413 C C . PRO B 1 328 ? -16.453 25.969 34.875 1 91.44 328 PRO B C 1
ATOM 5415 O O . PRO B 1 328 ? -16.672 26.516 33.781 1 91.44 328 PRO B O 1
ATOM 5418 N N . ALA B 1 329 ? -17.312 25.766 35.938 1 85.31 329 ALA B N 1
ATOM 5419 C CA . ALA B 1 329 ? -18.703 26.141 35.719 1 85.31 329 ALA B CA 1
ATOM 5420 C C . ALA B 1 329 ? -18.844 27.641 35.5 1 85.31 329 ALA B C 1
ATOM 5422 O O . ALA B 1 329 ? -18.25 28.453 36.219 1 85.31 329 ALA B O 1
ATOM 5423 N N . GLY B 1 330 ? -19.422 28.047 34.438 1 83.81 330 GLY B N 1
ATOM 5424 C CA . GLY B 1 330 ? -19.641 29.453 34.188 1 83.81 330 GLY B CA 1
ATOM 5425 C C . GLY B 1 330 ? -18.719 30 33.094 1 83.81 330 GLY B C 1
ATOM 5426 O O . GLY B 1 330 ? -18.969 31.078 32.562 1 83.81 330 GLY B O 1
ATOM 5427 N N . GLN B 1 331 ? -17.625 29.266 32.906 1 88.19 331 GLN B N 1
ATOM 5428 C CA . GLN B 1 331 ? -16.719 29.75 31.859 1 88.19 331 GLN B CA 1
ATOM 5429 C C . GLN B 1 331 ? -17.297 29.531 30.469 1 88.19 331 GLN B C 1
ATOM 5431 O O . GLN B 1 331 ? -17.641 28.391 30.094 1 88.19 331 GLN B O 1
ATOM 5436 N N . LYS B 1 332 ? -17.438 30.625 29.781 1 90.12 332 LYS B N 1
ATOM 5437 C CA . LYS B 1 332 ? -18.016 30.562 28.438 1 90.12 332 LYS B CA 1
ATOM 5438 C C . LYS B 1 332 ? -16.922 30.609 27.375 1 90.12 332 LYS B C 1
ATOM 5440 O O . LYS B 1 332 ? -15.938 31.344 27.531 1 90.12 332 LYS B O 1
ATOM 5445 N N . VAL B 1 333 ? -17.094 29.891 26.422 1 94.31 333 VAL B N 1
ATOM 5446 C CA . VAL B 1 333 ? -16.25 29.922 25.234 1 94.31 333 VAL B CA 1
ATOM 5447 C C . VAL B 1 333 ? -17.062 30.469 24.062 1 94.31 333 VAL B C 1
ATOM 5449 O O . VAL B 1 333 ? -18.203 30.094 23.859 1 94.31 333 VAL B O 1
ATOM 5452 N N . THR B 1 334 ? -16.516 31.453 23.438 1 94.12 334 THR B N 1
ATOM 5453 C CA . THR B 1 334 ? -17.172 32 22.25 1 94.12 334 THR B CA 1
ATOM 5454 C C . THR B 1 334 ? -16.297 31.812 21.016 1 94.12 334 THR B C 1
ATOM 5456 O O . THR B 1 334 ? -15.148 31.406 21.125 1 94.12 334 THR B O 1
ATOM 5459 N N . SER B 1 335 ? -16.969 32.031 19.906 1 94.94 335 SER B N 1
ATOM 5460 C CA . SER B 1 335 ? -16.266 31.906 18.625 1 94.94 335 SER B CA 1
ATOM 5461 C C . SER B 1 335 ? -16.719 32.969 17.641 1 94.94 335 SER B C 1
ATOM 5463 O O . SER B 1 335 ? -17.797 33.531 17.781 1 94.94 335 SER B O 1
ATOM 5465 N N . SER B 1 336 ? -15.836 33.25 16.734 1 94.31 336 SER B N 1
ATOM 5466 C CA . SER B 1 336 ? -16.109 34.219 15.68 1 94.31 336 SER B CA 1
ATOM 5467 C C . SER B 1 336 ? -16.047 33.531 14.305 1 94.31 336 SER B C 1
ATOM 5469 O O . SER B 1 336 ? -15.273 32.594 14.094 1 94.31 336 SER B O 1
ATOM 5471 N N . PHE B 1 337 ? -16.922 34.062 13.398 1 94.56 337 PHE B N 1
ATOM 5472 C CA . PHE B 1 337 ? -17.062 33.406 12.094 1 94.56 337 PHE B CA 1
ATOM 5473 C C . PHE B 1 337 ? -16.938 34.438 10.977 1 94.56 337 PHE B C 1
ATOM 5475 O O . PHE B 1 337 ? -17.438 35.562 11.109 1 94.56 337 PHE B O 1
ATOM 5482 N N . GLY B 1 338 ? -16.219 34.062 9.969 1 94.56 338 GLY B N 1
ATOM 5483 C CA . GLY B 1 338 ? -16.203 34.781 8.703 1 94.56 338 GLY B CA 1
ATOM 5484 C C . GLY B 1 338 ? -16.719 33.938 7.543 1 94.56 338 GLY B C 1
ATOM 5485 O O . GLY B 1 338 ? -16.438 32.75 7.453 1 94.56 338 GLY B O 1
ATOM 5486 N N . ILE B 1 339 ? -17.531 34.625 6.629 1 95.56 339 ILE B N 1
ATOM 5487 C CA . ILE B 1 339 ? -18.172 33.844 5.559 1 95.56 339 ILE B CA 1
ATOM 5488 C C . ILE B 1 339 ? -17.938 34.562 4.219 1 95.56 339 ILE B C 1
ATOM 5490 O O . ILE B 1 339 ? -17.984 35.781 4.137 1 95.56 339 ILE B O 1
ATOM 5494 N N . ALA B 1 340 ? -17.656 33.75 3.219 1 95.5 340 ALA B N 1
ATOM 5495 C CA . ALA B 1 340 ? -17.562 34.219 1.838 1 95.5 340 ALA B CA 1
ATOM 5496 C C . ALA B 1 340 ? -18.109 33.156 0.871 1 95.5 340 ALA B C 1
ATOM 5498 O O . ALA B 1 340 ? -17.938 31.953 1.095 1 95.5 340 ALA B O 1
ATOM 5499 N N . MET B 1 341 ? -18.719 33.625 -0.182 1 95.38 341 MET B N 1
ATOM 5500 C CA . MET B 1 341 ? -19.219 32.719 -1.201 1 95.38 341 MET B CA 1
ATOM 5501 C C . MET B 1 341 ? -18.125 32.375 -2.213 1 95.38 341 MET B C 1
ATOM 5503 O O . MET B 1 341 ? -17.312 33.25 -2.557 1 95.38 341 MET B O 1
ATOM 5507 N N . VAL B 1 342 ? -18.219 31.156 -2.688 1 94.38 342 VAL B N 1
ATOM 5508 C CA . VAL B 1 342 ? -17.266 30.734 -3.697 1 94.38 342 VAL B CA 1
ATOM 5509 C C . VAL B 1 342 ? -17.609 31.359 -5.043 1 94.38 342 VAL B C 1
ATOM 5511 O O . VAL B 1 342 ? -18.766 31.266 -5.496 1 94.38 342 VAL B O 1
ATOM 5514 N N . ARG B 1 343 ? -16.641 32.031 -5.578 1 90.56 343 ARG B N 1
ATOM 5515 C CA . ARG B 1 343 ? -16.812 32.594 -6.914 1 90.56 343 ARG B CA 1
ATOM 5516 C C . ARG B 1 343 ? -16.297 31.625 -7.984 1 90.56 343 ARG B C 1
ATOM 5518 O O . ARG B 1 343 ? -15.547 30.703 -7.68 1 90.56 343 ARG B O 1
ATOM 5525 N N . SER B 1 344 ? -16.734 31.906 -9.219 1 87 344 SER B N 1
ATOM 5526 C CA . SER B 1 344 ? -16.359 31.016 -10.32 1 87 344 SER B CA 1
ATOM 5527 C C . SER B 1 344 ? -14.844 30.906 -10.461 1 87 344 SER B C 1
ATOM 5529 O O . SER B 1 344 ? -14.148 31.922 -10.523 1 87 344 SER B O 1
ATOM 5531 N N . GLY B 1 345 ? -14.344 29.656 -10.406 1 85.31 345 GLY B N 1
ATOM 5532 C CA . GLY B 1 345 ? -12.93 29.406 -10.664 1 85.31 345 GLY B CA 1
ATOM 5533 C C . GLY B 1 345 ? -12.07 29.531 -9.422 1 85.31 345 GLY B C 1
ATOM 5534 O O . GLY B 1 345 ? -10.859 29.312 -9.469 1 85.31 345 GLY B O 1
ATOM 5535 N N . GLU B 1 346 ? -12.688 29.906 -8.297 1 89.38 346 GLU B N 1
ATOM 5536 C CA . GLU B 1 346 ? -11.906 30.094 -7.078 1 89.38 346 GLU B CA 1
ATOM 5537 C C . GLU B 1 346 ? -11.625 28.75 -6.402 1 89.38 346 GLU B C 1
ATOM 5539 O O . GLU B 1 346 ? -12.453 27.844 -6.441 1 89.38 346 GLU B O 1
ATOM 5544 N N . THR B 1 347 ? -10.477 28.766 -5.773 1 89.44 347 THR B N 1
ATOM 5545 C CA . THR B 1 347 ? -10.148 27.625 -4.91 1 89.44 347 THR B CA 1
ATOM 5546 C C . THR B 1 347 ? -10.711 27.844 -3.506 1 89.44 347 THR B C 1
ATOM 5548 O O . THR B 1 347 ? -11.141 28.953 -3.162 1 89.44 347 THR B O 1
ATOM 5551 N N . LEU B 1 348 ? -10.695 26.812 -2.75 1 92.81 348 LEU B N 1
ATOM 5552 C CA . LEU B 1 348 ? -11.125 26.875 -1.357 1 92.81 348 LEU B CA 1
ATOM 5553 C C . LEU B 1 348 ? -10.336 27.922 -0.589 1 92.81 348 LEU B C 1
ATOM 5555 O O . LEU B 1 348 ? -10.914 28.734 0.147 1 92.81 348 LEU B O 1
ATOM 5559 N N . TRP B 1 349 ? -9.102 28.016 -0.801 1 88.12 349 TRP B N 1
ATOM 5560 C CA . TRP B 1 349 ? -8.234 28.875 0.013 1 88.12 349 TRP B CA 1
ATOM 5561 C C . TRP B 1 349 ? -8.328 30.328 -0.424 1 88.12 349 TRP B C 1
ATOM 5563 O O . TRP B 1 349 ? -8.195 31.234 0.397 1 88.12 349 TRP B O 1
ATOM 5573 N N . GLU B 1 350 ? -8.578 30.469 -1.699 1 87.38 350 GLU B N 1
ATOM 5574 C CA . GLU B 1 350 ? -8.836 31.828 -2.152 1 87.38 350 GLU B CA 1
ATOM 5575 C C . GLU B 1 350 ? -10.102 32.406 -1.513 1 87.38 350 GLU B C 1
ATOM 5577 O O . GLU B 1 350 ? -10.125 33.531 -1.066 1 87.38 350 GLU B O 1
ATOM 5582 N N . THR B 1 351 ? -11.109 31.625 -1.477 1 92.81 351 THR B N 1
ATOM 5583 C CA . THR B 1 351 ? -12.352 32.031 -0.827 1 92.81 351 THR B CA 1
ATOM 5584 C C . THR B 1 351 ? -12.156 32.156 0.681 1 92.81 351 THR B C 1
ATOM 5586 O O . THR B 1 351 ? -12.695 33.062 1.306 1 92.81 351 THR B O 1
ATOM 5589 N N . ALA B 1 352 ? -11.43 31.234 1.218 1 92.44 352 ALA B N 1
ATOM 5590 C CA . ALA B 1 352 ? -11.148 31.281 2.65 1 92.44 352 ALA B CA 1
ATOM 5591 C C . ALA B 1 352 ? -10.414 32.562 3.023 1 92.44 352 ALA B C 1
ATOM 5593 O O . ALA B 1 352 ? -10.625 33.125 4.105 1 92.44 352 ALA B O 1
ATOM 5594 N N . ALA B 1 353 ? -9.555 33 2.182 1 85.06 353 ALA B N 1
ATOM 5595 C CA . ALA B 1 353 ? -8.828 34.25 2.416 1 85.06 353 ALA B CA 1
ATOM 5596 C C . ALA B 1 353 ? -9.781 35.438 2.502 1 85.06 353 ALA B C 1
ATOM 5598 O O . ALA B 1 353 ? -9.609 36.344 3.338 1 85.06 353 ALA B O 1
ATOM 5599 N N . ARG B 1 354 ? -10.734 35.438 1.685 1 88.31 354 ARG B N 1
ATOM 5600 C CA . ARG B 1 354 ? -11.742 36.469 1.724 1 88.31 354 ARG B CA 1
ATOM 5601 C C . ARG B 1 354 ? -12.594 36.375 2.986 1 88.31 354 ARG B C 1
ATOM 5603 O O . ARG B 1 354 ? -12.922 37.406 3.602 1 88.31 354 ARG B O 1
ATOM 5610 N N . ALA B 1 355 ? -12.93 35.219 3.348 1 92.19 355 ALA B N 1
ATOM 5611 C CA . ALA B 1 355 ? -13.688 35 4.574 1 92.19 355 ALA B CA 1
ATOM 5612 C C . ALA B 1 355 ? -12.883 35.438 5.801 1 92.19 355 ALA B C 1
ATOM 5614 O O . ALA B 1 355 ? -13.445 35.938 6.773 1 92.19 355 ALA B O 1
ATOM 5615 N N . ASP B 1 356 ? -11.617 35.188 5.703 1 85.62 356 ASP B N 1
ATOM 5616 C CA . ASP B 1 356 ? -10.719 35.562 6.801 1 85.62 356 ASP B CA 1
ATOM 5617 C C . ASP B 1 356 ? -10.656 37.062 6.988 1 85.62 356 ASP B C 1
ATOM 5619 O O . ASP B 1 356 ? -10.523 37.562 8.117 1 85.62 356 ASP B O 1
ATOM 5623 N N . LEU B 1 357 ? -10.688 37.75 5.926 1 81.88 357 LEU B N 1
ATOM 5624 C CA . LEU B 1 357 ? -10.727 39.188 5.996 1 81.88 357 LEU B CA 1
ATOM 5625 C C . LEU B 1 357 ? -11.977 39.688 6.719 1 81.88 357 LEU B C 1
ATOM 5627 O O . LEU B 1 357 ? -11.922 40.625 7.5 1 81.88 357 LEU B O 1
ATOM 5631 N N . ALA B 1 358 ? -13.023 39 6.426 1 87.06 358 ALA B N 1
ATOM 5632 C CA . ALA B 1 358 ? -14.266 39.312 7.129 1 87.06 358 ALA B CA 1
ATOM 5633 C C . ALA B 1 358 ? -14.148 39 8.617 1 87.06 358 ALA B C 1
ATOM 5635 O O . ALA B 1 358 ? -14.609 39.781 9.461 1 87.06 358 ALA B O 1
ATOM 5636 N N . LEU B 1 359 ? -13.562 37.969 8.93 1 87.81 359 LEU B N 1
ATOM 5637 C CA . LEU B 1 359 ? -13.367 37.531 10.305 1 87.81 359 LEU B CA 1
ATOM 5638 C C . LEU B 1 359 ? -12.523 38.531 11.078 1 87.81 359 LEU B C 1
ATOM 5640 O O . LEU B 1 359 ? -12.781 38.781 12.266 1 87.81 359 LEU B O 1
ATOM 5644 N N . MET B 1 360 ? -11.477 39 10.445 1 81.12 360 MET B N 1
ATOM 5645 C CA . MET B 1 360 ? -10.586 39.969 11.094 1 81.12 360 MET B CA 1
ATOM 5646 C C . MET B 1 360 ? -11.352 41.188 11.539 1 81.12 360 MET B C 1
ATOM 5648 O O . MET B 1 360 ? -11.039 41.781 12.578 1 81.12 360 MET B O 1
ATOM 5652 N N . ARG B 1 361 ? -12.305 41.469 10.844 1 76.75 361 ARG B N 1
ATOM 5653 C CA . ARG B 1 361 ? -13.133 42.625 11.188 1 76.75 361 ARG B CA 1
ATOM 5654 C C . ARG B 1 361 ? -13.945 42.344 12.445 1 76.75 361 ARG B C 1
ATOM 5656 O O . ARG B 1 361 ? -14.148 43.25 13.273 1 76.75 361 ARG B O 1
ATOM 5663 N N . VAL B 1 362 ? -14.328 41.156 12.617 1 76.75 362 VAL B N 1
ATOM 5664 C CA . VAL B 1 362 ? -15.125 40.75 13.766 1 76.75 362 VAL B CA 1
ATOM 5665 C C . VAL B 1 362 ? -14.266 40.75 15.023 1 76.75 362 VAL B C 1
ATOM 5667 O O . VAL B 1 362 ? -14.719 41.156 16.109 1 76.75 362 VAL B O 1
ATOM 5670 N N . LYS B 1 363 ? -13.109 40.281 14.867 1 78.06 363 LYS B N 1
ATOM 5671 C CA . LYS B 1 363 ? -12.211 40.188 16.016 1 78.06 363 LYS B CA 1
ATOM 5672 C C . LYS B 1 363 ? -11.898 41.562 16.578 1 78.06 363 LYS B C 1
ATOM 5674 O O . LYS B 1 363 ? -11.766 41.719 17.797 1 78.06 363 LYS B O 1
ATOM 5679 N N . ASN B 1 364 ? -11.953 42.531 15.789 1 74.19 364 ASN B N 1
ATOM 5680 C CA . ASN B 1 364 ? -11.688 43.906 16.188 1 74.19 364 ASN B CA 1
ATOM 5681 C C . ASN B 1 364 ? -12.914 44.562 16.812 1 74.19 364 ASN B C 1
ATOM 5683 O O . ASN B 1 364 ? -12.805 45.562 17.547 1 74.19 364 ASN B O 1
ATOM 5687 N N . LEU B 1 365 ? -14.078 44.031 16.531 1 76.19 365 LEU B N 1
ATOM 5688 C CA . LEU B 1 365 ? -15.328 44.625 16.969 1 76.19 365 LEU B CA 1
ATOM 5689 C C . LEU B 1 365 ? -15.875 43.906 18.203 1 76.19 365 LEU B C 1
ATOM 5691 O O . LEU B 1 365 ? -17.031 44.125 18.578 1 76.19 365 LEU B O 1
ATOM 5695 N N . GLY B 1 366 ? -15.109 43.094 18.859 1 80.06 366 GLY B N 1
ATOM 5696 C CA . GLY B 1 366 ? -15.57 42.5 20.109 1 80.06 366 GLY B CA 1
ATOM 5697 C C . GLY B 1 366 ? -15.711 41 20.062 1 80.06 366 GLY B C 1
ATOM 5698 O O . GLY B 1 366 ? -15.945 40.375 21.094 1 80.06 366 GLY B O 1
ATOM 5699 N N . ARG B 1 367 ? -15.656 40.344 18.969 1 87.38 367 ARG B N 1
ATOM 5700 C CA . ARG B 1 367 ? -15.633 38.906 18.844 1 87.38 367 ARG B CA 1
ATOM 5701 C C . ARG B 1 367 ? -17.016 38.312 19.094 1 87.38 367 ARG B C 1
ATOM 5703 O O . ARG B 1 367 ? -18.016 39.031 19.125 1 87.38 367 ARG B O 1
ATOM 5710 N N . ASN B 1 368 ? -17.25 37.062 18.938 1 90.75 368 ASN B N 1
ATOM 5711 C CA . ASN B 1 368 ? -18.5 36.312 19.172 1 90.75 368 ASN B CA 1
ATOM 5712 C C . ASN B 1 368 ? -19.578 36.75 18.172 1 90.75 368 ASN B C 1
ATOM 5714 O O . ASN B 1 368 ? -20.688 37.094 18.578 1 90.75 368 ASN B O 1
ATOM 5718 N N . ARG B 1 369 ? -19.234 36.781 16.984 1 91.44 369 ARG B N 1
ATOM 5719 C CA . ARG B 1 369 ? -20.188 37.188 15.961 1 91.44 369 ARG B CA 1
ATOM 5720 C C . ARG B 1 369 ? -19.797 36.594 14.602 1 91.44 369 ARG B C 1
ATOM 5722 O O . ARG B 1 369 ? -18.734 36 14.453 1 91.44 369 ARG B O 1
ATOM 5729 N N . VAL B 1 370 ? -20.734 36.844 13.672 1 93.06 370 VAL B N 1
ATOM 5730 C CA . VAL B 1 370 ? -20.562 36.375 12.297 1 93.06 370 VAL B CA 1
ATOM 5731 C C . VAL B 1 370 ? -20.375 37.562 11.367 1 93.06 370 VAL B C 1
ATOM 5733 O O . VAL B 1 370 ? -21.078 38.594 11.5 1 93.06 370 VAL B O 1
ATOM 5736 N N . ALA B 1 371 ? -19.359 37.469 10.57 1 92.12 371 ALA B N 1
ATOM 5737 C CA . ALA B 1 371 ? -19.141 38.5 9.547 1 92.12 371 ALA B CA 1
ATOM 5738 C C . ALA B 1 371 ? -19.172 37.906 8.148 1 92.12 371 ALA B C 1
ATOM 5740 O O . ALA B 1 371 ? -18.781 36.75 7.957 1 92.12 371 ALA B O 1
ATOM 5741 N N . VAL B 1 372 ? -19.625 38.656 7.184 1 91.12 372 VAL B N 1
ATOM 5742 C CA . VAL B 1 372 ? -19.75 38.156 5.82 1 91.12 372 VAL B CA 1
ATOM 5743 C C . VAL B 1 372 ? -18.969 39.062 4.863 1 91.12 372 VAL B C 1
ATOM 5745 O O . VAL B 1 372 ? -18.719 40.219 5.152 1 91.12 372 VAL B O 1
ATOM 5748 N N . GLU B 1 373 ? -18.5 38.375 3.826 1 86.31 373 GLU B N 1
ATOM 5749 C CA . GLU B 1 373 ? -17.828 39.094 2.752 1 86.31 373 GLU B CA 1
ATOM 5750 C C . GLU B 1 373 ? -18.703 39.188 1.51 1 86.31 373 GLU B C 1
ATOM 5752 O O . GLU B 1 373 ? -18.859 38.219 0.775 1 86.31 373 GLU B O 1
ATOM 5757 N N . GLY B 1 374 ? -19.188 40.406 1.282 1 78.19 374 GLY B N 1
ATOM 5758 C CA . GLY B 1 374 ? -19.969 40.594 0.068 1 78.19 374 GLY B CA 1
ATOM 5759 C C . GLY B 1 374 ? -21.406 41.031 0.338 1 78.19 374 GLY B C 1
ATOM 5760 O O . GLY B 1 374 ? -21.938 40.75 1.414 1 78.19 374 GLY B O 1
ATOM 5761 N N . LEU B 1 375 ? -22.016 41.625 -0.634 1 73 375 LEU B N 1
ATOM 5762 C CA . LEU B 1 375 ? -23.359 42.156 -0.517 1 73 375 LEU B CA 1
ATOM 5763 C C . LEU B 1 375 ? -24.422 41.094 -0.761 1 73 375 LEU B C 1
ATOM 5765 O O . LEU B 1 375 ? -25.609 41.344 -0.63 1 73 375 LEU B O 1
ATOM 5769 N N . GLU B 1 376 ? -23.984 40 -0.993 1 78.88 376 GLU B N 1
ATOM 5770 C CA . GLU B 1 376 ? -24.938 38.938 -1.29 1 78.88 376 GLU B CA 1
ATOM 5771 C C . GLU B 1 376 ? -25.547 38.375 -0.013 1 78.88 376 GLU B C 1
ATOM 5773 O O . GLU B 1 376 ? -26.531 37.625 -0.065 1 78.88 376 GLU B O 1
ATOM 5778 N N . PHE B 1 377 ? -25.031 38.781 1.008 1 82.38 377 PHE B N 1
ATOM 5779 C CA . PHE B 1 377 ? -25.516 38.281 2.285 1 82.38 377 PHE B CA 1
ATOM 5780 C C . PHE B 1 377 ? -26.594 39.219 2.863 1 82.38 377 PHE B C 1
ATOM 5782 O O . PHE B 1 377 ? -26.469 40.438 2.77 1 82.38 377 PHE B O 1
ATOM 5789 N N . PRO B 1 378 ? -27.672 38.688 3.418 1 73.44 378 PRO B N 1
ATOM 5790 C CA . PRO B 1 378 ? -28.766 39.5 3.943 1 73.44 378 PRO B CA 1
ATOM 5791 C C . PRO B 1 378 ? -28.312 40.531 4.949 1 73.44 378 PRO B C 1
ATOM 5793 O O . PRO B 1 378 ? -28.812 41.656 4.945 1 73.44 378 PRO B O 1
ATOM 5796 N N . SER B 1 379 ? -27.391 40.125 5.836 1 75.81 379 SER B N 1
ATOM 5797 C CA . SER B 1 379 ? -26.938 41.062 6.848 1 75.81 379 SER B CA 1
ATOM 5798 C C . SER B 1 379 ? -26.219 42.25 6.211 1 75.81 379 SER B C 1
ATOM 5800 O O . SER B 1 379 ? -26.312 43.375 6.695 1 75.81 379 SER B O 1
ATOM 5802 N N . ALA B 1 380 ? -25.484 41.938 5.18 1 72.44 380 ALA B N 1
ATOM 5803 C CA . ALA B 1 380 ? -24.766 43 4.484 1 72.44 380 ALA B CA 1
ATOM 5804 C C . ALA B 1 380 ? -25.734 43.969 3.783 1 72.44 380 ALA B C 1
ATOM 5806 O O . ALA B 1 380 ? -25.484 45.156 3.699 1 72.44 380 ALA B O 1
ATOM 5807 N N . MET B 1 381 ? -26.812 43.375 3.355 1 66.5 381 MET B N 1
ATOM 5808 C CA . MET B 1 381 ? -27.812 44.188 2.672 1 66.5 381 MET B CA 1
ATOM 5809 C C . MET B 1 381 ? -28.531 45.094 3.652 1 66.5 381 MET B C 1
ATOM 5811 O O . MET B 1 381 ? -28.922 46.219 3.295 1 66.5 381 MET B O 1
ATOM 5815 N N . ARG B 1 382 ? -28.922 44.625 4.906 1 63.69 382 ARG B N 1
ATOM 5816 C CA . ARG B 1 382 ? -29.688 45.406 5.875 1 63.69 382 ARG B CA 1
ATOM 5817 C C . ARG B 1 382 ? -28.812 46.438 6.566 1 63.69 382 ARG B C 1
ATOM 5819 O O . ARG B 1 382 ? -29.297 47.281 7.328 1 63.69 382 ARG B O 1
ATOM 5826 N N . GLY B 1 383 ? -27.703 46.75 6.039 1 55.38 383 GLY B N 1
ATOM 5827 C CA . GLY B 1 383 ? -26.859 47.781 6.586 1 55.38 383 GLY B CA 1
ATOM 5828 C C . GLY B 1 383 ? -26.078 47.344 7.812 1 55.38 383 GLY B C 1
ATOM 5829 O O . GLY B 1 383 ? -25.359 48.156 8.414 1 55.38 383 GLY B O 1
ATOM 5830 N N . THR B 1 384 ? -26.531 46.375 8.359 1 45.75 384 THR B N 1
ATOM 5831 C CA . THR B 1 384 ? -25.766 45.906 9.516 1 45.75 384 THR B CA 1
ATOM 5832 C C . THR B 1 384 ? -24.375 45.438 9.094 1 45.75 384 THR B C 1
ATOM 5834 O O . THR B 1 384 ? -24.156 44.25 8.906 1 45.75 384 THR B O 1
ATOM 5837 N N . TYR B 1 385 ? -23.984 45.875 8.039 1 43.03 385 TYR B N 1
ATOM 5838 C CA . TYR B 1 385 ? -22.688 45.594 7.438 1 43.03 385 TYR B CA 1
ATOM 5839 C C . TYR B 1 385 ? -21.562 45.812 8.445 1 43.03 385 TYR B C 1
ATOM 5841 O O . TYR B 1 385 ? -21.359 46.938 8.922 1 43.03 385 TYR B O 1
ATOM 5849 N N . LEU B 1 386 ? -21.297 45.156 9.289 1 40.47 386 LEU B N 1
ATOM 5850 C CA . LEU B 1 386 ? -19.922 45.469 9.672 1 40.47 386 LEU B CA 1
ATOM 5851 C C . LEU B 1 386 ? -19.031 45.562 8.445 1 40.47 386 LEU B C 1
ATOM 5853 O O . LEU B 1 386 ? -18.562 44.531 7.93 1 40.47 386 LEU B O 1
ATOM 5857 N N . LEU B 1 387 ? -19.438 46.219 7.371 1 36.09 387 LEU B N 1
ATOM 5858 C CA . LEU B 1 387 ? -18.766 46.625 6.141 1 36.09 387 LEU B CA 1
ATOM 5859 C C . LEU B 1 387 ? -17.312 47.031 6.414 1 36.09 387 LEU B C 1
ATOM 5861 O O . LEU B 1 387 ? -17 47.562 7.473 1 36.09 387 LEU B O 1
ATOM 5865 N N . THR B 1 388 ? -16.328 46.375 5.914 1 33.94 388 THR B N 1
ATOM 5866 C CA . THR B 1 388 ? -15.094 47.094 5.641 1 33.94 388 THR B CA 1
ATOM 5867 C C . THR B 1 388 ? -15.406 48.406 4.926 1 33.94 388 THR B C 1
ATOM 5869 O O . THR B 1 388 ? -16.094 48.406 3.906 1 33.94 388 THR B O 1
ATOM 5872 N N . ALA B 1 389 ? -15.773 49.625 5.582 1 29.12 389 ALA B N 1
ATOM 5873 C CA . ALA B 1 389 ? -15.258 50.812 4.934 1 29.12 389 ALA B CA 1
ATOM 5874 C C . ALA B 1 389 ? -13.734 50.781 4.836 1 29.12 389 ALA B C 1
ATOM 5876 O O . ALA B 1 389 ? -13.07 50.219 5.699 1 29.12 389 ALA B O 1
#

Nearest PDB structures (foldseek):
  4wxo-assembly1_A  TM=8.758E-01  e=2.469E-11  Pseudomonas aeruginosa PAO1
  4wxw-assembly1_A  TM=9.388E-01  e=1.487E-09  Pseudomonas aeruginosa PAO1
  3mtk-assembly3_A  TM=8.692E-01  e=7.099E-08  Caldicellulosiruptor saccharolyticus DSM 8903
  9bkv-assembly1_B  TM=7.261E-01  e=9.835E-08  Escherichia coli
  9bkv-assembly1_A  TM=7.121E-01  e=9.635E-07  Escherichia coli

Organism: NCBI:txid520456